Protein AF-A0A4P5QNQ0-F1 (afdb_monomer_lite)

Sequence (386 aa):
MSIPAEFEKQFAKFPECLRKLVEAEIADGNSILEIRGGFPAAFCGDCLKLARQVAACRRESVGGVKFYERNNSDYFGEFTTENRHFFVLEPPNPPEPPPDMDAIREAMNARQRAADAELYAAQRAEAEAAVRAAQEREDDDPSEGRTGRVPKHSQHPSVRKSAGPSGPVARFAASMEGTMESWREGTGYDLALLKSATPEELESIEEMILSRPVEDWRDVEALAALDSPRARVALRKALKSSDHRVATAVAEYAPHLVSDAERTKVLVAALEGAEIYGGLTQALLDVEEYHPPEIVDALFRGLLKPNCENPVHFAAMLMFIHGKADSSFDWTHRPLFLRFKTEDRAERESVFRELCEKIGVDPERHLKAAGGKAAKGGKQGRSRRR

Foldseek 3Di:
DDAPPVCPVQLVPDDPVVNVQVVVVVVVVKYWPDKADDVVADNQAIEIEIPAFRDPVPQDCPDQWHKDQDQDQAFGIWIAGPVRRYIYTHGHDDPDDPPPVVVVVVVVVVVVVVVVVVVVVVVVVVVVVVVVVVVVVVVPDPDDDDDDDDDDDDDDDDDDDDDQQPALLSQQVVQVVDDPVCVVVVPATPLVSVVVHDPVSLVSSLCVLVVDQQPDLSSLLNLLSSVDPVSLVSLLVQCPDPQLQSVLSSCVSPVVSADLVSNLVSLLSCLQDADVVSNVVSSLVVCLVRPDPSNLLSLLLLLLDQPNVPVLLSLLSLCNSLPNAPDSRHPVCSVLSCQSPDNDNVSSLVSQVVSCVSSVHDSVVNVVVSVVVVVPPPPPDDDDDD

pLDDT: mean 90.62, std 13.7, range [40.5, 98.69]

Structure (mmCIF, N/CA/C/O backbone):
data_AF-A0A4P5QNQ0-F1
#
_entry.id   AF-A0A4P5QNQ0-F1
#
loop_
_atom_site.group_PDB
_atom_site.id
_atom_site.type_symbol
_atom_site.label_atom_id
_atom_site.label_alt_id
_atom_site.label_comp_id
_atom_site.label_asym_id
_atom_site.label_entity_id
_atom_site.label_seq_id
_atom_site.pdbx_PDB_ins_code
_atom_site.Cartn_x
_atom_site.Cartn_y
_atom_site.Cartn_z
_atom_site.occupancy
_atom_site.B_iso_or_equiv
_atom_site.auth_seq_id
_atom_site.auth_comp_id
_atom_site.auth_asym_id
_atom_site.auth_atom_id
_atom_site.pdbx_PDB_model_num
ATOM 1 N N . MET A 1 1 ? 48.180 13.373 -11.464 1.00 86.88 1 MET A N 1
ATOM 2 C CA . MET A 1 1 ? 48.143 11.890 -11.570 1.00 86.88 1 MET A CA 1
ATOM 3 C C . MET A 1 1 ? 47.841 11.512 -13.022 1.00 86.88 1 MET A C 1
ATOM 5 O O . MET A 1 1 ? 47.622 12.425 -13.804 1.00 86.88 1 MET A O 1
ATOM 9 N N . SER A 1 2 ? 47.896 10.241 -13.431 1.00 94.88 2 SER A N 1
ATOM 10 C CA . SER A 1 2 ? 47.439 9.808 -14.768 1.00 94.88 2 SER A CA 1
ATOM 11 C C . SER A 1 2 ? 46.107 9.065 -14.657 1.00 94.88 2 SER A C 1
ATOM 13 O O . SER A 1 2 ? 45.780 8.545 -13.590 1.00 94.88 2 SER A O 1
ATOM 15 N N . ILE A 1 3 ? 45.336 9.019 -15.745 1.00 95.94 3 ILE A N 1
ATOM 16 C CA . ILE A 1 3 ? 44.118 8.201 -15.818 1.00 95.94 3 ILE A CA 1
ATOM 17 C C . ILE A 1 3 ? 44.527 6.722 -15.672 1.00 95.94 3 ILE A C 1
ATOM 19 O O . ILE A 1 3 ? 45.465 6.301 -16.349 1.00 95.94 3 ILE A O 1
ATOM 23 N N . PRO A 1 4 ? 43.885 5.933 -14.791 1.00 95.75 4 PRO A N 1
ATOM 24 C CA . PRO A 1 4 ? 44.146 4.498 -14.692 1.00 95.75 4 PRO A CA 1
ATOM 25 C C . PRO A 1 4 ? 43.913 3.781 -16.029 1.00 95.75 4 PRO A C 1
ATOM 27 O O . PRO A 1 4 ? 42.905 4.027 -16.693 1.00 95.75 4 PRO A O 1
ATOM 30 N N . ALA A 1 5 ? 44.810 2.860 -16.400 1.00 96.75 5 ALA A N 1
ATOM 31 C CA . ALA A 1 5 ? 44.777 2.162 -17.693 1.00 96.75 5 ALA A CA 1
ATOM 32 C C . ALA A 1 5 ? 43.438 1.444 -17.965 1.00 96.75 5 ALA A C 1
ATOM 34 O O . ALA A 1 5 ? 42.955 1.399 -19.095 1.00 96.75 5 ALA A O 1
ATOM 35 N N . GLU A 1 6 ? 42.796 0.928 -16.916 1.00 97.12 6 GLU A N 1
ATOM 36 C CA . GLU A 1 6 ? 41.475 0.287 -16.977 1.00 97.12 6 GLU A CA 1
ATOM 37 C C . GLU A 1 6 ? 40.345 1.226 -17.431 1.00 97.12 6 GLU A C 1
ATOM 39 O O . GLU A 1 6 ? 39.366 0.771 -18.028 1.00 97.12 6 GLU A O 1
ATOM 44 N N . PHE A 1 7 ? 40.493 2.536 -17.222 1.00 97.50 7 PHE A N 1
ATOM 45 C CA . PHE A 1 7 ? 39.496 3.537 -17.593 1.00 97.50 7 PHE A CA 1
ATOM 46 C C . PHE A 1 7 ? 39.754 4.193 -18.949 1.00 97.50 7 PHE A C 1
ATOM 48 O O . PHE A 1 7 ? 38.820 4.759 -19.515 1.00 97.50 7 PHE A O 1
ATOM 55 N N . GLU A 1 8 ? 40.958 4.091 -19.521 1.00 97.19 8 GLU A N 1
ATOM 56 C CA . GLU A 1 8 ? 41.341 4.808 -20.750 1.00 97.19 8 GLU A CA 1
ATOM 57 C C . GLU A 1 8 ? 40.361 4.577 -21.910 1.00 97.19 8 GLU A C 1
ATOM 59 O O . GLU A 1 8 ? 39.897 5.526 -22.546 1.00 97.19 8 GLU A O 1
ATOM 64 N N . LYS A 1 9 ? 39.975 3.316 -22.155 1.00 97.12 9 LYS A N 1
ATOM 65 C CA . LYS A 1 9 ? 39.074 2.958 -23.262 1.00 97.12 9 LYS A CA 1
ATOM 66 C C . LYS A 1 9 ? 37.665 3.531 -23.092 1.00 97.12 9 LYS A C 1
ATOM 68 O O . LYS A 1 9 ? 37.034 3.899 -24.081 1.00 97.12 9 LYS A O 1
ATOM 73 N N . GLN A 1 10 ? 37.141 3.560 -21.866 1.00 97.38 10 GLN A N 1
ATOM 74 C CA . GLN A 1 10 ? 35.807 4.104 -21.595 1.00 97.38 10 GLN A CA 1
ATOM 75 C C . GLN A 1 10 ? 35.841 5.631 -21.570 1.00 97.38 10 GLN A C 1
ATOM 77 O O . GLN A 1 10 ? 35.002 6.273 -22.196 1.00 97.38 10 GLN A O 1
ATOM 82 N N . PHE A 1 11 ? 36.863 6.208 -20.940 1.00 97.94 11 PHE A N 1
ATOM 83 C CA . PHE A 1 11 ? 37.082 7.646 -20.896 1.00 97.94 11 PHE A CA 1
ATOM 84 C C . PHE A 1 11 ? 37.226 8.252 -22.296 1.00 97.94 11 PHE A C 1
ATOM 86 O O . PHE A 1 11 ? 36.678 9.319 -22.554 1.00 97.94 11 PHE A O 1
ATOM 93 N N . ALA A 1 12 ? 37.852 7.546 -23.244 1.00 97.81 12 ALA A N 1
ATOM 94 C CA . ALA A 1 12 ? 37.959 7.985 -24.637 1.00 97.81 12 ALA A CA 1
ATOM 95 C C . ALA A 1 12 ? 36.602 8.214 -25.339 1.00 97.81 12 ALA A C 1
ATOM 97 O O . ALA A 1 12 ? 36.553 8.936 -26.335 1.00 97.81 12 ALA A O 1
ATOM 98 N N . LYS A 1 13 ? 35.500 7.637 -24.835 1.00 97.31 13 LYS A N 1
ATOM 99 C CA . LYS A 1 13 ? 34.144 7.866 -25.365 1.00 97.31 13 LYS A CA 1
ATOM 100 C C . LYS A 1 13 ? 33.532 9.190 -24.907 1.00 97.31 13 LYS A C 1
ATOM 102 O O . LYS A 1 13 ? 32.560 9.642 -25.512 1.00 97.31 13 LYS A O 1
ATOM 107 N N . PHE A 1 14 ? 34.051 9.788 -23.834 1.00 98.00 14 PHE A N 1
ATOM 108 C CA . PHE A 1 14 ? 33.479 11.007 -23.277 1.00 98.00 14 PHE A CA 1
ATOM 109 C C . PHE A 1 14 ? 33.658 12.185 -24.250 1.00 98.00 14 PHE A C 1
ATOM 111 O O . PHE A 1 14 ? 34.720 12.326 -24.875 1.00 98.00 14 PHE A O 1
ATOM 118 N N . PRO A 1 15 ? 32.652 13.075 -24.353 1.00 97.56 15 PRO A N 1
ATOM 119 C CA . PRO A 1 15 ? 32.770 14.326 -25.090 1.00 97.56 15 PRO A CA 1
ATOM 120 C C . PRO A 1 15 ? 34.014 15.114 -24.670 1.00 97.56 15 PRO A C 1
ATOM 122 O O . PRO A 1 15 ? 34.352 15.169 -23.488 1.00 97.56 15 PRO A O 1
ATOM 125 N N . GLU A 1 16 ? 34.679 15.756 -25.633 1.00 97.31 16 GLU A N 1
ATOM 126 C CA . GLU A 1 16 ? 35.948 16.465 -25.406 1.00 97.31 16 GLU A CA 1
ATOM 127 C C . GLU A 1 16 ? 35.863 17.489 -24.263 1.00 97.31 16 GLU A C 1
ATOM 129 O O . GLU A 1 16 ? 36.790 17.593 -23.463 1.00 97.31 16 GLU A O 1
ATOM 134 N N . CYS A 1 17 ? 34.740 18.201 -24.137 1.00 96.62 17 CYS A N 1
ATOM 135 C CA . CYS A 1 17 ? 34.532 19.180 -23.072 1.00 96.62 17 CYS A CA 1
ATOM 136 C C . CYS A 1 17 ? 34.535 18.553 -21.664 1.00 96.62 17 CYS A C 1
ATOM 138 O O . CYS A 1 17 ? 35.144 19.113 -20.755 1.00 96.62 17 CYS A O 1
ATOM 140 N N . LEU A 1 18 ? 33.938 17.368 -21.487 1.00 97.44 18 LEU A N 1
ATOM 141 C CA . LEU A 1 18 ? 33.974 16.635 -20.216 1.00 97.44 18 LEU A CA 1
ATOM 142 C C . LEU A 1 18 ? 35.345 15.994 -19.970 1.00 97.44 18 LEU A C 1
ATOM 144 O O . LEU A 1 18 ? 35.801 15.966 -18.829 1.00 97.44 18 LEU A O 1
ATOM 148 N N . ARG A 1 19 ? 36.037 15.529 -21.022 1.00 97.75 19 ARG A N 1
ATOM 149 C CA . ARG A 1 19 ? 37.405 15.003 -20.880 1.00 97.75 19 ARG A CA 1
ATOM 150 C C . ARG A 1 19 ? 38.369 16.071 -20.375 1.00 97.75 19 ARG A C 1
ATOM 152 O O . ARG A 1 19 ? 39.076 15.818 -19.408 1.00 97.75 19 ARG A O 1
ATOM 159 N N . LYS A 1 20 ? 38.317 17.282 -20.942 1.00 96.44 20 LYS A N 1
ATOM 160 C CA . LYS A 1 20 ? 39.132 18.424 -20.491 1.00 96.44 20 LYS A CA 1
ATOM 161 C C . LYS A 1 20 ? 38.887 18.776 -19.024 1.00 96.44 20 LYS A C 1
ATOM 163 O O . LYS A 1 20 ? 39.840 19.068 -18.308 1.00 96.44 20 LYS A O 1
ATOM 168 N N . LEU A 1 21 ? 37.630 18.729 -18.574 1.00 96.94 21 LEU A N 1
ATOM 169 C CA . LEU A 1 21 ? 37.283 18.937 -17.166 1.00 96.94 21 LEU A CA 1
ATOM 170 C C . LEU A 1 21 ? 37.965 17.895 -16.268 1.00 96.94 21 LEU A C 1
ATOM 172 O O . LEU A 1 21 ? 38.637 18.255 -15.306 1.00 96.94 21 LEU A O 1
ATOM 176 N N . VAL A 1 22 ? 37.832 16.609 -16.601 1.00 97.38 22 VAL A N 1
ATOM 177 C CA . VAL A 1 22 ? 38.410 15.511 -15.810 1.00 97.38 22 VAL A CA 1
ATOM 178 C C . VAL A 1 22 ? 39.940 15.542 -15.827 1.00 97.38 22 VAL A C 1
ATOM 180 O O . VAL A 1 22 ? 40.565 15.363 -14.787 1.00 97.38 22 VAL A O 1
ATOM 183 N N . GLU A 1 23 ? 40.558 15.808 -16.977 1.00 97.06 23 GLU A N 1
ATOM 184 C CA . GLU A 1 23 ? 42.014 15.939 -17.110 1.00 97.06 23 GLU A CA 1
ATOM 185 C C . GLU A 1 23 ? 42.561 17.088 -16.249 1.00 97.06 23 GLU A C 1
ATOM 187 O O . GLU A 1 23 ? 43.575 16.912 -15.572 1.00 97.06 23 GLU A O 1
ATOM 192 N N . ALA A 1 24 ? 41.867 18.233 -16.210 1.00 96.25 24 ALA A N 1
ATOM 193 C CA . ALA A 1 24 ? 42.229 19.354 -15.343 1.00 96.25 24 ALA A CA 1
ATOM 194 C C . ALA A 1 24 ? 42.139 18.983 -13.852 1.00 96.25 24 ALA A C 1
ATOM 196 O O . ALA A 1 24 ? 43.045 19.288 -13.081 1.00 96.25 24 ALA A O 1
ATOM 197 N N . GLU A 1 25 ? 41.091 18.268 -13.444 1.00 97.31 25 GLU A N 1
ATOM 198 C CA . GLU A 1 25 ? 40.939 17.803 -12.060 1.00 97.31 25 GLU A CA 1
ATOM 199 C C . GLU A 1 25 ? 42.009 16.773 -11.666 1.00 97.31 25 GLU A C 1
ATOM 201 O O . GLU A 1 25 ? 42.552 16.816 -10.561 1.00 97.31 25 GLU A O 1
ATOM 206 N N . ILE A 1 26 ? 42.376 15.868 -12.574 1.00 97.56 26 ILE A N 1
ATOM 207 C CA . ILE A 1 26 ? 43.452 14.891 -12.356 1.00 97.56 26 ILE A CA 1
ATOM 208 C C . ILE A 1 26 ? 44.828 15.574 -12.257 1.00 97.56 26 ILE A C 1
ATOM 210 O O . ILE A 1 26 ? 45.696 15.121 -11.490 1.00 97.56 26 ILE A O 1
ATOM 214 N N . ALA A 1 27 ? 45.044 16.656 -13.012 1.00 96.31 27 ALA A N 1
ATOM 215 C CA . ALA A 1 27 ? 46.240 17.489 -12.899 1.00 96.31 27 ALA A CA 1
ATOM 216 C C . ALA A 1 27 ? 46.335 18.149 -11.510 1.00 96.31 27 ALA A C 1
ATOM 218 O O . ALA A 1 27 ? 47.415 18.152 -10.920 1.00 96.31 27 ALA A O 1
ATOM 219 N N . ASP A 1 28 ? 45.199 18.550 -10.931 1.00 97.00 28 ASP A N 1
ATOM 220 C CA . ASP A 1 28 ? 45.081 19.100 -9.568 1.00 97.00 28 ASP A CA 1
ATOM 221 C C . ASP A 1 28 ? 45.035 18.018 -8.462 1.00 97.00 28 ASP A C 1
ATOM 223 O O . ASP A 1 28 ? 44.724 18.270 -7.290 1.00 97.00 28 ASP A O 1
ATOM 227 N N . GLY A 1 29 ? 45.350 16.771 -8.821 1.00 97.12 29 GLY A N 1
ATOM 228 C CA . GLY A 1 29 ? 45.474 15.648 -7.894 1.00 97.12 29 GLY A CA 1
ATOM 229 C C . GLY A 1 29 ? 44.152 14.981 -7.515 1.00 97.12 29 GLY A C 1
ATOM 230 O O . GLY A 1 29 ? 44.107 14.259 -6.521 1.00 97.12 29 GLY A O 1
ATOM 231 N N . ASN A 1 30 ? 43.058 15.233 -8.238 1.00 97.62 30 ASN A N 1
ATOM 232 C CA . ASN A 1 30 ? 41.852 14.411 -8.140 1.00 97.62 30 ASN A CA 1
ATOM 233 C C . ASN A 1 30 ? 42.095 13.043 -8.811 1.00 97.62 30 ASN A C 1
ATOM 235 O O . ASN A 1 30 ? 43.112 12.826 -9.476 1.00 97.62 30 ASN A O 1
ATOM 239 N N . SER A 1 31 ? 41.176 12.102 -8.634 1.00 97.62 31 SER A N 1
ATOM 240 C CA . SER A 1 31 ? 41.246 10.779 -9.257 1.00 97.62 31 SER A CA 1
ATOM 241 C C . SER A 1 31 ? 39.856 10.283 -9.643 1.00 97.62 31 SER A C 1
ATOM 243 O O . SER A 1 31 ? 38.844 10.755 -9.124 1.00 97.62 31 SER A O 1
ATOM 245 N N . ILE A 1 32 ? 39.807 9.346 -10.587 1.00 98.12 32 ILE A N 1
ATOM 246 C CA . ILE A 1 32 ? 38.573 8.667 -10.993 1.00 98.12 32 ILE A CA 1
ATOM 247 C C . ILE A 1 32 ? 38.345 7.498 -10.030 1.00 98.12 32 ILE A C 1
ATOM 249 O O . ILE A 1 32 ? 39.249 6.683 -9.850 1.00 98.12 32 ILE A O 1
ATOM 253 N N . LEU A 1 33 ? 37.159 7.423 -9.421 1.00 97.38 33 LEU A N 1
ATOM 254 C CA . LEU A 1 33 ? 36.740 6.291 -8.586 1.00 97.38 33 LEU A CA 1
ATOM 255 C C . LEU A 1 33 ? 36.116 5.173 -9.416 1.00 97.38 33 LEU A C 1
ATOM 257 O O . LEU A 1 33 ? 36.414 4.005 -9.200 1.00 97.38 33 LEU A O 1
ATOM 261 N N . GLU A 1 34 ? 35.226 5.531 -10.340 1.00 97.75 34 GLU A N 1
ATOM 262 C CA . GLU A 1 34 ? 34.503 4.570 -11.171 1.00 97.75 34 GLU A CA 1
ATOM 263 C C . GLU A 1 34 ? 34.086 5.192 -12.508 1.00 97.75 34 GLU A C 1
ATOM 265 O O . GLU A 1 34 ? 33.834 6.397 -12.597 1.00 97.75 34 GLU A O 1
ATOM 270 N N . ILE A 1 35 ? 33.971 4.346 -13.536 1.00 98.00 35 ILE A N 1
ATOM 271 C CA . ILE A 1 35 ? 33.209 4.626 -14.755 1.00 98.00 35 ILE A CA 1
ATOM 272 C C . ILE A 1 35 ? 32.200 3.490 -14.935 1.00 98.00 35 ILE A C 1
ATOM 274 O O . ILE A 1 35 ? 32.574 2.316 -14.930 1.00 98.00 35 ILE A O 1
ATOM 278 N N . ARG A 1 36 ? 30.917 3.831 -15.065 1.00 96.69 36 ARG A N 1
ATOM 279 C CA . ARG A 1 36 ? 29.822 2.861 -15.194 1.00 96.69 36 ARG A CA 1
ATOM 280 C C . ARG A 1 36 ? 28.772 3.326 -16.196 1.00 96.69 36 ARG A C 1
ATOM 282 O O . ARG A 1 36 ? 28.517 4.520 -16.314 1.00 96.69 36 ARG A O 1
ATOM 289 N N . GLY A 1 37 ? 28.124 2.378 -16.865 1.00 95.12 37 GLY A N 1
ATOM 290 C CA . GLY A 1 37 ? 26.918 2.647 -17.647 1.00 95.12 37 GLY A CA 1
ATOM 291 C C . GLY A 1 37 ? 25.669 2.716 -16.761 1.00 95.12 37 GLY A C 1
ATOM 292 O O . GLY A 1 37 ? 25.643 2.158 -15.662 1.00 95.12 37 GLY A O 1
ATOM 293 N N . GLY A 1 38 ? 24.613 3.353 -17.263 1.00 89.44 38 GLY A N 1
ATOM 294 C CA . GLY A 1 38 ? 23.328 3.464 -16.566 1.00 89.44 38 GLY A CA 1
ATOM 295 C C . GLY A 1 38 ? 23.205 4.714 -15.693 1.00 89.44 38 GLY A C 1
ATOM 296 O O . GLY A 1 38 ? 23.971 5.661 -15.833 1.00 89.44 38 GLY A O 1
ATOM 297 N N . PHE A 1 39 ? 22.198 4.737 -14.816 1.00 88.62 39 PHE A N 1
ATOM 298 C CA . PHE A 1 39 ? 21.731 5.961 -14.156 1.00 88.62 39 PHE A CA 1
ATOM 299 C C . PHE A 1 39 ? 22.857 6.766 -13.453 1.00 88.62 39 PHE A C 1
ATOM 301 O O . PHE A 1 39 ? 23.620 6.183 -12.666 1.00 88.62 39 PHE A O 1
ATOM 308 N N . PRO A 1 40 ? 22.937 8.102 -13.672 1.00 89.88 40 PRO A N 1
ATOM 309 C CA . PRO A 1 40 ? 21.989 8.952 -14.417 1.00 89.88 40 PRO A CA 1
ATOM 310 C C . PRO A 1 40 ? 22.113 8.943 -15.952 1.00 89.88 40 PRO A C 1
ATOM 312 O O . PRO A 1 40 ? 21.283 9.562 -16.619 1.00 89.88 40 PRO A O 1
ATOM 315 N N . ALA A 1 41 ? 23.091 8.246 -16.536 1.00 88.44 41 ALA A N 1
ATOM 316 C CA . ALA A 1 41 ? 23.193 8.108 -17.986 1.00 88.44 41 ALA A CA 1
ATOM 317 C C . ALA A 1 41 ? 22.083 7.233 -18.577 1.00 88.44 41 ALA A C 1
ATOM 319 O O . ALA A 1 41 ? 21.683 6.208 -18.019 1.00 88.44 41 ALA A O 1
ATOM 320 N N . ALA A 1 42 ? 21.608 7.635 -19.758 1.00 87.06 42 ALA A N 1
ATOM 321 C CA . ALA A 1 42 ? 20.813 6.770 -20.620 1.00 87.06 42 ALA A CA 1
ATOM 322 C C . ALA A 1 42 ? 21.645 5.553 -21.073 1.00 87.06 42 ALA A C 1
ATOM 324 O O . ALA A 1 42 ? 22.873 5.570 -21.018 1.00 87.06 42 ALA A O 1
ATOM 325 N N . PHE A 1 43 ? 20.993 4.510 -21.598 1.00 87.69 43 PHE A N 1
ATOM 326 C CA . PHE A 1 43 ? 21.660 3.272 -22.041 1.00 87.69 43 PHE A CA 1
ATOM 327 C C . PHE A 1 43 ? 22.765 3.468 -23.098 1.00 87.69 43 PHE A C 1
ATOM 329 O O . PHE A 1 43 ? 23.567 2.567 -23.324 1.00 87.69 43 PHE A O 1
ATOM 336 N N . CYS A 1 44 ? 22.798 4.622 -23.765 1.00 92.12 44 CYS A N 1
ATOM 337 C CA . CYS A 1 44 ? 23.773 4.974 -24.793 1.00 92.12 44 CYS A CA 1
ATOM 338 C C . CYS A 1 44 ? 24.996 5.753 -24.274 1.00 92.12 44 CYS A C 1
ATOM 340 O O . CYS A 1 44 ? 25.797 6.207 -25.093 1.00 92.12 44 CYS A O 1
ATOM 342 N N . GLY A 1 45 ? 25.158 5.924 -22.959 1.00 95.06 45 GLY A N 1
ATOM 343 C CA . GLY A 1 45 ? 26.306 6.636 -22.405 1.00 95.06 45 GLY A CA 1
ATOM 344 C C . GLY A 1 45 ? 26.758 6.147 -21.032 1.00 95.06 45 GLY A C 1
ATOM 345 O O . GLY A 1 45 ? 26.284 5.131 -20.524 1.00 95.06 45 GLY A O 1
ATOM 346 N N . ASP A 1 46 ? 27.730 6.866 -20.473 1.00 97.88 46 ASP A N 1
ATOM 347 C CA . ASP A 1 46 ? 28.508 6.454 -19.304 1.00 97.88 46 ASP A CA 1
ATOM 348 C C . ASP A 1 46 ? 28.580 7.589 -18.258 1.00 97.88 46 ASP A C 1
ATOM 350 O O . ASP A 1 46 ? 28.574 8.782 -18.581 1.00 97.88 46 ASP A O 1
ATOM 354 N N . CYS A 1 47 ? 28.687 7.216 -16.985 1.00 97.75 47 CYS A N 1
ATOM 355 C CA . CYS A 1 47 ? 28.930 8.108 -15.855 1.00 97.75 47 CYS A CA 1
ATOM 356 C C . CYS A 1 47 ? 30.321 7.854 -15.277 1.00 97.75 47 CYS A C 1
ATOM 358 O O . CYS A 1 47 ? 30.682 6.711 -15.014 1.00 97.75 47 CYS A O 1
ATOM 360 N N . LEU A 1 48 ? 31.078 8.922 -15.039 1.00 98.25 48 LEU A N 1
ATOM 361 C CA . LEU A 1 48 ? 32.380 8.909 -14.381 1.00 98.25 48 LEU A CA 1
ATOM 362 C C . LEU A 1 48 ? 32.248 9.583 -13.019 1.00 98.25 48 LEU A C 1
ATOM 364 O O . LEU A 1 48 ? 31.737 10.696 -12.947 1.00 98.25 48 LEU A O 1
ATOM 368 N N . LYS A 1 49 ? 32.720 8.948 -11.948 1.00 97.94 49 LYS A N 1
ATOM 369 C CA . LYS A 1 49 ? 32.700 9.520 -10.596 1.00 97.94 49 LYS A CA 1
ATOM 370 C C . LYS A 1 49 ? 34.105 9.897 -10.151 1.00 97.94 49 LYS A C 1
ATOM 372 O O . LYS A 1 49 ? 35.030 9.091 -10.257 1.00 97.94 49 LYS A O 1
ATOM 377 N N . LEU A 1 50 ? 34.263 11.116 -9.645 1.00 98.25 50 LEU A N 1
ATOM 378 C CA . LEU A 1 50 ? 35.523 11.611 -9.093 1.00 98.25 50 LEU A CA 1
ATOM 379 C C . LEU A 1 50 ? 35.650 11.278 -7.600 1.00 98.25 50 LEU A C 1
ATOM 381 O O . LEU A 1 50 ? 34.653 11.116 -6.896 1.00 98.25 50 LEU A O 1
ATOM 385 N N . ALA A 1 51 ? 36.888 11.193 -7.110 1.00 97.38 51 ALA A N 1
ATOM 386 C CA . ALA A 1 51 ? 37.191 10.926 -5.703 1.00 97.38 51 ALA A CA 1
ATOM 387 C C . ALA A 1 51 ? 36.984 12.141 -4.800 1.00 97.38 51 ALA A C 1
ATOM 389 O O . ALA A 1 51 ? 36.684 12.000 -3.616 1.00 97.38 51 ALA A O 1
ATOM 390 N N . ARG A 1 52 ? 37.148 13.340 -5.358 1.00 97.38 52 ARG A N 1
ATOM 391 C CA . ARG A 1 52 ? 36.914 14.623 -4.694 1.00 97.38 52 ARG A CA 1
ATOM 392 C C . ARG A 1 52 ? 35.998 15.472 -5.560 1.00 97.38 52 ARG A C 1
ATOM 394 O O . ARG A 1 52 ? 35.906 15.258 -6.770 1.00 97.38 52 ARG A O 1
ATOM 401 N N . GLN A 1 53 ? 35.329 16.435 -4.940 1.00 97.25 53 GLN A N 1
ATOM 402 C CA . GLN A 1 53 ? 34.531 17.397 -5.688 1.00 97.25 53 GLN A CA 1
ATOM 403 C C . GLN A 1 53 ? 35.424 18.237 -6.613 1.00 97.25 53 GLN A C 1
ATOM 405 O O . GLN A 1 53 ? 36.597 18.460 -6.308 1.00 97.25 53 GLN A O 1
ATOM 410 N N . VAL A 1 54 ? 34.858 18.688 -7.730 1.00 96.69 54 VAL A N 1
ATOM 411 C CA . VAL A 1 54 ? 35.509 19.576 -8.694 1.00 96.69 54 VAL A CA 1
ATOM 412 C C . VAL A 1 54 ? 35.790 20.917 -8.024 1.00 96.69 54 VAL A C 1
ATOM 414 O O . VAL A 1 54 ? 34.986 21.405 -7.220 1.00 96.69 54 VAL A O 1
ATOM 417 N N . ALA A 1 55 ? 36.935 21.521 -8.347 1.00 93.50 55 ALA A N 1
ATOM 418 C CA . ALA A 1 55 ? 37.320 22.814 -7.794 1.00 93.50 55 ALA A CA 1
ATOM 419 C C . ALA A 1 55 ? 36.236 23.880 -8.045 1.00 93.50 55 ALA A C 1
ATOM 421 O O . ALA A 1 55 ? 35.687 23.981 -9.143 1.00 93.50 55 ALA A O 1
ATOM 422 N N . ALA A 1 56 ? 35.955 24.717 -7.039 1.00 86.81 56 ALA A N 1
ATOM 423 C CA . ALA A 1 56 ? 34.850 25.681 -7.081 1.00 86.81 56 ALA A CA 1
ATOM 424 C C . ALA A 1 56 ? 34.894 26.616 -8.306 1.00 86.81 56 ALA A C 1
ATOM 426 O O . ALA A 1 56 ? 33.856 26.895 -8.898 1.00 86.81 56 ALA A O 1
ATOM 427 N N . CYS A 1 57 ? 36.089 27.029 -8.745 1.00 79.25 57 CYS A N 1
ATOM 428 C CA . CYS A 1 57 ? 36.283 27.875 -9.929 1.00 79.25 57 CYS A CA 1
ATOM 429 C C . CYS A 1 57 ? 35.890 27.212 -11.263 1.00 79.25 57 CYS A C 1
ATOM 431 O O . CYS A 1 57 ? 35.876 27.881 -12.291 1.00 79.25 57 CYS A O 1
ATOM 433 N N . ARG A 1 58 ? 35.594 25.907 -11.264 1.00 86.50 58 ARG A N 1
ATOM 434 C CA . ARG A 1 58 ? 35.181 25.132 -12.443 1.00 86.50 58 ARG A CA 1
ATOM 435 C C . ARG A 1 58 ? 33.727 24.663 -12.372 1.00 86.50 58 ARG A C 1
ATOM 437 O O . ARG A 1 58 ? 33.270 23.999 -13.297 1.00 86.50 58 ARG A O 1
ATOM 444 N N . ARG A 1 59 ? 32.975 25.030 -11.325 1.00 89.94 59 ARG A N 1
ATOM 445 C CA . ARG A 1 59 ? 31.534 24.730 -11.175 1.00 89.94 59 ARG A CA 1
ATOM 446 C C . ARG A 1 59 ? 30.637 25.691 -11.958 1.00 89.94 59 ARG A C 1
ATOM 448 O O . ARG A 1 59 ? 29.526 26.010 -11.544 1.00 89.94 59 ARG A O 1
ATOM 455 N N . GLU A 1 60 ? 31.116 26.161 -13.101 1.00 88.88 60 GLU A N 1
ATOM 456 C CA . GLU A 1 60 ? 30.373 27.050 -13.983 1.00 88.88 60 GLU A CA 1
ATOM 457 C C . GLU A 1 60 ? 29.985 26.307 -15.260 1.00 88.88 60 GLU A C 1
ATOM 459 O O . GLU A 1 60 ? 30.729 25.471 -15.777 1.00 88.88 60 GLU A O 1
ATOM 464 N N . SER A 1 61 ? 28.800 26.615 -15.789 1.00 88.62 61 SER A N 1
ATOM 465 C CA . SER A 1 61 ? 28.355 26.041 -17.058 1.00 88.62 61 SER A CA 1
ATOM 466 C C . SER A 1 61 ? 29.057 26.750 -18.218 1.00 88.62 61 SER A C 1
ATOM 468 O O . SER A 1 61 ? 28.599 27.793 -18.683 1.00 88.62 61 SER A O 1
ATOM 470 N N . VAL A 1 62 ? 30.187 26.201 -18.670 1.00 88.81 62 VAL A N 1
ATOM 471 C CA . VAL A 1 62 ? 31.045 26.791 -19.709 1.00 88.81 62 VAL A CA 1
ATOM 472 C C . VAL A 1 62 ? 31.393 25.747 -20.771 1.00 88.81 62 VAL A C 1
ATOM 474 O O . VAL A 1 62 ? 31.526 24.558 -20.490 1.00 88.81 62 VAL A O 1
ATOM 477 N N . GLY A 1 63 ? 31.534 26.181 -22.029 1.00 87.56 63 GLY A N 1
ATOM 478 C CA . GLY A 1 63 ? 32.083 25.337 -23.099 1.00 87.56 63 GLY A CA 1
ATOM 479 C C . GLY A 1 63 ? 31.246 24.096 -23.432 1.00 87.56 63 GLY A C 1
ATOM 480 O O . GLY A 1 63 ? 31.803 23.053 -23.767 1.00 87.56 63 GLY A O 1
ATOM 481 N N . GLY A 1 64 ? 29.916 24.186 -23.310 1.00 92.62 64 GLY A N 1
ATOM 482 C CA . GLY A 1 64 ? 28.997 23.072 -23.576 1.00 92.62 64 GLY A CA 1
ATOM 483 C C . GLY A 1 64 ? 28.855 22.067 -22.427 1.00 92.62 64 GLY A C 1
ATOM 484 O O . GLY A 1 64 ? 28.154 21.067 -22.585 1.00 92.62 64 GLY A O 1
ATOM 485 N N . VAL A 1 65 ? 29.486 22.329 -21.278 1.00 96.75 65 VAL A N 1
ATOM 486 C CA . VAL A 1 65 ? 29.256 21.604 -20.025 1.00 96.75 65 VAL A CA 1
ATOM 487 C C . VAL A 1 65 ? 28.212 22.359 -19.204 1.00 96.75 65 VAL A C 1
ATOM 489 O O . VAL A 1 65 ? 28.303 23.573 -19.039 1.00 96.75 65 VAL A O 1
ATOM 492 N N . LYS A 1 66 ? 27.210 21.643 -18.696 1.00 97.12 66 LYS A N 1
ATOM 493 C CA . LYS A 1 66 ? 26.211 22.133 -17.744 1.00 97.12 66 LYS A CA 1
ATOM 494 C C . LYS A 1 66 ? 26.475 21.493 -16.388 1.00 97.12 66 LYS A C 1
ATOM 496 O O . LYS A 1 66 ? 26.624 20.273 -16.322 1.00 97.12 66 LYS A O 1
ATOM 501 N N . PHE A 1 67 ? 26.516 22.308 -15.341 1.00 97.31 67 PHE A N 1
ATOM 502 C CA . PHE A 1 67 ? 26.639 21.855 -13.956 1.00 97.31 67 PHE A CA 1
ATOM 503 C C . PHE A 1 67 ? 25.281 21.914 -13.253 1.00 97.31 67 PHE A C 1
ATOM 505 O O . PHE A 1 67 ? 24.541 22.888 -13.411 1.00 97.31 67 PHE A O 1
ATOM 512 N N . TYR A 1 68 ? 24.968 20.884 -12.470 1.00 96.12 68 TYR A N 1
ATOM 513 C CA . TYR A 1 68 ? 23.790 20.834 -11.612 1.00 96.12 68 TYR A CA 1
ATOM 514 C C . TYR A 1 68 ? 24.176 20.368 -10.212 1.00 96.12 68 TYR A C 1
ATOM 516 O O . TYR A 1 68 ? 24.767 19.301 -10.046 1.00 96.12 68 TYR A O 1
ATOM 524 N N . GLU A 1 69 ? 23.755 21.128 -9.209 1.00 96.44 69 GLU A N 1
ATOM 525 C CA . GLU A 1 69 ? 23.804 20.714 -7.812 1.00 96.44 69 GLU A CA 1
ATOM 526 C C . GLU A 1 69 ? 22.570 19.853 -7.503 1.00 96.44 69 GLU A C 1
ATOM 528 O O . GLU A 1 69 ? 21.431 20.273 -7.723 1.00 96.44 69 GLU A O 1
ATOM 533 N N . ARG A 1 70 ? 22.792 18.608 -7.072 1.00 94.06 70 ARG A N 1
ATOM 534 C CA . ARG A 1 70 ? 21.729 17.634 -6.762 1.00 94.06 70 ARG A CA 1
ATOM 535 C C . ARG A 1 70 ? 21.617 17.357 -5.273 1.00 94.06 70 ARG A C 1
ATOM 537 O O . ARG A 1 70 ? 20.506 17.144 -4.802 1.00 94.06 70 ARG A O 1
ATOM 544 N N . ASN A 1 71 ? 22.754 17.347 -4.575 1.00 91.56 71 ASN A N 1
ATOM 545 C CA . ASN A 1 71 ? 22.861 17.075 -3.146 1.00 91.56 71 ASN A CA 1
ATOM 546 C C . ASN A 1 71 ? 22.095 15.804 -2.715 1.00 91.56 71 ASN A C 1
ATOM 548 O O . ASN A 1 71 ? 21.248 15.852 -1.826 1.00 91.56 71 ASN A O 1
ATOM 552 N N . ASN A 1 72 ? 22.349 14.674 -3.387 1.00 90.56 72 ASN A N 1
ATOM 553 C CA . ASN A 1 72 ? 21.747 13.382 -3.040 1.00 90.56 72 ASN A CA 1
ATOM 554 C C . ASN A 1 72 ? 22.761 12.460 -2.332 1.00 90.56 72 ASN A C 1
ATOM 556 O O . ASN A 1 72 ? 23.937 12.800 -2.197 1.00 90.56 72 ASN A O 1
ATOM 560 N N . SER A 1 73 ? 22.304 11.292 -1.866 1.00 90.50 73 SER A N 1
ATOM 561 C CA . SER A 1 73 ? 23.136 10.323 -1.133 1.00 90.50 73 SER A CA 1
ATOM 562 C C . SER A 1 73 ? 24.311 9.774 -1.944 1.00 90.50 73 SER A C 1
ATOM 564 O O . SER A 1 73 ? 25.318 9.360 -1.373 1.00 90.50 73 SER A O 1
ATOM 566 N N . ASP A 1 74 ? 24.187 9.759 -3.270 1.00 91.38 74 ASP A N 1
ATOM 567 C CA . ASP A 1 74 ? 25.109 9.059 -4.157 1.00 91.38 74 ASP A CA 1
ATOM 568 C C . ASP A 1 74 ? 26.159 10.003 -4.751 1.00 91.38 74 ASP A C 1
ATOM 570 O O . ASP A 1 74 ? 27.287 9.574 -5.015 1.00 91.38 74 ASP A O 1
ATOM 574 N N . TYR A 1 75 ? 25.801 11.268 -4.978 1.00 95.69 75 TYR A N 1
ATOM 575 C CA . TYR A 1 75 ? 26.647 12.308 -5.554 1.00 95.69 75 TYR A CA 1
ATOM 576 C C . TYR A 1 75 ? 26.115 13.721 -5.250 1.00 95.69 75 TYR A C 1
ATOM 578 O O . TYR A 1 75 ? 24.909 13.968 -5.173 1.00 95.69 75 TYR A O 1
ATOM 586 N N . PHE A 1 76 ? 27.029 14.680 -5.092 1.00 96.00 76 PHE A N 1
ATOM 587 C CA . PHE A 1 76 ? 26.675 16.066 -4.768 1.00 96.00 76 PHE A CA 1
ATOM 588 C C . PHE A 1 76 ? 26.313 16.880 -6.017 1.00 96.00 76 PHE A C 1
ATOM 590 O O . PHE A 1 76 ? 25.244 17.492 -6.084 1.00 96.00 76 PHE A O 1
ATOM 597 N N . GLY A 1 77 ? 27.185 16.847 -7.022 1.00 96.75 77 GLY A N 1
ATOM 598 C CA . GLY A 1 77 ? 27.048 17.593 -8.268 1.00 96.75 77 GLY A CA 1
ATOM 599 C C . GLY A 1 77 ? 27.217 16.702 -9.492 1.00 96.75 77 GLY A C 1
ATOM 600 O O . GLY A 1 77 ? 27.891 15.670 -9.446 1.00 96.75 77 GLY A O 1
ATOM 601 N N . GLU A 1 78 ? 26.592 17.099 -10.598 1.00 97.44 78 GLU A N 1
ATOM 602 C CA . GLU A 1 78 ? 26.744 16.448 -11.899 1.00 97.44 78 GLU A CA 1
ATOM 603 C C . GLU A 1 78 ? 27.112 17.468 -12.982 1.00 97.44 78 GLU A C 1
ATOM 605 O O . GLU A 1 78 ? 26.496 18.527 -13.110 1.00 97.44 78 GLU A O 1
ATOM 610 N N . PHE A 1 79 ? 28.102 17.117 -13.798 1.00 98.12 79 PHE A N 1
ATOM 611 C CA . PHE A 1 79 ? 28.470 17.825 -15.016 1.00 98.12 79 PHE A CA 1
ATOM 612 C C . PHE A 1 79 ? 28.045 16.990 -16.214 1.00 98.12 79 PHE A C 1
ATOM 614 O O . PHE A 1 79 ? 28.357 15.803 -16.295 1.00 98.12 79 PHE A O 1
ATOM 621 N N . THR A 1 80 ? 27.353 17.601 -17.166 1.00 97.94 80 THR A N 1
ATOM 622 C CA . THR A 1 80 ? 26.832 16.902 -18.342 1.00 97.94 80 THR A CA 1
ATOM 623 C C . THR A 1 80 ? 26.869 17.786 -19.580 1.00 97.94 80 THR A C 1
ATOM 625 O O . THR A 1 80 ? 26.905 19.009 -19.495 1.00 97.94 80 THR A O 1
ATOM 628 N N . THR A 1 81 ? 26.818 17.167 -20.754 1.00 96.81 81 THR A N 1
ATOM 629 C CA . THR A 1 81 ? 26.519 17.873 -22.009 1.00 96.81 81 THR A CA 1
ATOM 630 C C . THR A 1 81 ? 25.015 18.093 -22.178 1.00 96.81 81 THR A C 1
ATOM 632 O O . THR A 1 81 ? 24.205 17.557 -21.416 1.00 96.81 81 THR A O 1
ATOM 635 N N . GLU A 1 82 ? 24.631 18.859 -23.201 1.00 95.69 82 GLU A N 1
ATOM 636 C CA . GLU A 1 82 ? 23.230 19.152 -23.529 1.00 95.69 82 GLU A CA 1
ATOM 637 C C . GLU A 1 82 ? 22.372 17.897 -23.747 1.00 95.69 82 GLU A C 1
ATOM 639 O O . GLU A 1 82 ? 21.248 17.842 -23.255 1.00 95.69 82 GLU A O 1
ATOM 644 N N . ASN A 1 83 ? 22.929 16.866 -24.387 1.00 95.19 83 ASN A N 1
ATOM 645 C CA . ASN A 1 83 ? 22.211 15.623 -24.687 1.00 95.19 83 ASN A CA 1
ATOM 646 C C . ASN A 1 83 ? 22.088 14.676 -23.484 1.00 95.19 83 ASN A C 1
ATOM 648 O O . ASN A 1 83 ? 21.382 13.679 -23.569 1.00 95.19 83 ASN A O 1
ATOM 652 N N . ARG A 1 84 ? 22.787 14.951 -22.373 1.00 96.50 84 ARG A N 1
ATOM 653 C CA . ARG A 1 84 ? 22.712 14.157 -21.133 1.00 96.50 84 ARG A CA 1
ATOM 654 C C . ARG A 1 84 ? 22.941 12.653 -21.307 1.00 96.50 84 ARG A C 1
ATOM 656 O O . ARG A 1 84 ? 22.294 11.838 -20.661 1.00 96.50 84 ARG A O 1
ATOM 663 N N . HIS A 1 85 ? 23.885 12.280 -22.170 1.00 97.25 85 HIS A N 1
ATOM 664 C CA . HIS A 1 85 ? 24.337 10.889 -22.297 1.00 97.25 85 HIS A CA 1
ATOM 665 C C . HIS A 1 85 ? 25.564 10.591 -21.426 1.00 97.25 85 HIS A C 1
ATOM 667 O O . HIS A 1 85 ? 25.715 9.471 -20.963 1.00 97.25 85 HIS A O 1
ATOM 673 N N . PHE A 1 86 ? 26.424 11.582 -21.180 1.00 98.00 86 PHE A N 1
ATOM 674 C CA . PHE A 1 86 ? 27.661 11.411 -20.415 1.00 98.00 86 PHE A CA 1
ATOM 675 C C . PHE A 1 86 ? 27.686 12.343 -19.215 1.00 98.00 86 PHE A C 1
ATOM 677 O O . PHE A 1 86 ? 27.356 13.524 -19.354 1.00 98.00 86 PHE A O 1
ATOM 684 N N . PHE A 1 87 ? 28.114 11.812 -18.071 1.00 98.12 87 PHE A N 1
ATOM 685 C CA . PHE A 1 87 ? 28.105 12.528 -16.798 1.00 98.12 87 PHE A CA 1
ATOM 686 C C . PHE A 1 87 ? 29.449 12.418 -16.091 1.00 98.12 87 PHE A C 1
ATOM 688 O O . PHE A 1 87 ? 30.032 11.339 -16.037 1.00 98.12 87 PHE A O 1
ATOM 695 N N . VAL A 1 88 ? 29.903 13.517 -15.495 1.00 98.31 88 VAL A N 1
ATOM 696 C CA . VAL A 1 88 ? 30.971 13.528 -14.488 1.00 98.31 88 VAL A CA 1
ATOM 697 C C . VAL A 1 88 ? 30.325 13.875 -13.150 1.00 98.31 88 VAL A C 1
ATOM 699 O O . VAL A 1 88 ? 29.674 14.911 -13.033 1.00 98.31 88 VAL A O 1
ATOM 702 N N . LEU A 1 89 ? 30.450 12.992 -12.166 1.00 98.12 89 LEU A N 1
ATOM 703 C CA . LEU A 1 89 ? 29.782 13.068 -10.871 1.00 98.12 89 LEU A CA 1
ATOM 704 C C . LEU A 1 89 ? 30.791 13.404 -9.774 1.00 98.12 89 LEU A C 1
ATOM 706 O O . LEU A 1 89 ? 31.847 12.773 -9.665 1.00 98.12 89 LEU A O 1
ATOM 710 N N . GLU A 1 90 ? 30.442 14.372 -8.937 1.00 97.81 90 GLU A N 1
ATOM 711 C CA . GLU A 1 90 ? 31.163 14.664 -7.700 1.00 97.81 90 GLU A CA 1
ATOM 712 C C . GLU A 1 90 ? 30.739 13.676 -6.600 1.00 97.81 90 GLU A C 1
ATOM 714 O O . GLU A 1 90 ? 29.575 13.277 -6.552 1.00 97.81 90 GLU A O 1
ATOM 719 N N . PRO A 1 91 ? 31.629 13.282 -5.674 1.00 97.25 91 PRO A N 1
ATOM 720 C CA . PRO A 1 91 ? 31.218 12.481 -4.525 1.00 97.25 91 PRO A CA 1
ATOM 721 C C . PRO A 1 91 ? 30.179 13.247 -3.683 1.00 97.25 91 PRO A C 1
ATOM 723 O O . PRO A 1 91 ? 30.143 14.483 -3.735 1.00 97.25 91 PRO A O 1
ATOM 726 N N . PRO A 1 92 ? 29.324 12.545 -2.915 1.00 96.38 92 PRO A N 1
ATOM 727 C CA . PRO A 1 92 ? 28.391 13.207 -2.010 1.00 96.38 92 PRO A CA 1
ATOM 728 C C . PRO A 1 92 ? 29.164 14.068 -1.005 1.00 96.38 92 PRO A C 1
ATOM 730 O O . PRO A 1 92 ? 30.344 13.817 -0.731 1.00 96.38 92 PRO A O 1
ATOM 733 N N . ASN A 1 93 ? 28.507 15.089 -0.452 1.00 93.44 93 ASN A N 1
ATOM 734 C CA . ASN A 1 93 ? 29.081 15.797 0.686 1.00 93.44 93 ASN A CA 1
ATOM 735 C C . ASN A 1 93 ? 29.357 14.785 1.807 1.00 93.44 93 ASN A C 1
ATOM 737 O O . ASN A 1 93 ? 28.560 13.856 1.989 1.00 93.44 93 ASN A O 1
ATOM 741 N N . PRO A 1 94 ? 30.460 14.938 2.563 1.00 90.56 94 PRO A N 1
ATOM 742 C CA . PRO A 1 94 ? 30.575 14.213 3.816 1.00 90.56 94 PRO A CA 1
ATOM 743 C C . PRO A 1 94 ? 29.305 14.493 4.630 1.00 90.56 94 PRO A C 1
ATOM 745 O O . PRO A 1 94 ? 28.841 15.639 4.624 1.00 90.56 94 PRO A O 1
ATOM 748 N N . PRO A 1 95 ? 28.710 13.468 5.269 1.00 87.75 95 PRO A N 1
ATOM 749 C CA . PRO A 1 95 ? 27.513 13.678 6.064 1.00 87.75 95 PRO A CA 1
ATOM 750 C C . PRO A 1 95 ? 27.800 14.787 7.070 1.00 87.75 95 PRO A C 1
ATOM 752 O O . PRO A 1 95 ? 28.884 14.820 7.666 1.00 87.75 95 PRO A O 1
ATOM 755 N N . GLU A 1 96 ? 26.850 15.708 7.225 1.00 88.44 96 GLU A N 1
ATOM 756 C CA . GLU A 1 96 ? 26.942 16.698 8.289 1.00 88.44 96 GLU A CA 1
ATOM 757 C C . GLU A 1 96 ? 27.182 15.957 9.611 1.00 88.44 96 GLU A C 1
ATOM 759 O O . GLU A 1 96 ? 26.639 14.858 9.807 1.00 88.44 96 GLU A O 1
ATOM 764 N N . PRO A 1 97 ? 28.033 16.496 10.502 1.00 91.81 97 PRO A N 1
ATOM 765 C CA . PRO A 1 97 ? 28.205 15.893 11.810 1.00 91.81 97 PRO A CA 1
ATOM 766 C C . PRO A 1 97 ? 26.819 15.720 12.439 1.00 91.81 97 PRO A C 1
ATOM 768 O O . PRO A 1 97 ? 25.984 16.622 12.310 1.00 91.81 97 PRO A O 1
ATOM 771 N N . PRO A 1 98 ? 26.545 14.565 13.072 1.00 87.12 98 PRO A N 1
ATOM 772 C CA . PRO A 1 98 ? 25.241 14.329 13.663 1.00 87.12 98 PRO A CA 1
ATOM 773 C C . PRO A 1 98 ? 24.907 15.495 14.601 1.00 87.12 98 PRO A C 1
ATOM 775 O O . PRO A 1 98 ? 25.798 15.962 15.321 1.00 87.12 98 PRO A O 1
ATOM 778 N N . PRO A 1 99 ? 23.658 15.991 14.583 1.00 88.69 99 PRO A N 1
ATOM 779 C CA . PRO A 1 99 ? 23.264 17.056 15.487 1.00 88.69 99 PRO A CA 1
ATOM 780 C C . PRO A 1 99 ? 23.518 16.611 16.927 1.00 88.69 99 PRO A C 1
ATOM 782 O O . PRO A 1 99 ? 23.377 15.431 17.257 1.00 88.69 99 PRO A O 1
ATOM 785 N N . ASP A 1 100 ? 23.887 17.557 17.788 1.00 94.50 100 ASP A N 1
ATOM 786 C CA . ASP A 1 100 ? 24.062 17.282 19.210 1.00 94.50 100 ASP A CA 1
ATOM 787 C C . ASP A 1 100 ? 22.690 16.972 19.832 1.00 94.50 100 ASP A C 1
ATOM 789 O O . ASP A 1 100 ? 21.919 17.859 20.214 1.00 94.50 100 ASP A O 1
ATOM 793 N N . MET A 1 101 ? 22.356 15.681 19.859 1.00 88.38 101 MET A N 1
ATOM 794 C CA . MET A 1 101 ? 21.073 15.183 20.347 1.00 88.38 101 MET A CA 1
ATOM 795 C C . MET A 1 101 ? 20.868 15.499 21.826 1.00 88.38 101 MET A C 1
ATOM 797 O O . MET A 1 101 ? 19.721 15.633 22.258 1.00 88.38 101 MET A O 1
ATOM 801 N N . ASP A 1 102 ? 21.952 15.638 22.590 1.00 91.88 102 ASP A N 1
ATOM 802 C CA . ASP A 1 102 ? 21.884 15.993 23.999 1.00 91.88 102 ASP A CA 1
ATOM 803 C C . ASP A 1 102 ? 21.559 17.479 24.147 1.00 91.88 102 ASP A C 1
ATOM 805 O O . ASP A 1 102 ? 20.607 17.806 24.854 1.00 91.88 102 ASP A O 1
ATOM 809 N N . ALA A 1 103 ? 22.202 18.363 23.378 1.00 93.88 103 ALA A N 1
ATOM 810 C CA . ALA A 1 103 ? 21.842 19.783 23.342 1.00 93.88 103 ALA A CA 1
ATOM 811 C C . ALA A 1 103 ? 20.385 20.010 22.888 1.00 93.88 103 ALA A C 1
ATOM 813 O O . ALA A 1 103 ? 19.668 20.837 23.460 1.00 93.88 103 ALA A O 1
ATOM 814 N N . ILE A 1 104 ? 19.905 19.252 21.894 1.00 85.62 104 ILE A N 1
ATOM 815 C CA . ILE A 1 104 ? 18.501 19.307 21.452 1.00 85.62 104 ILE A CA 1
ATOM 816 C C . ILE A 1 104 ? 17.565 18.848 22.574 1.00 85.62 104 ILE A C 1
ATOM 818 O O . ILE A 1 104 ? 16.572 19.522 22.859 1.00 85.62 104 ILE A O 1
ATOM 822 N N . ARG A 1 105 ? 17.875 17.726 23.237 1.00 90.38 105 ARG A N 1
ATOM 823 C CA . ARG A 1 105 ? 17.063 17.198 24.342 1.00 90.38 105 ARG A CA 1
ATOM 824 C C . ARG A 1 105 ? 17.042 18.163 25.524 1.00 90.38 105 ARG A C 1
ATOM 826 O O . ARG A 1 105 ? 15.981 18.391 26.099 1.00 90.38 105 ARG A O 1
ATOM 833 N N . GLU A 1 106 ? 18.174 18.770 25.861 1.00 92.81 106 GLU A N 1
ATOM 834 C CA . GLU A 1 106 ? 18.272 19.797 26.898 1.00 92.81 106 GLU A CA 1
ATOM 835 C C . GLU A 1 106 ? 17.436 21.031 26.556 1.00 92.81 106 GLU A C 1
ATOM 837 O O . GLU A 1 106 ? 16.672 21.502 27.402 1.00 92.81 106 GLU A O 1
ATOM 842 N N . ALA A 1 107 ? 17.504 21.512 25.311 1.00 93.12 107 ALA A N 1
ATOM 843 C CA . ALA A 1 107 ? 16.702 22.638 24.846 1.00 93.12 107 ALA A CA 1
ATOM 844 C C . ALA A 1 107 ? 15.195 22.327 24.871 1.00 93.12 107 ALA A C 1
ATOM 846 O O . ALA A 1 107 ? 14.402 23.157 25.323 1.00 93.12 107 ALA A O 1
ATOM 847 N N . MET A 1 108 ? 14.785 21.130 24.441 1.00 85.06 108 MET A N 1
ATOM 848 C CA . MET A 1 108 ? 13.387 20.687 24.509 1.00 85.06 108 MET A CA 1
ATOM 849 C C . MET A 1 108 ? 12.904 20.559 25.956 1.00 85.06 108 MET A C 1
ATOM 851 O O . MET A 1 108 ? 11.849 21.091 26.296 1.00 85.06 108 MET A O 1
ATOM 855 N N . ASN A 1 109 ? 13.700 19.946 26.833 1.00 90.56 109 ASN A N 1
ATOM 856 C CA . ASN A 1 109 ? 13.385 19.820 28.256 1.00 90.56 109 ASN A CA 1
ATOM 857 C C . ASN A 1 109 ? 13.328 21.181 28.960 1.00 90.56 109 ASN A C 1
ATOM 859 O O . ASN A 1 109 ? 12.546 21.368 29.889 1.00 90.56 109 ASN A O 1
ATOM 863 N N . ALA A 1 110 ? 14.160 22.144 28.558 1.00 94.12 110 ALA A N 1
ATOM 864 C CA . ALA A 1 110 ? 14.097 23.508 29.071 1.00 94.12 110 ALA A CA 1
ATOM 865 C C . ALA A 1 110 ? 12.793 24.205 28.652 1.00 94.12 110 ALA A C 1
ATOM 867 O O . ALA A 1 110 ? 12.130 24.792 29.505 1.00 94.12 110 ALA A O 1
ATOM 868 N N . ARG A 1 111 ? 12.385 24.079 27.379 1.00 91.50 111 ARG A N 1
ATOM 869 C CA . ARG A 1 111 ? 11.099 24.606 26.889 1.00 91.50 111 ARG A CA 1
ATOM 870 C C . ARG A 1 111 ? 9.909 23.961 27.594 1.00 91.50 111 ARG A C 1
ATOM 872 O O . ARG A 1 111 ? 9.017 24.681 28.026 1.00 91.50 111 ARG A O 1
ATOM 879 N N . GLN A 1 112 ? 9.924 22.638 27.770 1.00 89.69 112 GLN A N 1
ATOM 880 C CA . GLN A 1 112 ? 8.853 21.929 28.470 1.00 89.69 112 GLN A CA 1
ATOM 881 C C . GLN A 1 112 ? 8.754 22.368 29.933 1.00 89.69 112 GLN A C 1
ATOM 883 O O . GLN A 1 112 ? 7.673 22.706 30.393 1.00 89.69 112 GLN A O 1
ATOM 888 N N . ARG A 1 113 ? 9.882 22.454 30.652 1.00 95.06 113 ARG A N 1
ATOM 889 C CA . ARG A 1 113 ? 9.890 22.935 32.043 1.00 95.06 113 ARG A CA 1
ATOM 890 C C . ARG A 1 113 ? 9.374 24.367 32.177 1.00 95.06 113 ARG A C 1
ATOM 892 O O . ARG A 1 113 ? 8.720 24.667 33.169 1.00 95.06 113 ARG A O 1
ATOM 899 N N . ALA A 1 114 ? 9.675 25.241 31.215 1.00 93.31 114 ALA A N 1
ATOM 900 C CA . ALA A 1 114 ? 9.143 26.601 31.197 1.00 93.31 114 ALA A CA 1
ATOM 901 C C . ALA A 1 114 ? 7.619 26.603 30.991 1.00 93.31 114 ALA A C 1
ATOM 903 O O . ALA A 1 114 ? 6.909 27.226 31.776 1.00 93.31 114 ALA A O 1
ATOM 904 N N . ALA A 1 115 ? 7.118 25.839 30.016 1.00 85.81 115 ALA A N 1
ATOM 905 C CA . ALA A 1 115 ? 5.684 25.702 29.758 1.00 85.81 115 ALA A CA 1
ATOM 906 C C . ALA A 1 115 ? 4.927 25.093 30.954 1.00 85.81 115 ALA A C 1
ATOM 908 O O . ALA A 1 115 ? 3.878 25.597 31.350 1.00 85.81 115 ALA A O 1
ATOM 909 N N . ASP A 1 116 ? 5.484 24.053 31.580 1.00 86.12 116 ASP A N 1
ATOM 910 C CA . ASP A 1 116 ? 4.908 23.437 32.777 1.00 86.12 116 ASP A CA 1
ATOM 911 C C . ASP A 1 116 ? 4.863 24.441 33.938 1.00 86.12 116 ASP A C 1
ATOM 913 O O . ASP A 1 116 ? 3.856 24.539 34.638 1.00 86.12 116 ASP A O 1
ATOM 917 N N . ALA A 1 117 ? 5.932 25.220 34.142 1.00 94.06 117 ALA A N 1
ATOM 918 C CA . ALA A 1 117 ? 5.981 26.240 35.187 1.00 94.06 117 ALA A CA 1
ATOM 919 C C . ALA A 1 117 ? 4.931 27.344 34.974 1.00 94.06 117 ALA A C 1
ATOM 921 O O . ALA A 1 117 ? 4.289 27.760 35.940 1.00 94.06 117 ALA A O 1
ATOM 922 N N . GLU A 1 118 ? 4.724 27.788 33.732 1.00 93.56 118 GLU A N 1
ATOM 923 C CA . GLU A 1 118 ? 3.670 28.744 33.371 1.00 93.56 118 GLU A CA 1
ATOM 924 C C . GLU A 1 118 ? 2.271 28.175 33.643 1.00 93.56 118 GLU A C 1
ATOM 926 O O . GLU A 1 118 ? 1.441 28.845 34.262 1.00 93.56 118 GLU A O 1
ATOM 931 N N . LEU A 1 119 ? 2.025 26.917 33.263 1.00 90.38 119 LEU A N 1
ATOM 932 C CA . LEU A 1 119 ? 0.756 26.235 33.518 1.00 90.38 119 LEU A CA 1
ATOM 933 C C . LEU A 1 119 ? 0.469 26.104 35.021 1.00 90.38 119 LEU A C 1
ATOM 935 O O . LEU A 1 119 ? -0.628 26.437 35.472 1.00 90.38 119 LEU A O 1
ATOM 939 N N . TYR A 1 120 ? 1.453 25.667 35.815 1.00 91.69 120 TYR A N 1
ATOM 940 C CA . TYR A 1 120 ? 1.306 25.567 37.270 1.00 91.69 120 TYR A CA 1
ATOM 941 C C . TYR A 1 120 ? 1.082 26.933 37.926 1.00 91.69 120 TYR A C 1
ATOM 943 O O . TYR A 1 120 ? 0.300 27.038 38.874 1.00 91.69 120 TYR A O 1
ATOM 951 N N . ALA A 1 121 ? 1.736 27.989 37.433 1.00 95.00 121 ALA A N 1
ATOM 952 C CA . ALA A 1 121 ? 1.514 29.347 37.920 1.00 95.00 121 ALA A CA 1
ATOM 953 C C . ALA A 1 121 ? 0.078 29.821 37.636 1.00 95.00 121 ALA A C 1
ATOM 955 O O . ALA A 1 121 ? -0.561 30.381 38.529 1.00 95.00 121 ALA A O 1
ATOM 956 N N . ALA A 1 122 ? -0.454 29.543 36.441 1.00 92.00 122 ALA A N 1
ATOM 957 C CA . ALA A 1 122 ? -1.832 29.867 36.077 1.00 92.00 122 ALA A CA 1
ATOM 958 C C . ALA A 1 122 ? -2.854 29.120 36.952 1.00 92.00 122 ALA A C 1
ATOM 960 O O . ALA A 1 122 ? -3.743 29.746 37.527 1.00 92.00 122 ALA A O 1
ATOM 961 N N . GLN A 1 123 ? -2.677 27.807 37.137 1.00 90.31 123 GLN A N 1
ATOM 962 C CA . GLN A 1 123 ? -3.541 26.989 38.001 1.00 90.31 123 GLN A CA 1
ATOM 963 C C . GLN A 1 123 ? -3.529 27.469 39.455 1.00 90.31 123 GLN A C 1
ATOM 965 O O . GLN A 1 123 ? -4.565 27.510 40.118 1.00 90.31 123 GLN A O 1
ATOM 970 N N . ARG A 1 124 ? -2.355 27.856 39.968 1.00 96.75 124 ARG A N 1
ATOM 971 C CA . ARG A 1 124 ? -2.234 28.405 41.319 1.00 96.75 124 ARG A CA 1
ATOM 972 C C . ARG A 1 124 ? -2.965 29.742 41.452 1.00 96.75 124 ARG A C 1
A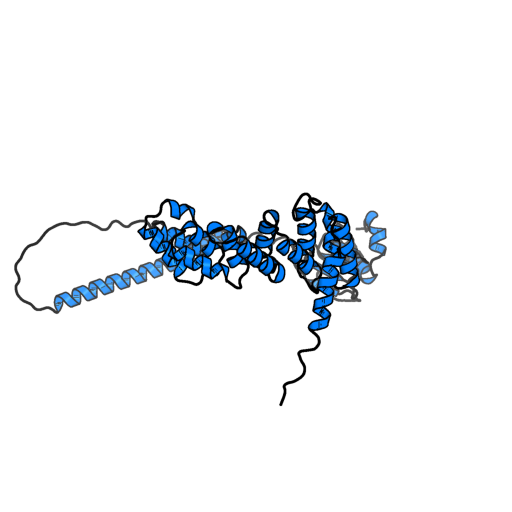TOM 974 O O . ARG A 1 124 ? -3.662 29.936 42.442 1.00 96.75 124 ARG A O 1
ATOM 981 N N . ALA A 1 125 ? -2.829 30.637 40.473 1.00 95.12 125 ALA A N 1
ATOM 982 C CA . ALA A 1 125 ? -3.528 31.920 40.473 1.00 95.12 125 ALA A CA 1
ATOM 983 C C . ALA A 1 125 ? -5.056 31.742 40.424 1.00 95.12 125 ALA A C 1
ATOM 985 O O . ALA A 1 125 ? -5.778 32.426 41.147 1.00 95.12 125 ALA A O 1
ATOM 986 N N . GLU A 1 126 ? -5.547 30.790 39.628 1.00 93.44 126 GLU A N 1
ATOM 987 C CA . GLU A 1 126 ? -6.967 30.432 39.569 1.00 93.44 126 GLU A CA 1
ATOM 988 C C . GLU A 1 126 ? -7.473 29.874 40.909 1.00 93.44 126 GLU A C 1
ATOM 990 O O . GLU A 1 126 ? -8.514 30.304 41.406 1.00 93.44 126 GLU A O 1
ATOM 995 N N . ALA A 1 127 ? -6.710 28.980 41.548 1.00 92.56 127 ALA A N 1
ATOM 996 C CA . ALA A 1 127 ? -7.051 28.442 42.864 1.00 92.56 127 ALA A CA 1
ATOM 997 C C . ALA A 1 127 ? -7.077 29.531 43.953 1.00 92.56 127 ALA A C 1
ATOM 999 O O . ALA A 1 127 ? -7.999 29.571 44.768 1.00 92.56 127 ALA A O 1
ATOM 1000 N N . GLU A 1 128 ? -6.099 30.441 43.957 1.00 96.81 128 GLU A N 1
ATOM 1001 C CA . GLU A 1 128 ? -6.060 31.579 44.883 1.00 96.81 128 GLU A CA 1
ATOM 1002 C C . GLU A 1 128 ? -7.242 32.542 44.650 1.00 96.81 128 GLU A C 1
ATOM 1004 O O . GLU A 1 128 ? -7.838 33.029 45.615 1.00 96.81 128 GLU A O 1
ATOM 1009 N N . ALA A 1 129 ? -7.635 32.774 43.392 1.00 94.81 129 ALA A N 1
ATOM 1010 C CA . ALA A 1 129 ? -8.816 33.566 43.050 1.00 94.81 129 ALA A CA 1
ATOM 1011 C C . ALA A 1 129 ? -10.120 32.891 43.507 1.00 94.81 129 ALA A C 1
ATOM 1013 O O . ALA A 1 129 ? -10.996 33.560 44.053 1.00 94.81 129 ALA A O 1
ATOM 1014 N N . ALA A 1 130 ? -10.234 31.570 43.346 1.00 92.81 130 ALA A N 1
ATOM 1015 C CA . ALA A 1 130 ? -11.391 30.803 43.801 1.00 92.81 130 ALA A CA 1
ATOM 1016 C C . ALA A 1 130 ? -11.543 30.835 45.332 1.00 92.81 130 ALA A C 1
ATOM 1018 O O . ALA A 1 130 ? -12.652 31.021 45.831 1.00 92.81 130 ALA A O 1
ATOM 1019 N N . VAL A 1 131 ? -10.438 30.709 46.079 1.00 95.69 131 VAL A N 1
ATOM 1020 C CA . VAL A 1 131 ? -10.444 30.832 47.548 1.00 95.69 131 VAL A CA 1
ATOM 1021 C C . VAL A 1 131 ? -10.878 32.232 47.976 1.00 95.69 131 VAL A C 1
ATOM 1023 O O . VAL A 1 131 ? -11.728 32.358 48.854 1.00 95.69 131 VAL A O 1
ATOM 1026 N N . ARG A 1 132 ? -10.354 33.283 47.333 1.00 96.06 132 ARG A N 1
ATOM 1027 C CA . ARG A 1 132 ? -10.748 34.668 47.629 1.00 96.06 132 ARG A CA 1
ATOM 1028 C C . ARG A 1 132 ? -12.234 34.909 47.361 1.00 96.06 132 ARG A C 1
ATOM 1030 O O . ARG A 1 132 ? -12.923 35.444 48.218 1.00 96.06 132 ARG A O 1
ATOM 1037 N N . ALA A 1 133 ? -12.738 34.448 46.218 1.00 92.62 133 ALA A N 1
ATOM 1038 C CA . ALA A 1 133 ? -14.152 34.564 45.868 1.00 92.62 133 ALA A CA 1
ATOM 1039 C C . ALA A 1 133 ? -15.070 33.782 46.827 1.00 92.62 133 ALA A C 1
ATOM 1041 O O . ALA A 1 133 ? -16.219 34.166 47.025 1.00 92.62 133 ALA A O 1
ATOM 1042 N N . ALA A 1 134 ? -14.590 32.680 47.413 1.00 90.19 134 ALA A N 1
ATOM 1043 C CA . ALA A 1 134 ? -15.326 31.951 48.443 1.00 90.19 134 ALA A CA 1
ATOM 1044 C C . ALA A 1 134 ? -15.373 32.725 49.771 1.00 90.19 134 ALA A C 1
ATOM 1046 O O . ALA A 1 134 ? -16.438 32.799 50.374 1.00 90.19 134 ALA A O 1
ATOM 1047 N N . GLN A 1 135 ? -14.259 33.341 50.183 1.00 90.81 135 GLN A N 1
ATOM 1048 C CA . GLN A 1 135 ? -14.191 34.170 51.395 1.00 90.81 135 GLN A CA 1
ATOM 1049 C C . GLN A 1 135 ? -15.093 35.409 51.293 1.00 90.81 135 GLN A C 1
ATOM 1051 O O . GLN A 1 135 ? -15.862 35.677 52.207 1.00 90.81 135 GLN A O 1
ATOM 1056 N N . GLU A 1 136 ? -15.084 36.102 50.150 1.00 91.69 136 GLU A N 1
ATOM 1057 C CA . GLU A 1 136 ? -15.952 37.269 49.914 1.00 91.69 136 GLU A CA 1
ATOM 1058 C C . GLU A 1 136 ? -17.452 36.916 49.971 1.00 91.69 136 GLU A C 1
ATOM 1060 O O . GLU A 1 136 ? -18.262 37.744 50.373 1.00 91.69 136 GLU A O 1
ATOM 1065 N N . ARG A 1 137 ? -17.842 35.680 49.619 1.00 86.38 137 ARG A N 1
ATOM 1066 C CA . ARG A 1 137 ? -19.238 35.215 49.741 1.00 86.38 137 ARG A CA 1
ATOM 1067 C C . ARG A 1 137 ? -19.655 34.900 51.177 1.00 86.38 137 ARG A C 1
ATOM 1069 O O . ARG A 1 137 ? -20.845 34.980 51.463 1.00 86.38 137 ARG A O 1
ATOM 1076 N N . GLU A 1 138 ? -18.726 34.494 52.042 1.00 82.81 138 GLU A N 1
ATOM 1077 C CA . GLU A 1 138 ? -19.022 34.222 53.457 1.00 82.81 138 GLU A CA 1
ATOM 1078 C C . GLU A 1 138 ? -19.233 35.519 54.251 1.00 82.81 138 GLU A C 1
ATOM 1080 O O . GLU A 1 138 ? -20.061 35.542 55.158 1.00 82.81 138 GLU A O 1
ATOM 1085 N N . ASP 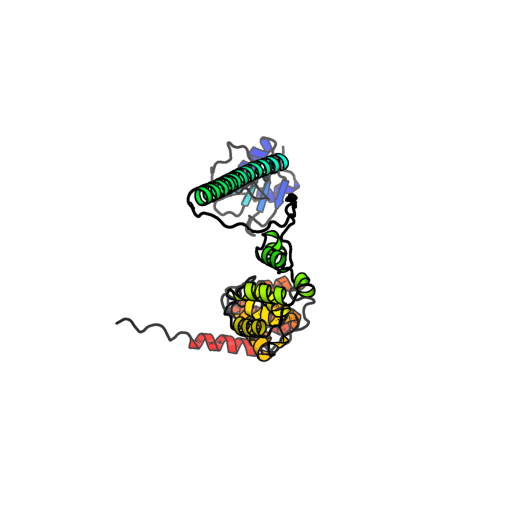A 1 139 ? -18.548 36.604 53.881 1.00 77.88 139 ASP A N 1
ATOM 1086 C CA . ASP A 1 139 ? -18.669 37.899 54.564 1.00 77.88 139 ASP A CA 1
ATOM 1087 C C . ASP A 1 139 ? -19.970 38.665 54.214 1.00 77.88 139 ASP A C 1
ATOM 1089 O O . ASP A 1 139 ? -20.391 39.537 54.976 1.00 77.88 139 ASP A O 1
ATOM 1093 N N . ASP A 1 140 ? -20.644 38.318 53.107 1.00 74.75 140 ASP A N 1
ATOM 1094 C CA . ASP A 1 140 ? -21.863 38.984 52.605 1.00 74.75 140 ASP A CA 1
ATOM 1095 C C . ASP A 1 140 ? -23.196 38.318 53.036 1.00 74.75 140 ASP A C 1
ATOM 1097 O O . ASP A 1 140 ? -24.268 38.778 52.633 1.00 74.75 140 ASP A O 1
ATOM 1101 N N . ASP A 1 141 ? -23.178 37.270 53.875 1.00 62.53 141 ASP A N 1
ATOM 1102 C CA . ASP A 1 141 ? -24.393 36.659 54.454 1.00 62.53 141 ASP A CA 1
ATOM 1103 C C . ASP A 1 141 ? -24.558 37.022 55.946 1.00 62.53 141 ASP A C 1
ATOM 1105 O O . ASP A 1 141 ? -24.146 36.267 56.835 1.00 62.53 141 ASP A O 1
ATOM 1109 N N . PRO A 1 142 ? -25.182 38.172 56.276 1.00 58.53 142 PRO A N 1
ATOM 1110 C CA . PRO A 1 142 ? -25.562 38.503 57.639 1.00 58.53 142 PRO A CA 1
ATOM 1111 C C . PRO A 1 142 ? -26.837 37.734 58.016 1.00 58.53 142 PRO A C 1
ATOM 1113 O O . PRO A 1 142 ? -27.892 38.332 58.227 1.00 58.53 142 PRO A O 1
ATOM 1116 N N . SER A 1 143 ? -26.767 36.403 58.103 1.00 54.56 143 SER A N 1
ATOM 1117 C CA . SER A 1 143 ? -27.843 35.597 58.680 1.00 54.56 143 SER A CA 1
ATOM 1118 C C . SER A 1 143 ? -27.436 34.983 60.019 1.00 54.56 143 SER A C 1
ATOM 1120 O O . SER A 1 143 ? -26.612 34.083 60.170 1.00 54.56 143 SER A O 1
ATOM 1122 N N . GLU A 1 144 ? -28.061 35.567 61.033 1.00 50.47 144 GLU A N 1
ATOM 1123 C CA . GLU A 1 144 ? -28.099 35.161 62.421 1.00 50.47 144 GLU A CA 1
ATOM 1124 C C . GLU A 1 144 ? -28.361 33.656 62.607 1.00 50.47 144 GLU A C 1
ATOM 1126 O O . GLU A 1 144 ? -29.291 33.072 62.055 1.00 50.47 144 GLU A O 1
ATOM 1131 N N . GLY A 1 145 ? -27.607 33.063 63.533 1.00 54.84 145 GLY A N 1
ATOM 1132 C CA . GLY A 1 145 ? -28.159 32.109 64.491 1.00 54.84 145 GLY A CA 1
ATOM 1133 C C . GLY A 1 145 ? -28.640 30.767 63.941 1.00 54.84 145 GLY A C 1
ATOM 1134 O O . GLY A 1 145 ? -29.838 30.488 63.912 1.00 54.84 145 GLY A O 1
ATOM 1135 N N . ARG A 1 146 ? -27.717 29.828 63.707 1.00 47.34 146 ARG A N 1
ATOM 1136 C CA . ARG A 1 146 ? -28.074 28.405 63.802 1.00 47.34 146 ARG A CA 1
ATOM 1137 C C . ARG A 1 146 ? -26.980 27.566 64.442 1.00 47.34 146 ARG A C 1
ATOM 1139 O O . ARG A 1 146 ? -25.975 27.198 63.850 1.00 47.34 146 ARG A O 1
ATOM 1146 N N . THR A 1 147 ? -27.221 27.266 65.709 1.00 49.16 147 THR A N 1
ATOM 1147 C CA . THR A 1 147 ? -26.505 26.290 66.518 1.00 49.16 147 THR A CA 1
ATOM 1148 C C . THR A 1 147 ? -26.727 24.881 65.957 1.00 49.16 147 THR A C 1
ATOM 1150 O O . THR A 1 147 ? -27.866 24.447 65.798 1.00 49.16 147 THR A O 1
ATOM 1153 N N . GLY A 1 148 ? -25.655 24.122 65.698 1.00 49.47 148 GLY A N 1
ATOM 1154 C CA . GLY A 1 148 ? -25.812 22.679 65.492 1.00 49.47 148 GLY A CA 1
ATOM 1155 C C . GLY A 1 148 ? -24.700 21.921 64.772 1.00 49.47 148 GLY A C 1
ATOM 1156 O O . GLY A 1 148 ? -24.818 21.642 63.591 1.00 49.47 148 GLY A O 1
ATOM 1157 N N . ARG A 1 149 ? -23.761 21.402 65.576 1.00 46.75 149 ARG A N 1
ATOM 1158 C CA . ARG A 1 149 ? -23.143 20.063 65.451 1.00 46.75 149 ARG A CA 1
ATOM 1159 C C . ARG A 1 149 ? -22.067 19.837 64.368 1.00 46.75 149 ARG A C 1
ATOM 1161 O O . ARG A 1 149 ? -22.333 19.567 63.206 1.00 46.75 149 ARG A O 1
ATOM 1168 N N . VAL A 1 150 ? -20.828 19.790 64.857 1.00 48.03 150 VAL A N 1
ATOM 1169 C CA . VAL A 1 150 ? -19.591 19.378 64.171 1.00 48.03 150 VAL A CA 1
ATOM 1170 C C . VAL A 1 150 ? -19.490 17.847 64.055 1.00 48.03 150 VAL A C 1
ATOM 1172 O O . VAL A 1 150 ? -19.711 17.161 65.058 1.00 48.03 150 VAL A O 1
ATOM 1175 N N . PRO A 1 151 ? -18.992 17.312 62.924 1.00 47.88 151 PRO A N 1
ATOM 1176 C CA . PRO A 1 151 ? -18.146 16.127 62.936 1.00 47.88 151 PRO A CA 1
ATOM 1177 C C . PRO A 1 151 ? -16.737 16.435 62.405 1.00 47.88 151 PRO A C 1
ATOM 1179 O O . PRO A 1 151 ? -16.542 16.976 61.321 1.00 47.88 151 PRO A O 1
ATOM 1182 N N . LYS A 1 152 ? -15.743 16.050 63.209 1.00 51.34 152 LYS A N 1
ATOM 1183 C CA . LYS A 1 152 ? -14.321 15.980 62.857 1.00 51.34 152 LYS A CA 1
ATOM 1184 C C . LYS A 1 152 ? -14.090 14.819 61.886 1.00 51.34 152 LYS A C 1
ATOM 1186 O O . LYS A 1 152 ? -14.393 13.691 62.259 1.00 51.34 152 LYS A O 1
ATOM 1191 N N . HIS A 1 153 ? -13.422 15.059 60.757 1.00 41.00 153 HIS A N 1
ATOM 1192 C CA . HIS A 1 153 ? -12.223 14.285 60.417 1.00 41.00 153 HIS A CA 1
ATOM 1193 C C . HIS A 1 153 ? -11.400 14.915 59.287 1.00 41.00 153 HIS A C 1
ATOM 1195 O O . HIS A 1 153 ? -11.861 15.103 58.168 1.00 41.00 153 HIS A O 1
ATOM 1201 N N . SER A 1 154 ? -10.148 15.204 59.636 1.00 50.34 154 SER A N 1
ATOM 1202 C CA . SER A 1 154 ? -9.042 15.628 58.786 1.00 50.34 154 SER A CA 1
ATOM 1203 C C . SER A 1 154 ? -8.569 14.508 57.864 1.00 50.34 154 SER A C 1
ATOM 1205 O O . SER A 1 154 ? -8.356 13.408 58.368 1.00 50.34 154 SER A O 1
ATOM 1207 N N . GLN A 1 155 ? -8.245 14.815 56.602 1.00 41.97 155 GLN A N 1
ATOM 1208 C CA . GLN A 1 155 ? -7.141 14.176 55.870 1.00 41.97 155 GLN A CA 1
ATOM 1209 C C . GLN A 1 155 ? -6.477 15.172 54.904 1.00 41.97 155 GLN A C 1
ATOM 1211 O O . GLN A 1 155 ? -7.144 15.884 54.159 1.00 41.97 155 GLN A O 1
ATOM 1216 N N . HIS A 1 156 ? -5.145 15.225 54.970 1.00 40.50 156 HIS A N 1
ATOM 1217 C CA . HIS A 1 156 ? -4.259 16.023 54.123 1.00 40.50 156 HIS A CA 1
ATOM 1218 C C . HIS A 1 156 ? -4.187 15.470 52.684 1.00 40.50 156 HIS A C 1
ATOM 1220 O O . HIS A 1 156 ? -4.137 14.249 52.517 1.00 40.50 156 HIS A O 1
ATOM 1226 N N . PRO A 1 157 ? -4.079 16.325 51.647 1.00 46.38 157 PRO A N 1
ATOM 1227 C CA . PRO A 1 157 ? -3.891 15.877 50.272 1.00 46.38 157 PRO A CA 1
ATOM 1228 C C . PRO A 1 157 ? -2.428 15.486 50.010 1.00 46.38 157 PRO A C 1
ATOM 1230 O O . PRO A 1 157 ? -1.509 16.300 50.076 1.00 46.38 157 PRO A O 1
ATOM 1233 N N . SER A 1 158 ? -2.221 14.205 49.705 1.00 42.03 158 SER A N 1
ATOM 1234 C CA . SER A 1 158 ? -0.971 13.653 49.181 1.00 42.03 158 SER A CA 1
ATOM 1235 C C . SER A 1 158 ? -0.818 14.024 47.701 1.00 42.03 158 SER A C 1
ATOM 1237 O O . SER A 1 158 ? -1.684 13.709 46.884 1.00 42.03 158 SER A O 1
ATOM 1239 N N . VAL A 1 159 ? 0.289 14.687 47.360 1.00 46.78 159 VAL A N 1
ATOM 1240 C CA . VAL A 1 159 ? 0.698 15.011 45.985 1.00 46.78 159 VAL A CA 1
ATOM 1241 C C . VAL A 1 159 ? 0.982 13.705 45.230 1.00 46.78 159 VAL A C 1
ATOM 1243 O O . VAL A 1 159 ? 2.000 13.050 45.462 1.00 46.78 159 VAL A O 1
ATOM 1246 N N . ARG A 1 160 ? 0.069 13.295 44.340 1.00 45.41 160 ARG A N 1
ATOM 1247 C CA . ARG A 1 160 ? 0.239 12.119 43.473 1.00 45.41 160 ARG A CA 1
ATOM 1248 C C . ARG A 1 160 ? 1.102 12.480 42.261 1.00 45.41 160 ARG A C 1
ATOM 1250 O O . ARG A 1 160 ? 0.765 13.382 41.504 1.00 45.41 160 ARG A O 1
ATOM 1257 N N . LYS A 1 161 ? 2.189 11.723 42.069 1.00 46.81 161 LYS A N 1
ATOM 1258 C CA . LYS A 1 161 ? 2.923 11.597 40.798 1.00 46.81 161 LYS A CA 1
ATOM 1259 C C . LYS A 1 161 ? 1.921 11.318 39.669 1.00 46.81 161 LYS A C 1
ATOM 1261 O O . LYS A 1 161 ? 1.076 10.440 39.834 1.00 46.81 161 LYS A O 1
ATOM 1266 N N . SER A 1 162 ? 2.035 12.027 38.550 1.00 43.41 162 SER A N 1
ATOM 1267 C CA . SER A 1 162 ? 1.245 11.814 37.335 1.00 43.41 162 SER A CA 1
ATOM 1268 C C . SER A 1 162 ? 1.463 10.395 36.801 1.00 43.41 162 SER A C 1
ATOM 1270 O O . SER A 1 162 ? 2.438 10.097 36.114 1.00 43.41 162 SER A O 1
ATOM 1272 N N . ALA A 1 163 ? 0.565 9.486 37.175 1.00 53.16 163 ALA A N 1
ATOM 1273 C CA . ALA A 1 163 ? 0.419 8.208 36.503 1.00 53.16 163 ALA A CA 1
ATOM 1274 C C . ALA A 1 163 ? -0.032 8.495 35.063 1.00 53.16 163 ALA A C 1
ATOM 1276 O O . ALA A 1 163 ? -0.864 9.379 34.854 1.00 53.16 163 ALA A O 1
ATOM 1277 N N . GLY A 1 164 ? 0.526 7.779 34.080 1.00 56.31 164 GLY A N 1
ATOM 1278 C CA . GLY A 1 164 ? 0.042 7.823 32.696 1.00 56.31 164 GLY A CA 1
ATOM 1279 C C . GLY A 1 164 ? -1.462 7.519 32.607 1.00 56.31 164 GLY A C 1
ATOM 1280 O O . GLY A 1 164 ? -2.047 7.140 33.623 1.00 56.31 164 GLY A O 1
ATOM 1281 N N . PRO A 1 165 ? -2.088 7.671 31.423 1.00 65.94 165 PRO A N 1
ATOM 1282 C CA . PRO A 1 165 ? -3.534 7.532 31.232 1.00 65.94 165 PRO A CA 1
ATOM 1283 C C . PRO A 1 165 ? -4.067 6.291 31.958 1.00 65.94 165 PRO A C 1
ATOM 1285 O O . PRO A 1 165 ? -3.843 5.152 31.543 1.00 65.94 165 PRO A O 1
ATOM 1288 N N . SER A 1 166 ? -4.687 6.507 33.120 1.00 75.44 166 SER A N 1
ATOM 1289 C CA . SER A 1 166 ? -4.951 5.433 34.072 1.00 75.44 166 SER A CA 1
ATOM 1290 C C . SER A 1 166 ? -6.293 4.794 33.738 1.00 75.44 166 SER A C 1
ATOM 1292 O O . SER A 1 166 ? -7.317 5.183 34.291 1.00 75.44 166 SER A O 1
ATOM 1294 N N . GLY A 1 167 ? -6.283 3.848 32.798 1.00 91.56 167 GLY A N 1
ATOM 1295 C CA . GLY A 1 167 ? -7.427 2.992 32.466 1.00 91.56 167 GLY A CA 1
ATOM 1296 C C . GLY A 1 167 ? -7.401 2.474 31.018 1.00 91.56 167 GLY A C 1
ATOM 1297 O O . GLY A 1 167 ? -6.787 3.118 30.161 1.00 91.56 167 GLY A O 1
ATOM 1298 N N . PRO A 1 168 ? -8.057 1.336 30.714 1.00 95.56 168 PRO A N 1
ATOM 1299 C CA . PRO A 1 168 ? -8.207 0.806 29.354 1.00 95.56 168 PRO A CA 1
ATOM 1300 C C . PRO A 1 168 ? -8.733 1.831 28.346 1.00 95.56 168 PRO A C 1
ATOM 1302 O O . PRO A 1 168 ? -8.156 1.962 27.272 1.00 95.56 168 PRO A O 1
ATOM 1305 N N . VAL A 1 169 ? -9.744 2.625 28.713 1.00 96.12 169 VAL A N 1
ATOM 1306 C CA . VAL A 1 169 ? -10.316 3.667 27.837 1.00 96.12 169 VAL A CA 1
ATOM 1307 C C . VAL A 1 169 ? -9.274 4.726 27.465 1.00 96.12 169 VAL A C 1
ATOM 1309 O O . VAL A 1 169 ? -9.119 5.068 26.297 1.00 96.12 169 VAL A O 1
ATOM 1312 N N . ALA A 1 170 ? -8.516 5.222 28.447 1.00 95.19 170 ALA A N 1
ATOM 1313 C CA . ALA A 1 170 ? -7.513 6.260 28.223 1.00 95.19 170 ALA A CA 1
ATOM 1314 C C . ALA A 1 170 ? -6.303 5.733 27.427 1.00 95.19 170 ALA A C 1
ATOM 1316 O O . ALA A 1 170 ? -5.745 6.449 26.598 1.00 95.19 170 ALA A O 1
ATOM 1317 N N . ARG A 1 171 ? -5.919 4.465 27.631 1.00 94.88 171 ARG A N 1
ATOM 1318 C CA . ARG A 1 171 ? -4.896 3.797 26.812 1.00 94.88 171 ARG A CA 1
ATOM 1319 C C . ARG A 1 171 ? -5.368 3.549 25.380 1.00 94.88 171 ARG A C 1
ATOM 1321 O O . ARG A 1 171 ? -4.589 3.754 24.455 1.00 94.88 171 ARG A O 1
ATOM 1328 N N . PHE A 1 172 ? -6.626 3.150 25.194 1.00 96.12 172 PHE A N 1
ATOM 1329 C CA . PHE A 1 172 ? -7.209 2.975 23.867 1.00 96.12 172 PHE A CA 1
ATOM 1330 C C . PHE A 1 172 ? -7.244 4.309 23.111 1.00 96.12 172 PHE A C 1
ATOM 1332 O O . PHE A 1 172 ? -6.753 4.378 21.987 1.00 96.12 172 PHE A O 1
ATOM 1339 N N . ALA A 1 173 ? -7.699 5.386 23.760 1.00 95.75 173 ALA A N 1
ATOM 1340 C CA . ALA A 1 173 ? -7.665 6.738 23.201 1.00 95.75 173 ALA A CA 1
ATOM 1341 C C . ALA A 1 173 ? -6.247 7.158 22.780 1.00 95.75 173 ALA A C 1
ATOM 1343 O O . ALA A 1 173 ? -6.050 7.611 21.658 1.00 95.75 173 ALA A O 1
ATOM 1344 N N . ALA A 1 174 ? -5.243 6.922 23.632 1.00 93.88 174 ALA A N 1
ATOM 1345 C CA . ALA A 1 174 ? -3.848 7.200 23.292 1.00 93.88 174 ALA A CA 1
ATOM 1346 C C . ALA A 1 174 ? -3.362 6.381 22.078 1.00 93.88 174 ALA A C 1
ATOM 1348 O O . ALA A 1 174 ? -2.597 6.884 21.260 1.00 93.88 174 ALA A O 1
ATOM 1349 N N . SER A 1 175 ? -3.831 5.137 21.915 1.00 94.44 175 SER A N 1
ATOM 1350 C CA . SER A 1 175 ? -3.510 4.322 20.731 1.00 94.44 175 SER A CA 1
ATOM 1351 C C . SER A 1 175 ? -4.147 4.850 19.438 1.00 94.44 175 SER A C 1
ATOM 1353 O O . SER A 1 175 ? -3.640 4.582 18.350 1.00 94.44 175 SER A O 1
ATOM 1355 N N . MET A 1 176 ? -5.217 5.647 19.538 1.00 94.31 176 MET A N 1
ATOM 1356 C CA . MET A 1 176 ? -5.855 6.263 18.375 1.00 94.31 176 MET A CA 1
ATOM 1357 C C . MET A 1 176 ? -5.093 7.475 17.825 1.00 94.31 176 MET A C 1
ATOM 1359 O O . MET A 1 176 ? -5.259 7.797 16.649 1.00 94.31 176 MET A O 1
ATOM 1363 N N . GLU A 1 177 ? -4.241 8.126 18.626 1.00 91.94 177 GLU A N 1
ATOM 1364 C CA . GLU A 1 177 ? -3.533 9.358 18.238 1.00 91.94 177 GLU A CA 1
ATOM 1365 C C . GLU A 1 177 ? -2.425 9.150 17.187 1.00 91.94 177 GLU A C 1
ATOM 1367 O O . GLU A 1 177 ? -1.924 10.133 16.654 1.00 91.94 177 GLU A O 1
ATOM 1372 N N . GLY A 1 178 ? -2.086 7.902 16.832 1.00 79.25 178 GLY A N 1
ATOM 1373 C CA . GLY A 1 178 ? -1.250 7.540 15.678 1.00 79.25 178 GLY A CA 1
ATOM 1374 C C . GLY A 1 178 ? 0.093 8.281 15.578 1.00 79.25 178 GLY A C 1
ATOM 1375 O O . GLY A 1 178 ? 0.196 9.344 14.974 1.00 79.25 178 GLY A O 1
ATOM 1376 N N . THR A 1 179 ? 1.177 7.687 16.075 1.00 82.81 179 THR A N 1
ATOM 1377 C CA . THR A 1 179 ? 2.532 8.218 15.846 1.00 82.81 179 THR A CA 1
ATOM 1378 C C . THR A 1 179 ? 3.025 7.909 14.426 1.00 82.81 179 THR A C 1
ATOM 1380 O O . THR A 1 179 ? 2.610 6.924 13.812 1.00 82.81 179 THR A O 1
ATOM 1383 N N . MET A 1 180 ? 3.975 8.697 13.906 1.00 75.25 180 MET A N 1
ATOM 1384 C CA . MET A 1 180 ? 4.626 8.419 12.611 1.00 75.25 180 MET A CA 1
ATOM 1385 C C . MET A 1 180 ? 5.230 7.006 12.554 1.00 75.25 180 MET A C 1
ATOM 1387 O O . MET A 1 180 ? 5.201 6.352 11.515 1.00 75.25 180 MET A O 1
ATOM 1391 N N . GLU A 1 181 ? 5.748 6.526 13.685 1.00 81.69 181 GLU A N 1
ATOM 1392 C CA . GLU A 1 181 ? 6.258 5.166 13.829 1.00 81.69 181 GLU A CA 1
ATOM 1393 C C . GLU A 1 181 ? 5.136 4.129 13.720 1.00 81.69 181 GLU A C 1
ATOM 1395 O O . GLU A 1 181 ? 5.251 3.212 12.915 1.00 81.69 181 GLU A O 1
ATOM 1400 N N . SER A 1 182 ? 4.013 4.316 14.425 1.00 82.25 182 SER A N 1
ATOM 1401 C CA . SER A 1 182 ? 2.860 3.408 14.313 1.00 82.25 182 SER A CA 1
ATOM 1402 C C . SER A 1 182 ? 2.312 3.330 12.886 1.00 82.25 182 SER A C 1
ATOM 1404 O O . SER A 1 182 ? 1.953 2.252 12.424 1.00 82.25 182 SER A O 1
ATOM 1406 N N . TRP A 1 183 ? 2.328 4.444 12.146 1.00 78.44 183 TRP A N 1
ATOM 1407 C CA . TRP A 1 183 ? 1.940 4.459 10.739 1.00 78.44 183 TRP A CA 1
ATOM 1408 C C . TRP A 1 183 ? 2.925 3.681 9.858 1.00 78.44 183 TRP A C 1
ATOM 1410 O O . TRP A 1 183 ? 2.498 2.914 8.999 1.00 78.44 183 TRP A O 1
ATOM 1420 N N . ARG A 1 184 ? 4.237 3.844 10.086 1.00 75.06 184 ARG A N 1
ATOM 1421 C CA . ARG A 1 184 ? 5.284 3.151 9.319 1.00 75.06 184 ARG A CA 1
ATOM 1422 C C . ARG A 1 184 ? 5.258 1.639 9.540 1.00 75.06 184 ARG A C 1
ATOM 1424 O O . ARG A 1 184 ? 5.420 0.894 8.582 1.00 75.06 184 ARG A O 1
ATOM 1431 N N . GLU A 1 185 ? 5.065 1.210 10.783 1.00 85.44 185 GLU A N 1
ATOM 1432 C CA . GLU A 1 185 ? 5.035 -0.211 11.152 1.00 85.44 185 GLU A CA 1
ATOM 1433 C C . GLU A 1 185 ? 3.659 -0.861 10.912 1.00 85.44 185 GLU A C 1
ATOM 1435 O O . GLU A 1 185 ? 3.514 -2.070 11.070 1.00 85.44 185 GLU A O 1
ATOM 1440 N N . GLY A 1 186 ? 2.641 -0.080 10.524 1.00 86.19 186 GLY A N 1
ATOM 1441 C CA . GLY A 1 186 ? 1.279 -0.582 10.327 1.00 86.19 186 GLY A CA 1
ATOM 1442 C C . GLY A 1 186 ? 0.594 -1.014 11.627 1.00 86.19 186 GLY A C 1
ATOM 1443 O O . GLY A 1 186 ? -0.283 -1.873 11.603 1.00 86.19 186 GLY A O 1
ATOM 1444 N N . THR A 1 187 ? 0.987 -0.444 12.767 1.00 91.31 187 THR A N 1
ATOM 1445 C CA . THR A 1 187 ? 0.438 -0.794 14.081 1.00 91.31 187 THR A CA 1
ATOM 1446 C C . THR A 1 187 ? -0.997 -0.275 14.223 1.00 91.31 187 THR A C 1
ATOM 1448 O O . THR A 1 187 ? -1.242 0.931 14.127 1.00 91.31 187 THR A O 1
ATOM 1451 N N . GLY A 1 188 ? -1.940 -1.191 14.469 1.00 93.00 188 GLY A N 1
ATOM 1452 C CA . GLY A 1 188 ? -3.342 -0.885 14.769 1.00 93.00 188 GLY A CA 1
ATOM 1453 C C . GLY A 1 188 ? -3.564 -0.301 16.172 1.00 93.00 188 GLY A C 1
ATOM 1454 O O . GLY A 1 188 ? -2.624 0.097 16.864 1.00 93.00 188 GLY A O 1
ATOM 1455 N N . TYR A 1 189 ? -4.825 -0.238 16.603 1.00 96.12 189 TYR A N 1
ATOM 1456 C CA . TYR A 1 189 ? -5.163 0.156 17.977 1.00 96.12 189 TYR A CA 1
ATOM 1457 C C . TYR A 1 189 ? -4.727 -0.917 18.991 1.00 96.12 189 TYR A C 1
ATOM 1459 O O . TYR A 1 189 ? -4.500 -2.075 18.639 1.00 96.12 189 TYR A O 1
ATOM 1467 N N . ASP A 1 190 ? -4.619 -0.562 20.276 1.00 95.62 190 ASP A N 1
ATOM 1468 C CA . ASP A 1 190 ? -4.248 -1.517 21.335 1.00 95.62 190 ASP A CA 1
ATOM 1469 C C . ASP A 1 190 ? -5.439 -2.430 21.696 1.00 95.62 190 ASP A C 1
ATOM 1471 O O . ASP A 1 190 ? -6.112 -2.264 22.715 1.00 95.62 190 ASP A O 1
ATOM 1475 N N . LEU A 1 191 ? -5.727 -3.410 20.833 1.00 96.56 191 LEU A N 1
ATOM 1476 C CA . LEU A 1 191 ? -6.866 -4.327 20.984 1.00 96.56 191 LEU A CA 1
ATOM 1477 C C . LEU A 1 191 ? -6.696 -5.324 22.134 1.00 96.56 191 LEU A C 1
ATOM 1479 O O . LEU A 1 191 ? -7.674 -5.918 22.593 1.00 96.56 191 LEU A O 1
ATOM 1483 N N . ALA A 1 192 ? -5.472 -5.506 22.639 1.00 96.12 192 ALA A N 1
ATOM 1484 C CA . ALA A 1 192 ? -5.226 -6.371 23.788 1.00 96.12 192 ALA A CA 1
ATOM 1485 C C . ALA A 1 192 ? -5.982 -5.879 25.036 1.00 96.12 192 ALA A C 1
ATOM 1487 O O . ALA A 1 192 ? -6.396 -6.696 25.861 1.00 96.12 192 ALA A O 1
ATOM 1488 N N . LEU A 1 193 ? -6.224 -4.567 25.132 1.00 95.81 193 LEU A N 1
ATOM 1489 C CA . LEU A 1 193 ? -6.994 -3.933 26.204 1.00 95.81 193 LEU A CA 1
ATOM 1490 C C . LEU A 1 193 ? -8.437 -4.430 26.288 1.00 95.81 193 LEU A C 1
ATOM 1492 O O . LEU A 1 193 ? -8.957 -4.575 27.397 1.00 95.81 193 LEU A O 1
ATOM 1496 N N . LEU A 1 194 ? -9.062 -4.734 25.145 1.00 96.81 194 LEU A N 1
ATOM 1497 C CA . LEU A 1 194 ? -10.473 -5.130 25.075 1.00 96.81 194 LEU A CA 1
ATOM 1498 C C . LEU A 1 194 ? -10.748 -6.418 25.863 1.00 96.81 194 LEU A C 1
ATOM 1500 O O . LEU A 1 194 ? -11.834 -6.601 26.399 1.00 96.81 194 LEU A O 1
ATOM 1504 N N . LYS A 1 195 ? -9.745 -7.292 26.010 1.00 95.75 195 LYS A N 1
ATOM 1505 C CA . LYS A 1 195 ? -9.862 -8.543 26.779 1.00 95.75 195 LYS A CA 1
ATOM 1506 C C . LYS A 1 195 ? -9.955 -8.324 28.291 1.00 95.75 195 LYS A C 1
ATOM 1508 O O . LYS A 1 195 ? -10.393 -9.220 29.005 1.00 95.75 195 LYS A O 1
ATOM 1513 N N . SER A 1 196 ? -9.484 -7.176 28.776 1.00 94.81 196 SER A N 1
ATOM 1514 C CA . SER A 1 196 ? -9.424 -6.834 30.204 1.00 94.81 196 SER A CA 1
ATOM 1515 C C . SER A 1 196 ? -10.363 -5.701 30.614 1.00 94.81 196 SER A C 1
ATOM 1517 O O . SER A 1 196 ? -10.479 -5.430 31.806 1.00 94.81 196 SER A O 1
ATOM 1519 N N . ALA A 1 197 ? -10.985 -5.031 29.644 1.00 96.81 197 ALA A N 1
ATOM 1520 C CA . ALA A 1 197 ? -11.888 -3.917 29.884 1.00 96.81 197 ALA A CA 1
ATOM 1521 C C . ALA A 1 197 ? -13.205 -4.397 30.515 1.00 96.81 197 ALA A C 1
ATOM 1523 O O . ALA A 1 197 ? -13.702 -5.482 30.196 1.00 96.81 197 ALA A O 1
ATOM 1524 N N . THR A 1 198 ? -13.782 -3.594 31.408 1.00 96.75 198 THR A N 1
ATOM 1525 C CA . THR A 1 198 ? -15.134 -3.850 31.925 1.00 96.75 198 THR A CA 1
ATOM 1526 C C . THR A 1 198 ? -16.186 -3.600 30.835 1.00 96.75 198 THR A C 1
ATOM 1528 O O . THR A 1 198 ? -15.895 -2.930 29.842 1.00 96.75 198 THR A O 1
ATOM 1531 N N . PRO A 1 199 ? -17.430 -4.093 30.989 1.00 97.38 199 PRO A N 1
ATOM 1532 C CA . PRO A 1 199 ? -18.505 -3.797 30.041 1.00 97.38 199 PRO A CA 1
ATOM 1533 C C . PRO A 1 199 ? -18.715 -2.294 29.791 1.00 97.38 199 PRO A C 1
ATOM 1535 O O . PRO A 1 199 ? -18.899 -1.887 28.648 1.00 97.38 199 PRO A O 1
ATOM 1538 N N . GLU A 1 200 ? -18.620 -1.463 30.831 1.00 96.44 200 GLU A N 1
ATOM 1539 C CA . GLU A 1 200 ? -18.766 -0.003 30.737 1.00 96.44 200 GLU A CA 1
ATOM 1540 C C . GLU A 1 200 ? -17.593 0.645 29.983 1.00 96.44 200 GLU A C 1
ATOM 1542 O O . GLU A 1 200 ? -17.763 1.615 29.239 1.00 96.44 200 GLU A O 1
ATOM 1547 N N . GLU A 1 201 ? -16.386 0.104 30.152 1.00 97.81 201 GLU A N 1
ATOM 1548 C CA . GLU A 1 201 ? -15.202 0.547 29.417 1.00 97.81 201 GLU A CA 1
ATOM 1549 C C . GLU A 1 201 ? -15.278 0.142 27.941 1.00 97.81 201 GLU A C 1
ATOM 1551 O O . GLU A 1 201 ? -14.932 0.946 27.077 1.00 97.81 201 GLU A O 1
ATOM 1556 N N . LEU A 1 202 ? -15.772 -1.064 27.637 1.00 98.06 202 LEU A N 1
ATOM 1557 C CA . LEU A 1 202 ? -16.018 -1.514 26.264 1.00 98.06 202 LEU A CA 1
ATOM 1558 C C . LEU A 1 202 ? -17.069 -0.647 25.566 1.00 98.06 202 LEU A C 1
ATOM 1560 O O . LEU A 1 202 ? -16.857 -0.253 24.422 1.00 98.06 202 LEU A O 1
ATOM 1564 N N . GLU A 1 203 ? -18.159 -0.301 26.255 1.00 97.88 203 GLU A N 1
ATOM 1565 C CA . GLU A 1 203 ? -19.174 0.622 25.733 1.00 97.88 203 GLU A CA 1
ATOM 1566 C C . GLU A 1 203 ? -18.583 2.016 25.478 1.00 97.88 203 GLU A C 1
ATOM 1568 O O . GLU A 1 203 ? -18.834 2.615 24.434 1.00 97.88 203 GLU A O 1
ATOM 1573 N N . SER A 1 204 ? -17.731 2.508 26.382 1.00 97.75 204 SER A N 1
ATOM 1574 C CA . SER A 1 204 ? -17.046 3.798 26.218 1.00 97.75 204 SER A CA 1
ATOM 1575 C C . SER A 1 204 ? -16.076 3.800 25.029 1.00 97.75 204 SER A C 1
ATOM 1577 O O . SER A 1 204 ? -16.002 4.780 24.288 1.00 97.75 204 SER A O 1
ATOM 1579 N N . ILE A 1 205 ? -15.332 2.707 24.830 1.00 98.25 205 ILE A N 1
ATOM 1580 C CA . ILE A 1 205 ? -14.436 2.526 23.679 1.00 98.25 205 ILE A CA 1
ATOM 1581 C C . ILE A 1 205 ? -15.245 2.446 22.381 1.00 98.25 205 ILE A C 1
ATOM 1583 O O . ILE A 1 205 ? -14.911 3.117 21.406 1.00 98.25 205 ILE A O 1
ATOM 1587 N N . GLU A 1 206 ? -16.329 1.671 22.369 1.00 98.44 206 GLU A N 1
ATOM 1588 C CA . GLU A 1 206 ? -17.218 1.576 21.214 1.00 98.44 206 GLU A CA 1
ATOM 1589 C C . GLU A 1 206 ? -17.811 2.943 20.846 1.00 98.44 206 GLU A C 1
ATOM 1591 O O . GLU A 1 206 ? -17.762 3.336 19.680 1.00 98.44 206 GLU A O 1
ATOM 1596 N N . GLU A 1 207 ? -18.323 3.694 21.825 1.00 98.31 207 GLU A N 1
ATOM 1597 C CA . GLU A 1 207 ? -18.859 5.042 21.616 1.00 98.31 207 GLU A CA 1
ATOM 1598 C C . GLU A 1 207 ? -17.801 5.980 21.026 1.00 98.31 207 GLU A C 1
ATOM 1600 O O . GLU A 1 207 ? -18.080 6.730 20.091 1.00 98.31 207 GLU A O 1
ATOM 1605 N N . MET A 1 208 ? -16.559 5.892 21.506 1.00 97.69 208 MET A N 1
ATOM 1606 C CA . MET A 1 208 ? -15.447 6.683 20.985 1.00 97.69 208 MET A CA 1
ATOM 1607 C C . MET A 1 208 ? -15.199 6.412 19.498 1.00 97.69 208 MET A C 1
ATOM 1609 O O . MET A 1 208 ? -14.984 7.358 18.739 1.00 97.69 208 MET A O 1
ATOM 1613 N N . ILE A 1 209 ? -15.258 5.153 19.055 1.00 98.00 209 ILE A N 1
ATOM 1614 C CA . ILE A 1 209 ? -15.095 4.793 17.638 1.00 98.00 209 ILE A CA 1
ATOM 1615 C C . ILE A 1 209 ? -16.324 5.228 16.827 1.00 98.00 209 ILE A C 1
ATOM 1617 O O . ILE A 1 209 ? -16.184 5.861 15.784 1.00 98.00 209 ILE A O 1
ATOM 1621 N N . LEU A 1 210 ? -17.534 4.943 17.319 1.00 98.00 210 LEU A N 1
ATOM 1622 C CA . LEU A 1 210 ? -18.793 5.220 16.613 1.00 98.00 210 LEU A CA 1
ATOM 1623 C C . LEU A 1 210 ? -19.201 6.700 16.602 1.00 98.00 210 LEU A C 1
ATOM 1625 O O . LEU A 1 210 ? -20.096 7.075 15.842 1.00 98.00 210 LEU A O 1
ATOM 1629 N N . SER A 1 211 ? -18.546 7.547 17.398 1.00 97.50 211 SER A N 1
ATOM 1630 C CA . SER A 1 211 ? -18.746 9.003 17.389 1.00 97.50 211 SER A CA 1
ATOM 1631 C C . SER A 1 211 ? -18.289 9.680 16.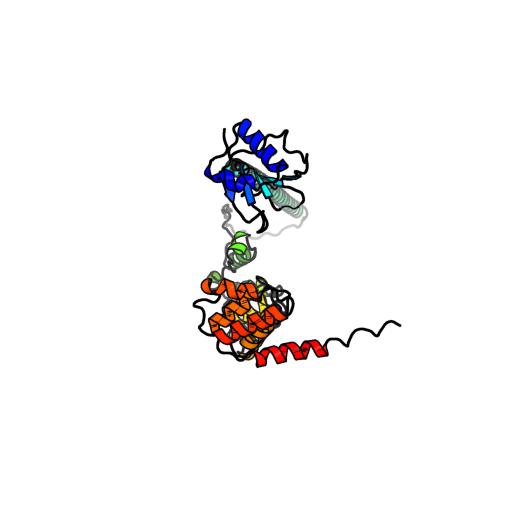085 1.00 97.50 211 SER A C 1
ATOM 1633 O O . SER A 1 211 ? -18.615 10.844 15.845 1.00 97.50 211 SER A O 1
ATOM 1635 N N . ARG A 1 212 ? -17.571 8.951 15.218 1.00 96.56 212 ARG A N 1
ATOM 1636 C CA . ARG A 1 212 ? -17.106 9.387 13.894 1.00 96.56 212 ARG A CA 1
ATOM 1637 C C . ARG A 1 212 ? -17.472 8.368 12.799 1.00 96.56 212 ARG A C 1
ATOM 1639 O O . ARG A 1 212 ? -17.813 7.224 13.105 1.00 96.56 212 ARG A O 1
ATOM 1646 N N . PRO A 1 213 ? -17.428 8.752 11.510 1.00 97.38 213 PRO A N 1
ATOM 1647 C CA . PRO A 1 213 ? -17.502 7.795 10.409 1.00 97.38 213 PRO A CA 1
ATOM 1648 C C . PRO A 1 213 ? -16.370 6.755 10.471 1.00 97.38 213 PRO A C 1
ATOM 1650 O O . PRO A 1 213 ? -15.237 7.092 10.797 1.00 97.38 213 PRO A O 1
ATOM 1653 N N . VAL A 1 214 ? -16.680 5.501 10.123 1.00 97.75 214 VAL A N 1
ATOM 1654 C CA . VAL A 1 214 ? -15.692 4.416 9.984 1.00 97.75 214 VAL A CA 1
ATOM 1655 C C . VAL A 1 214 ? -14.968 4.599 8.651 1.00 97.75 214 VAL A C 1
ATOM 1657 O O . VAL A 1 214 ? -15.450 4.146 7.610 1.00 97.75 214 VAL A O 1
ATOM 1660 N N . GLU A 1 215 ? -13.857 5.326 8.686 1.00 95.25 215 GLU A N 1
ATOM 1661 C CA . GLU A 1 215 ? -13.055 5.695 7.508 1.00 95.25 215 GLU A CA 1
ATOM 1662 C C . GLU A 1 215 ? -11.650 5.080 7.533 1.00 95.25 215 GLU A C 1
ATOM 1664 O O . GLU A 1 215 ? -10.944 5.118 6.529 1.00 95.25 215 GLU A O 1
ATOM 1669 N N . ASP A 1 216 ? -11.250 4.469 8.649 1.00 94.44 216 ASP A N 1
ATOM 1670 C CA . ASP A 1 216 ? -9.956 3.811 8.804 1.00 94.44 216 ASP A CA 1
ATOM 1671 C C . ASP A 1 216 ? -10.126 2.293 8.976 1.00 94.44 216 ASP A C 1
ATOM 1673 O O . ASP A 1 216 ? -11.076 1.811 9.598 1.00 94.44 216 ASP A O 1
ATOM 1677 N N . TRP A 1 217 ? -9.183 1.512 8.449 1.00 95.44 217 TRP A N 1
ATOM 1678 C CA . TRP A 1 217 ? -9.167 0.060 8.642 1.00 95.44 217 TRP A CA 1
ATOM 1679 C C . TRP A 1 217 ? -8.967 -0.322 10.119 1.00 95.44 217 TRP A C 1
ATOM 1681 O O . TRP A 1 217 ? -9.451 -1.365 10.547 1.00 95.44 217 TRP A O 1
ATOM 1691 N N . ARG A 1 218 ? -8.333 0.542 10.923 1.00 95.88 218 ARG A N 1
ATOM 1692 C CA . ARG A 1 218 ? -8.170 0.358 12.376 1.00 95.88 218 ARG A CA 1
ATOM 1693 C C . ARG A 1 218 ? -9.496 0.463 13.125 1.00 95.88 218 ARG A C 1
ATOM 1695 O O . ARG A 1 218 ? -9.726 -0.277 14.079 1.00 95.88 218 ARG A O 1
ATOM 1702 N N . ASP A 1 219 ? -10.395 1.340 12.667 1.00 97.69 219 ASP A N 1
ATOM 1703 C CA . ASP A 1 219 ? -11.759 1.413 13.199 1.00 97.69 219 ASP A CA 1
ATOM 1704 C C . ASP A 1 219 ? -12.502 0.100 12.919 1.00 97.69 219 ASP A C 1
ATOM 1706 O O . ASP A 1 219 ? -13.186 -0.429 13.793 1.00 97.69 219 ASP A O 1
ATOM 1710 N N . VAL A 1 220 ? -12.334 -0.454 11.713 1.00 98.31 220 VAL A N 1
ATOM 1711 C CA . VAL A 1 220 ? -12.907 -1.751 11.329 1.00 98.31 220 VAL A CA 1
ATOM 1712 C C . VAL A 1 220 ? -12.369 -2.878 12.209 1.00 98.31 220 VAL A C 1
ATOM 1714 O O . VAL A 1 220 ? -13.162 -3.652 12.740 1.00 98.31 220 VAL A O 1
ATOM 1717 N N . GLU A 1 221 ? -11.052 -2.945 12.400 1.00 97.88 221 GLU A N 1
ATOM 1718 C CA . GLU A 1 221 ? -10.390 -3.949 13.238 1.00 97.88 221 GLU A CA 1
ATOM 1719 C C . GLU A 1 221 ? -10.909 -3.904 14.688 1.00 97.88 221 GLU A C 1
ATOM 1721 O O . GLU A 1 221 ? -11.304 -4.926 15.254 1.00 97.88 221 GLU A O 1
ATOM 1726 N N . ALA A 1 222 ? -11.001 -2.707 15.277 1.00 98.00 222 ALA A N 1
ATOM 1727 C CA . ALA A 1 222 ? -11.498 -2.537 16.639 1.00 98.00 222 ALA A CA 1
ATOM 1728 C C . ALA A 1 222 ? -12.994 -2.842 16.783 1.00 98.00 222 ALA A C 1
ATOM 1730 O O . ALA A 1 222 ? -13.394 -3.506 17.740 1.00 98.00 222 ALA A O 1
ATOM 1731 N N . LEU A 1 223 ? -13.830 -2.412 15.834 1.00 98.62 223 LEU A N 1
ATOM 1732 C CA . LEU A 1 223 ? -15.257 -2.749 15.832 1.00 98.62 223 LEU A CA 1
ATOM 1733 C C . LEU A 1 223 ? -15.481 -4.254 15.645 1.00 98.62 223 LEU A C 1
ATOM 1735 O O . LEU A 1 223 ? -16.371 -4.822 16.278 1.00 98.62 223 LEU A O 1
ATOM 1739 N N . ALA A 1 224 ? -14.670 -4.913 14.815 1.00 98.44 224 ALA A N 1
ATOM 1740 C CA . ALA A 1 224 ? -14.716 -6.360 14.649 1.00 98.44 224 ALA A CA 1
ATOM 1741 C C . ALA A 1 224 ? -14.316 -7.086 15.941 1.00 98.44 224 ALA A C 1
ATOM 1743 O O . ALA A 1 224 ? -14.967 -8.058 16.314 1.00 98.44 224 ALA A O 1
ATOM 1744 N N . ALA A 1 225 ? -13.311 -6.579 16.662 1.00 98.19 225 ALA A N 1
ATOM 1745 C CA . ALA A 1 225 ? -12.904 -7.121 17.956 1.00 98.19 225 ALA A CA 1
ATOM 1746 C C . ALA A 1 225 ? -13.960 -6.920 19.062 1.00 98.19 225 ALA A C 1
ATOM 1748 O O . ALA A 1 225 ? -14.090 -7.773 19.939 1.00 98.19 225 ALA A O 1
ATOM 1749 N N . LEU A 1 226 ? -14.719 -5.818 19.025 1.00 98.19 226 LEU A N 1
ATOM 1750 C CA . LEU A 1 226 ? -15.836 -5.565 19.945 1.00 98.19 226 LEU A CA 1
ATOM 1751 C C . LEU A 1 226 ? -17.052 -6.465 19.657 1.00 98.19 226 LEU A C 1
ATOM 1753 O O . LEU A 1 226 ? -17.726 -6.897 20.589 1.00 98.19 226 LEU A O 1
ATOM 1757 N N . ASP A 1 227 ? -17.357 -6.712 18.377 1.00 98.12 227 ASP A N 1
ATOM 1758 C CA . ASP A 1 227 ? -18.442 -7.576 17.869 1.00 98.12 227 ASP A CA 1
ATOM 1759 C C . ASP A 1 227 ? -19.841 -7.339 18.493 1.00 98.12 227 ASP A C 1
ATOM 1761 O O . ASP A 1 227 ? -20.722 -8.213 18.495 1.00 98.12 227 ASP A O 1
ATOM 1765 N N . SER A 1 228 ? -20.074 -6.126 19.001 1.00 98.06 228 SER A N 1
ATOM 1766 C CA . SER A 1 228 ? -21.362 -5.693 19.541 1.00 98.06 228 SER A CA 1
ATOM 1767 C C . SER A 1 228 ? -22.417 -5.565 18.423 1.00 98.06 228 SER A C 1
ATOM 1769 O O . SER A 1 228 ? -22.078 -5.367 17.249 1.00 98.06 228 SER A O 1
ATOM 1771 N N . PRO A 1 229 ? -23.726 -5.602 18.740 1.00 98.38 229 PRO A N 1
ATOM 1772 C CA . PRO A 1 229 ? -24.773 -5.317 17.761 1.00 98.38 229 PRO A CA 1
ATOM 1773 C C . PRO A 1 229 ? -24.599 -3.971 17.034 1.00 98.38 229 PRO A C 1
ATOM 1775 O O . PRO A 1 229 ? -24.877 -3.894 15.835 1.00 98.38 229 PRO A O 1
ATOM 1778 N N . ARG A 1 230 ? -24.121 -2.923 17.723 1.00 98.19 230 ARG A N 1
ATOM 1779 C CA . ARG A 1 230 ? -23.877 -1.597 17.129 1.00 98.19 230 ARG A CA 1
ATOM 1780 C C . ARG A 1 230 ? -22.674 -1.645 16.186 1.00 98.19 230 ARG A C 1
ATOM 1782 O O . ARG A 1 230 ? -22.796 -1.208 15.039 1.00 98.19 230 ARG A O 1
ATOM 1789 N N . ALA A 1 231 ? -21.570 -2.253 16.623 1.00 98.50 231 ALA A N 1
ATOM 1790 C CA . ALA A 1 231 ? -20.385 -2.478 15.802 1.00 98.50 231 ALA A CA 1
ATOM 1791 C C . ALA A 1 231 ? -20.709 -3.241 14.510 1.00 98.50 231 ALA A C 1
ATOM 1793 O O . ALA A 1 231 ? -20.350 -2.793 13.424 1.00 98.50 231 ALA A O 1
ATOM 1794 N N . ARG A 1 232 ? -21.487 -4.330 14.577 1.00 98.62 232 ARG A N 1
ATOM 1795 C CA . ARG A 1 232 ? -21.899 -5.098 13.384 1.00 98.62 232 ARG A CA 1
ATOM 1796 C C . ARG A 1 232 ? -22.696 -4.261 12.384 1.00 98.62 232 ARG A C 1
ATOM 1798 O O . ARG A 1 232 ? -22.505 -4.396 11.175 1.00 98.62 232 ARG A O 1
ATOM 1805 N N . VAL A 1 233 ? -23.586 -3.389 12.866 1.00 98.44 233 VAL A N 1
ATOM 1806 C CA . VAL A 1 233 ? -24.339 -2.459 12.006 1.00 98.44 233 VAL A CA 1
ATOM 1807 C C . VAL A 1 233 ? -23.398 -1.453 11.340 1.00 98.44 233 VAL A C 1
ATOM 1809 O O . VAL A 1 233 ? -23.519 -1.214 10.135 1.00 98.44 233 VAL A O 1
ATOM 1812 N N . ALA A 1 234 ? -22.439 -0.901 12.088 1.00 98.56 234 ALA A N 1
ATOM 1813 C CA . ALA A 1 234 ? -21.433 0.014 11.553 1.00 98.56 234 ALA A CA 1
ATOM 1814 C C . ALA A 1 234 ? -20.542 -0.664 10.498 1.00 98.56 234 ALA A C 1
ATOM 1816 O O . ALA A 1 234 ? -20.378 -0.123 9.406 1.00 98.56 234 ALA A O 1
ATOM 1817 N N . LEU A 1 235 ? -20.076 -1.889 10.755 1.00 98.62 235 LEU A N 1
ATOM 1818 C CA . LEU A 1 235 ? -19.285 -2.693 9.817 1.00 98.62 235 LEU A CA 1
ATOM 1819 C C . LEU A 1 235 ? -20.061 -3.018 8.533 1.00 98.62 235 LEU A C 1
ATOM 1821 O O . LEU A 1 235 ? -19.546 -2.845 7.431 1.00 98.62 235 LEU A O 1
ATOM 1825 N N . ARG A 1 236 ? -21.344 -3.393 8.632 1.00 98.44 236 ARG A N 1
ATOM 1826 C CA . ARG A 1 236 ? -22.210 -3.609 7.453 1.00 98.44 236 ARG A CA 1
ATOM 1827 C C . ARG A 1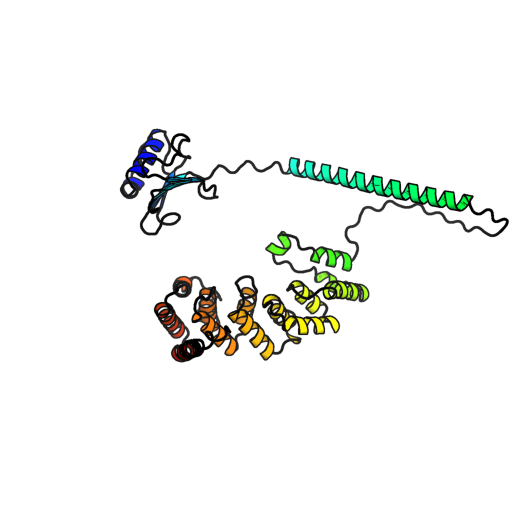 236 ? -22.412 -2.343 6.617 1.00 98.44 236 ARG A C 1
ATOM 1829 O O . ARG A 1 236 ? -22.633 -2.440 5.408 1.00 98.44 236 ARG A O 1
ATOM 1836 N N . LYS A 1 237 ? -22.371 -1.161 7.239 1.00 98.31 237 LYS A N 1
ATOM 1837 C CA . LYS A 1 237 ? -22.377 0.126 6.530 1.00 98.31 237 LYS A CA 1
ATOM 1838 C C . LYS A 1 237 ? -21.014 0.394 5.881 1.00 98.31 237 LYS A C 1
ATOM 1840 O O . LYS A 1 237 ? -20.988 0.763 4.710 1.00 98.31 237 LYS A O 1
ATOM 1845 N N . ALA A 1 238 ? -19.920 0.156 6.602 1.00 98.19 238 ALA A N 1
ATOM 1846 C CA . ALA A 1 238 ? -18.545 0.333 6.132 1.00 98.19 238 ALA A CA 1
ATOM 1847 C C . ALA A 1 238 ? -18.194 -0.582 4.942 1.00 98.19 238 ALA A C 1
ATOM 1849 O O . ALA A 1 238 ? -17.519 -0.144 4.017 1.00 98.19 238 ALA A O 1
ATOM 1850 N N . LEU A 1 239 ? -18.759 -1.794 4.876 1.00 98.31 239 LEU A N 1
ATOM 1851 C CA . LEU A 1 239 ? -18.642 -2.705 3.725 1.00 98.31 239 LEU A CA 1
ATOM 1852 C C . LEU A 1 239 ? -19.111 -2.075 2.398 1.00 98.31 239 LEU A C 1
ATOM 1854 O O . LEU A 1 239 ? -18.702 -2.496 1.321 1.00 98.31 239 LEU A O 1
ATOM 1858 N N . LYS A 1 240 ? -19.994 -1.071 2.469 1.00 97.56 240 LYS A N 1
ATOM 1859 C CA . LYS A 1 240 ? -20.532 -0.339 1.311 1.00 97.56 240 LYS A CA 1
ATOM 1860 C C . LYS A 1 240 ? -19.768 0.959 1.023 1.00 97.56 240 LYS A C 1
ATOM 1862 O O . LYS A 1 240 ? -20.244 1.759 0.218 1.00 97.56 240 LYS A O 1
ATOM 1867 N N . SER A 1 241 ? -18.648 1.200 1.707 1.00 96.25 241 SER A N 1
ATOM 1868 C CA . SER A 1 241 ? -17.799 2.369 1.484 1.00 96.25 241 SER A CA 1
ATOM 1869 C C . SER A 1 241 ? -17.228 2.367 0.065 1.00 96.25 241 SER A C 1
ATOM 1871 O O . SER A 1 241 ? -16.962 1.315 -0.514 1.00 96.25 241 SER A O 1
ATOM 1873 N N . SER A 1 242 ? -17.025 3.560 -0.494 1.00 95.00 242 SER A N 1
ATOM 1874 C CA . SER A 1 242 ? -16.228 3.729 -1.712 1.00 95.00 242 SER A CA 1
ATOM 1875 C C . SER A 1 242 ? -14.730 3.592 -1.449 1.00 95.00 242 SER A C 1
ATOM 1877 O O . SER A 1 242 ? -13.972 3.417 -2.397 1.00 95.00 242 SER A O 1
ATOM 1879 N N . ASP A 1 243 ? -14.299 3.687 -0.188 1.00 96.50 243 ASP A N 1
ATOM 1880 C CA . ASP A 1 243 ? -12.924 3.388 0.192 1.00 96.50 243 ASP A CA 1
ATOM 1881 C C . ASP A 1 243 ? -12.715 1.868 0.200 1.00 96.50 243 ASP A C 1
ATOM 1883 O O . ASP A 1 243 ? -13.215 1.140 1.067 1.00 96.50 243 ASP A O 1
ATOM 1887 N N . HIS A 1 244 ? -11.963 1.390 -0.791 1.00 96.38 244 HIS A N 1
ATOM 1888 C CA . HIS A 1 244 ? -11.648 -0.022 -0.956 1.00 96.38 244 HIS A CA 1
ATOM 1889 C C . HIS A 1 244 ? -10.850 -0.597 0.219 1.00 96.38 244 HIS A C 1
ATOM 1891 O O . HIS A 1 244 ? -10.997 -1.787 0.498 1.00 96.38 244 HIS A O 1
ATOM 1897 N N . ARG A 1 245 ? -10.058 0.210 0.941 1.00 95.62 245 ARG A N 1
ATOM 1898 C CA . ARG A 1 245 ? -9.330 -0.238 2.141 1.00 95.62 245 ARG A CA 1
ATOM 1899 C C . ARG A 1 245 ? -10.301 -0.608 3.244 1.00 95.62 245 ARG A C 1
ATOM 1901 O O . ARG A 1 245 ? -10.194 -1.690 3.806 1.00 95.62 245 ARG A O 1
ATOM 1908 N N . VAL A 1 246 ? -11.272 0.263 3.505 1.00 97.44 246 VAL A N 1
ATOM 1909 C CA . VAL A 1 246 ? -12.292 0.042 4.537 1.00 97.44 246 VAL A CA 1
ATOM 1910 C C . VAL A 1 246 ? -13.145 -1.174 4.185 1.00 97.44 246 VAL A C 1
ATOM 1912 O O . VAL A 1 246 ? -13.326 -2.057 5.017 1.00 97.44 246 VAL A O 1
ATOM 1915 N N . ALA A 1 247 ? -13.632 -1.266 2.945 1.00 97.75 247 ALA A N 1
ATOM 1916 C CA . ALA A 1 247 ? -14.472 -2.388 2.531 1.00 97.75 247 ALA A CA 1
ATOM 1917 C C . ALA A 1 247 ? -13.726 -3.737 2.581 1.00 97.75 247 ALA A C 1
ATOM 1919 O O . ALA A 1 247 ? -14.290 -4.723 3.056 1.00 97.75 247 ALA A O 1
ATOM 1920 N N . THR A 1 248 ? -12.463 -3.775 2.135 1.00 97.06 248 THR A N 1
ATOM 1921 C CA . THR A 1 248 ? -11.620 -4.985 2.190 1.00 97.06 248 THR A CA 1
ATOM 1922 C C . THR A 1 248 ? -11.309 -5.368 3.636 1.00 97.06 248 THR A C 1
ATOM 1924 O O . THR A 1 248 ? -11.475 -6.529 3.996 1.00 97.06 248 THR A O 1
ATOM 1927 N N . ALA A 1 249 ? -10.995 -4.396 4.501 1.00 97.19 249 ALA A N 1
ATOM 1928 C CA . ALA A 1 249 ? -10.778 -4.643 5.926 1.00 97.19 249 ALA A CA 1
ATOM 1929 C C . ALA A 1 249 ? -12.012 -5.266 6.604 1.00 97.19 249 ALA A C 1
ATOM 1931 O O . ALA A 1 249 ? -11.871 -6.118 7.474 1.00 97.19 249 ALA A O 1
ATOM 1932 N N . VAL A 1 250 ? -13.238 -4.893 6.206 1.00 98.31 250 VAL A N 1
ATOM 1933 C CA . VAL A 1 250 ? -14.450 -5.521 6.771 1.00 98.31 250 VAL A CA 1
ATOM 1934 C C . VAL A 1 250 ? -14.540 -6.993 6.368 1.00 98.31 250 VAL A C 1
ATOM 1936 O O . VAL A 1 250 ? -14.913 -7.824 7.194 1.00 98.31 250 VAL A O 1
ATOM 1939 N N . ALA A 1 251 ? -14.199 -7.322 5.119 1.00 97.25 251 ALA A N 1
ATOM 1940 C CA . ALA A 1 251 ? -14.176 -8.705 4.647 1.00 97.25 251 ALA A CA 1
ATOM 1941 C C . ALA A 1 251 ? -13.101 -9.551 5.349 1.00 97.25 251 ALA A C 1
ATOM 1943 O O . ALA A 1 251 ? -13.340 -10.729 5.603 1.00 97.25 251 ALA A O 1
ATOM 1944 N N . GLU A 1 252 ? -11.969 -8.940 5.699 1.00 96.38 252 GLU A N 1
ATOM 1945 C CA . GLU A 1 252 ? -10.850 -9.583 6.393 1.00 96.38 252 GLU A CA 1
ATOM 1946 C C . GLU A 1 252 ? -11.115 -9.781 7.894 1.00 96.38 252 GLU A C 1
ATOM 1948 O O . GLU A 1 252 ? -11.031 -10.900 8.398 1.00 96.38 252 GLU A O 1
ATOM 1953 N N . TYR A 1 253 ? -11.474 -8.716 8.617 1.00 97.56 253 TYR A N 1
ATOM 1954 C CA . TYR A 1 253 ? -11.590 -8.746 10.080 1.00 97.56 253 TYR A CA 1
ATOM 1955 C C . TYR A 1 253 ? -12.959 -9.210 10.588 1.00 97.56 253 TYR A C 1
ATOM 1957 O O . TYR A 1 253 ? -13.066 -9.677 11.722 1.00 97.56 253 TYR A O 1
ATOM 1965 N N . ALA A 1 254 ? -14.016 -9.108 9.776 1.00 98.06 254 ALA A N 1
ATOM 1966 C CA . ALA A 1 254 ? -15.365 -9.545 10.140 1.00 98.06 254 ALA A CA 1
ATOM 1967 C C . ALA A 1 254 ? -15.995 -10.470 9.076 1.00 98.06 254 ALA A C 1
ATOM 1969 O O . ALA A 1 254 ? -17.110 -10.204 8.607 1.00 98.06 254 ALA A O 1
ATOM 1970 N N . PRO A 1 255 ? -15.336 -11.585 8.701 1.00 97.56 255 PRO A N 1
ATOM 1971 C CA . PRO A 1 255 ? -15.778 -12.442 7.601 1.00 97.56 255 PRO A CA 1
ATOM 1972 C C . PRO A 1 255 ? -17.149 -13.084 7.860 1.00 97.56 255 PRO A C 1
ATOM 1974 O O . PRO A 1 255 ? -17.905 -13.329 6.926 1.00 97.56 255 PRO A O 1
ATOM 1977 N N . HIS A 1 256 ? -17.552 -13.286 9.121 1.00 97.62 256 HIS A N 1
ATOM 1978 C CA . HIS A 1 256 ? -18.899 -13.767 9.478 1.00 97.62 256 HIS A CA 1
ATOM 1979 C C . HIS A 1 256 ? -20.016 -12.782 9.104 1.00 97.62 256 HIS A C 1
ATOM 1981 O O . HIS A 1 256 ? -21.183 -13.170 9.013 1.00 97.62 256 HIS A O 1
ATOM 1987 N N . LEU A 1 257 ? -19.678 -11.508 8.892 1.00 98.00 257 LEU A N 1
ATOM 1988 C CA . LEU A 1 257 ? -20.591 -10.473 8.419 1.00 98.00 257 LEU A CA 1
ATOM 1989 C C . LEU A 1 257 ? -20.554 -10.308 6.900 1.00 98.00 257 LEU A C 1
ATOM 1991 O O . LEU A 1 257 ? -21.232 -9.418 6.399 1.00 98.00 257 LEU A O 1
ATOM 1995 N N . VAL A 1 258 ? -19.798 -11.104 6.149 1.00 98.31 258 VAL A N 1
ATOM 1996 C CA . VAL A 1 258 ? -19.647 -10.917 4.704 1.00 98.31 258 VAL A CA 1
ATOM 1997 C C . VAL A 1 258 ? -19.912 -12.239 4.003 1.00 98.31 258 VAL A C 1
ATOM 1999 O O . VAL A 1 258 ? -19.241 -13.234 4.239 1.00 98.31 258 VAL A O 1
ATOM 2002 N N . SER A 1 259 ? -20.920 -12.271 3.134 1.00 98.00 259 SER A N 1
ATOM 2003 C CA . SER A 1 259 ? -21.126 -13.445 2.280 1.00 98.00 259 SER A CA 1
ATOM 2004 C C . SER A 1 259 ? -20.039 -13.538 1.206 1.00 98.00 259 SER A C 1
ATOM 2006 O O . SER A 1 259 ? -19.525 -12.518 0.753 1.00 98.00 259 SER A O 1
ATOM 2008 N N . ASP A 1 260 ? -19.763 -14.740 0.705 1.00 98.19 260 ASP A N 1
ATOM 2009 C CA . ASP A 1 260 ? -18.820 -14.971 -0.402 1.00 98.19 260 ASP A CA 1
ATOM 2010 C C . ASP A 1 260 ? -19.086 -14.064 -1.616 1.00 98.19 260 ASP A C 1
ATOM 2012 O O . ASP A 1 260 ? -18.174 -13.488 -2.212 1.00 98.19 260 ASP A O 1
ATOM 2016 N N . ALA A 1 261 ? -20.362 -13.863 -1.954 1.00 98.31 261 ALA A N 1
ATOM 2017 C CA . ALA A 1 261 ? -20.764 -12.980 -3.044 1.00 98.31 261 ALA A CA 1
ATOM 2018 C C . ALA A 1 261 ? -20.465 -11.496 -2.754 1.00 98.31 261 ALA A C 1
ATOM 2020 O O . ALA A 1 261 ? -20.182 -10.735 -3.680 1.00 98.31 261 ALA A O 1
ATOM 2021 N N . GLU A 1 262 ? -20.548 -11.061 -1.495 1.00 98.38 262 GLU A N 1
ATOM 2022 C CA . GLU A 1 262 ? -20.154 -9.711 -1.079 1.00 98.38 262 GLU A CA 1
ATOM 2023 C C . GLU A 1 262 ? -18.628 -9.559 -1.085 1.00 98.38 262 GLU A C 1
ATOM 2025 O O . GLU A 1 262 ? -18.142 -8.597 -1.678 1.00 98.38 262 GLU A O 1
ATOM 2030 N N . ARG A 1 263 ? -17.876 -10.527 -0.538 1.00 98.38 263 ARG A N 1
ATOM 2031 C CA . ARG A 1 263 ? -16.399 -10.536 -0.564 1.00 98.38 263 ARG A CA 1
ATOM 2032 C C . ARG A 1 263 ? -15.875 -10.471 -1.996 1.00 98.38 263 ARG A C 1
ATOM 2034 O O . ARG A 1 263 ? -15.075 -9.601 -2.323 1.00 98.38 263 ARG A O 1
ATOM 2041 N N . THR A 1 264 ? -16.430 -11.295 -2.886 1.00 98.56 264 THR A N 1
ATOM 2042 C CA . THR A 1 264 ? -16.116 -11.271 -4.323 1.00 98.56 264 THR A CA 1
ATOM 2043 C C . THR A 1 264 ? -16.339 -9.884 -4.930 1.00 98.56 264 THR A C 1
ATOM 2045 O O . THR A 1 264 ? -15.488 -9.383 -5.660 1.00 98.56 264 THR A O 1
ATOM 2048 N N . LYS A 1 265 ? -17.464 -9.222 -4.623 1.00 98.31 265 LYS A N 1
ATOM 2049 C CA . LYS A 1 265 ? -17.754 -7.872 -5.138 1.00 98.31 265 LYS A CA 1
ATOM 2050 C C . LYS A 1 265 ? -16.780 -6.823 -4.610 1.00 98.31 265 LYS A C 1
ATOM 2052 O O . LYS A 1 265 ? -16.374 -5.962 -5.387 1.00 98.31 265 LYS A O 1
ATOM 2057 N N . VAL A 1 266 ? -16.421 -6.888 -3.328 1.00 98.19 266 VAL A N 1
ATOM 2058 C CA . VAL A 1 266 ? -15.446 -5.979 -2.708 1.00 98.19 266 VAL A CA 1
ATOM 2059 C C . VAL A 1 266 ? -14.089 -6.117 -3.389 1.00 98.19 266 VAL A C 1
ATOM 2061 O O . VAL A 1 266 ? -13.538 -5.116 -3.844 1.00 98.19 266 VAL A O 1
ATOM 2064 N N . LEU A 1 267 ? -13.599 -7.348 -3.554 1.00 98.38 267 LEU A N 1
ATOM 2065 C CA . LEU A 1 267 ? -12.304 -7.606 -4.183 1.00 98.38 267 LEU A CA 1
ATOM 2066 C C . LEU A 1 267 ? -12.291 -7.222 -5.664 1.00 98.38 267 LEU A C 1
ATOM 2068 O O . LEU A 1 267 ? -11.356 -6.567 -6.114 1.00 98.38 267 LEU A O 1
ATOM 2072 N N . VAL A 1 268 ? -13.346 -7.537 -6.425 1.00 98.38 268 VAL A N 1
ATOM 2073 C CA . VAL A 1 268 ? -13.460 -7.085 -7.823 1.00 98.38 268 VAL A CA 1
ATOM 2074 C C . VAL A 1 268 ? -13.445 -5.557 -7.910 1.00 98.38 268 VAL A C 1
ATOM 2076 O O . VAL A 1 268 ? -12.750 -5.010 -8.764 1.00 98.38 268 VAL A O 1
ATOM 2079 N N . ALA A 1 269 ? -14.169 -4.859 -7.029 1.00 97.50 269 ALA A N 1
ATOM 2080 C CA . ALA A 1 269 ? -14.171 -3.399 -7.009 1.00 97.50 269 ALA A CA 1
ATOM 2081 C C . ALA A 1 269 ? -12.780 -2.831 -6.675 1.00 97.50 269 ALA A C 1
ATOM 2083 O O . ALA A 1 269 ? -12.321 -1.919 -7.361 1.00 97.50 269 ALA A O 1
ATOM 2084 N N . ALA A 1 270 ? -12.086 -3.409 -5.689 1.00 97.06 270 ALA A N 1
ATOM 2085 C CA . ALA A 1 270 ? -10.728 -3.016 -5.327 1.00 97.06 270 ALA A CA 1
ATOM 2086 C C . ALA A 1 270 ? -9.736 -3.240 -6.482 1.00 97.06 270 ALA A C 1
ATOM 2088 O O . ALA A 1 270 ? -8.983 -2.335 -6.825 1.00 97.06 270 ALA A O 1
ATOM 2089 N N . LEU A 1 271 ? -9.779 -4.390 -7.162 1.00 97.44 271 LEU A N 1
ATOM 2090 C CA . LEU A 1 271 ? -8.923 -4.664 -8.325 1.00 97.44 271 LEU A CA 1
ATOM 2091 C C . LEU A 1 271 ? -9.175 -3.700 -9.499 1.00 97.44 271 LEU A C 1
ATOM 2093 O O . LEU A 1 271 ? -8.270 -3.420 -10.285 1.00 97.44 271 LEU A O 1
ATOM 2097 N N . GLU A 1 272 ? -10.400 -3.195 -9.651 1.00 95.94 272 GLU A N 1
ATOM 2098 C CA . GLU A 1 272 ? -10.761 -2.305 -10.759 1.00 95.94 272 GLU A CA 1
ATOM 2099 C C . GLU A 1 272 ? -10.464 -0.818 -10.492 1.00 95.94 272 GLU A C 1
ATOM 2101 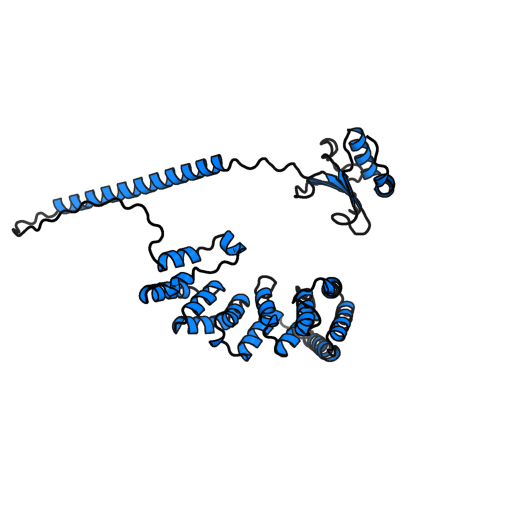O O . GLU A 1 272 ? -10.280 -0.063 -11.465 1.00 95.94 272 GLU A O 1
ATOM 2106 N N . GLY A 1 273 ? -10.421 -0.410 -9.216 1.00 95.00 273 GLY A N 1
ATOM 2107 C CA . GLY A 1 273 ? -10.394 0.996 -8.800 1.00 95.00 273 GLY A CA 1
ATOM 2108 C C . GLY A 1 273 ? -9.341 1.404 -7.765 1.00 95.00 273 GLY A C 1
ATOM 2109 O O . GLY A 1 273 ? -9.076 2.598 -7.664 1.00 95.00 273 GLY A O 1
ATOM 2110 N N . ALA A 1 274 ? -8.729 0.479 -7.021 1.00 94.00 274 ALA A N 1
ATOM 2111 C CA . ALA A 1 274 ? -7.768 0.820 -5.973 1.00 94.00 274 ALA A CA 1
ATOM 2112 C C . ALA A 1 274 ? -6.343 1.039 -6.511 1.00 94.00 274 ALA A C 1
ATOM 2114 O O . ALA A 1 274 ? -5.870 0.342 -7.414 1.00 94.00 274 ALA A O 1
ATOM 2115 N N . GLU A 1 275 ? -5.636 1.979 -5.888 1.00 93.06 275 GLU A N 1
ATOM 2116 C CA . GLU A 1 275 ? -4.207 2.222 -6.096 1.00 93.06 275 GLU A CA 1
ATOM 2117 C C . GLU A 1 275 ? -3.358 1.323 -5.178 1.00 93.06 275 GLU A C 1
ATOM 2119 O O . GLU A 1 275 ? -3.842 0.788 -4.170 1.00 93.06 275 GLU A O 1
ATOM 2124 N N . ILE A 1 276 ? -2.062 1.177 -5.484 1.00 88.25 276 ILE A N 1
ATOM 2125 C CA . ILE A 1 276 ? -1.107 0.580 -4.533 1.00 88.25 276 ILE A CA 1
ATOM 2126 C C . ILE A 1 276 ? -1.090 1.462 -3.278 1.00 88.25 276 ILE A C 1
ATOM 2128 O O . ILE A 1 276 ? -1.037 2.682 -3.383 1.00 88.25 276 ILE A O 1
ATOM 2132 N N . TYR A 1 277 ? -1.183 0.847 -2.095 1.00 83.75 277 TYR A N 1
ATOM 2133 C CA . TYR A 1 277 ? -1.428 1.498 -0.790 1.00 83.75 277 TYR A CA 1
ATOM 2134 C C . TYR A 1 277 ? -2.839 2.089 -0.588 1.00 83.75 277 TYR A C 1
ATOM 2136 O O . TYR A 1 277 ? -3.253 2.292 0.552 1.00 83.75 277 TYR A O 1
ATOM 2144 N N . GLY A 1 278 ? -3.622 2.260 -1.655 1.00 88.56 278 GLY A N 1
ATOM 2145 C CA . GLY A 1 278 ? -5.049 2.607 -1.633 1.00 88.56 278 GLY A CA 1
ATOM 2146 C C . GLY A 1 278 ? -5.988 1.405 -1.452 1.00 88.56 278 GLY A C 1
ATOM 2147 O O . GLY A 1 278 ? -7.160 1.489 -1.803 1.00 88.56 278 GLY A O 1
ATOM 2148 N N . GLY A 1 279 ? -5.483 0.276 -0.940 1.00 92.31 279 GLY A N 1
ATOM 2149 C CA . GLY A 1 279 ? -6.244 -0.961 -0.704 1.00 92.31 279 GLY A CA 1
ATOM 2150 C C . GLY A 1 279 ? -5.988 -2.080 -1.707 1.00 92.31 279 GLY A C 1
ATOM 2151 O O . GLY A 1 279 ? -6.380 -3.216 -1.449 1.00 92.31 279 GLY A O 1
ATOM 2152 N N . LEU A 1 280 ? -5.273 -1.811 -2.807 1.00 95.88 280 LEU A N 1
ATOM 2153 C CA . LEU A 1 280 ? -4.944 -2.858 -3.775 1.00 95.88 280 LEU A CA 1
ATOM 2154 C C . LEU A 1 280 ? -4.042 -3.944 -3.175 1.00 95.88 280 LEU A C 1
ATOM 2156 O O . LEU A 1 280 ? -4.211 -5.116 -3.486 1.00 95.88 280 LEU A O 1
ATOM 2160 N N . THR A 1 281 ? -3.099 -3.564 -2.308 1.00 94.94 281 THR A N 1
ATOM 2161 C CA . THR A 1 281 ? -2.190 -4.513 -1.650 1.00 94.94 281 THR A CA 1
ATOM 2162 C C . THR A 1 281 ? -2.961 -5.512 -0.791 1.00 94.94 281 THR A C 1
ATOM 2164 O O . THR A 1 281 ? -2.773 -6.711 -0.955 1.00 94.94 281 THR A O 1
ATOM 2167 N N . GLN A 1 282 ? -3.868 -5.032 0.067 1.00 95.12 282 GLN A N 1
ATOM 2168 C CA . GLN A 1 282 ? -4.721 -5.888 0.898 1.00 95.12 282 GLN A CA 1
ATOM 2169 C C . GLN A 1 282 ? -5.622 -6.779 0.039 1.00 95.12 282 GLN A C 1
ATOM 2171 O O . GLN A 1 282 ? -5.711 -7.975 0.288 1.00 95.12 282 GLN A O 1
ATOM 2176 N N . ALA A 1 283 ? -6.224 -6.227 -1.020 1.00 97.44 283 ALA A N 1
ATOM 2177 C CA . ALA A 1 283 ? -7.037 -7.021 -1.933 1.00 97.44 283 ALA A CA 1
ATOM 2178 C C . ALA A 1 283 ? -6.224 -8.137 -2.606 1.00 97.44 283 ALA A C 1
ATOM 2180 O O . ALA A 1 283 ? -6.713 -9.250 -2.730 1.00 97.44 283 ALA A O 1
ATOM 2181 N N . LEU A 1 284 ? -4.982 -7.872 -3.026 1.00 97.81 284 LEU A N 1
ATOM 2182 C CA . LEU A 1 284 ? -4.126 -8.894 -3.628 1.00 97.81 284 LEU A CA 1
ATOM 2183 C C . LEU A 1 284 ? -3.738 -9.989 -2.631 1.00 97.81 284 LEU A C 1
ATOM 2185 O O . LEU A 1 284 ? -3.779 -11.150 -3.017 1.00 97.81 284 LEU A O 1
ATOM 2189 N N . LEU A 1 285 ? -3.427 -9.639 -1.379 1.00 96.25 285 LEU A N 1
ATOM 2190 C CA . LEU A 1 285 ? -3.173 -10.626 -0.322 1.00 96.25 285 LEU A CA 1
ATOM 2191 C C . LEU A 1 285 ? -4.395 -11.524 -0.098 1.00 96.25 285 LEU A C 1
ATOM 2193 O O . LEU A 1 285 ? -4.255 -12.738 -0.026 1.00 96.25 285 LEU A O 1
ATOM 2197 N N . ASP A 1 286 ? -5.599 -10.948 -0.075 1.00 96.88 286 ASP A N 1
ATOM 2198 C CA . ASP A 1 286 ? -6.832 -11.728 0.060 1.00 96.88 286 ASP A CA 1
ATOM 2199 C C . ASP A 1 286 ? -7.052 -12.668 -1.149 1.00 96.88 286 ASP A C 1
ATOM 2201 O O . ASP A 1 286 ? -7.426 -13.833 -1.015 1.00 96.88 286 ASP A O 1
ATOM 2205 N N . VAL A 1 287 ? -6.733 -12.199 -2.359 1.00 98.31 287 VAL A N 1
ATOM 2206 C CA . VAL A 1 287 ? -6.843 -12.990 -3.596 1.00 98.31 287 VAL A CA 1
ATOM 2207 C C . VAL A 1 287 ? -5.914 -14.209 -3.618 1.00 98.31 287 VAL A C 1
ATOM 2209 O O . VAL A 1 287 ? -6.258 -15.209 -4.256 1.00 98.31 287 VAL A O 1
ATOM 2212 N N . GLU A 1 288 ? -4.781 -14.178 -2.911 1.00 97.75 288 GLU A N 1
ATOM 2213 C CA . GLU A 1 288 ? -3.901 -15.349 -2.773 1.00 97.75 288 GLU A CA 1
ATOM 2214 C C . GLU A 1 288 ? -4.662 -16.553 -2.203 1.00 97.75 288 GLU A C 1
ATOM 2216 O O . GLU A 1 288 ? -4.512 -17.674 -2.692 1.00 97.75 288 GLU A O 1
ATOM 2221 N N . GLU A 1 289 ? -5.543 -16.310 -1.233 1.00 97.06 289 GLU A N 1
ATOM 2222 C CA . GLU A 1 289 ? -6.316 -17.346 -0.547 1.00 97.06 289 GLU A CA 1
ATOM 2223 C C . GLU A 1 289 ? -7.728 -17.524 -1.126 1.00 97.06 289 GLU A C 1
ATOM 2225 O O . GLU A 1 289 ? -8.278 -18.628 -1.106 1.00 97.06 289 GLU A O 1
ATOM 2230 N N . TYR A 1 290 ? -8.324 -16.456 -1.668 1.00 97.81 290 TYR A N 1
ATOM 2231 C CA . TYR A 1 290 ? -9.711 -16.423 -2.128 1.00 97.81 290 TYR A CA 1
ATOM 2232 C C . TYR A 1 290 ? -9.845 -15.839 -3.545 1.00 97.81 290 TYR A C 1
ATOM 2234 O O . TYR A 1 290 ? -9.954 -14.631 -3.749 1.00 97.81 290 TYR A O 1
ATOM 2242 N N . HIS A 1 291 ? -9.903 -16.713 -4.555 1.00 98.19 291 HIS A N 1
ATOM 2243 C CA . HIS A 1 291 ? -9.926 -16.324 -5.974 1.00 98.19 291 HIS A CA 1
ATOM 2244 C C . HIS A 1 291 ? -11.004 -17.056 -6.802 1.00 98.19 291 HIS A C 1
ATOM 2246 O O . HIS A 1 291 ? -10.684 -17.810 -7.727 1.00 98.19 291 HIS A O 1
ATOM 2252 N N . PRO A 1 292 ? -12.307 -16.836 -6.532 1.00 98.38 292 PRO A N 1
ATOM 2253 C CA . PRO A 1 292 ? -13.369 -17.281 -7.431 1.00 98.38 292 PRO A CA 1
ATOM 2254 C C . PRO A 1 292 ? -13.197 -16.729 -8.865 1.00 98.38 292 PRO A C 1
ATOM 2256 O O . PRO A 1 292 ? -12.528 -15.707 -9.068 1.00 98.38 292 PRO A O 1
ATOM 2259 N N . PRO A 1 293 ? -13.815 -17.366 -9.881 1.00 98.31 293 PRO A N 1
ATOM 2260 C CA . PRO A 1 293 ? -13.623 -17.014 -11.291 1.00 98.31 293 PRO A CA 1
ATOM 2261 C C . PRO A 1 293 ? -13.831 -15.531 -11.628 1.00 98.31 293 PRO A C 1
ATOM 2263 O O . PRO A 1 293 ? -13.147 -14.995 -12.494 1.00 98.31 293 PRO A O 1
ATOM 2266 N N . GLU A 1 294 ? -14.739 -14.842 -10.939 1.00 98.44 294 GLU A N 1
ATOM 2267 C CA . GLU A 1 294 ? -15.029 -13.421 -11.136 1.00 98.44 294 GLU A CA 1
ATOM 2268 C C . GLU A 1 294 ? -13.836 -12.512 -10.796 1.00 98.44 294 GLU A C 1
ATOM 2270 O O . GLU A 1 294 ? -13.631 -11.491 -11.465 1.00 98.44 294 GLU A O 1
ATOM 2275 N N . ILE A 1 295 ? -13.046 -12.889 -9.786 1.00 98.62 295 ILE A N 1
ATOM 2276 C CA . ILE A 1 295 ? -11.814 -12.197 -9.381 1.00 98.62 295 ILE A CA 1
ATOM 2277 C C . ILE A 1 295 ? -10.718 -12.446 -10.411 1.00 98.62 295 ILE A C 1
ATOM 2279 O O . ILE A 1 295 ? -10.067 -11.502 -10.860 1.00 98.62 295 ILE A O 1
ATOM 2283 N N . VAL A 1 296 ? -10.559 -13.695 -10.851 1.00 98.56 296 VAL A N 1
ATOM 2284 C CA . VAL A 1 296 ? -9.604 -14.051 -11.912 1.00 98.56 296 VAL A CA 1
ATOM 2285 C C . VAL A 1 296 ? -9.922 -13.275 -13.195 1.00 98.56 296 VAL A C 1
ATOM 2287 O O . VAL A 1 296 ? -9.047 -12.653 -13.802 1.00 98.56 296 VAL A O 1
ATOM 2290 N N . ASP A 1 297 ? -11.203 -13.206 -13.564 1.00 98.31 297 ASP A N 1
ATOM 2291 C CA . ASP A 1 297 ? -11.672 -12.399 -14.687 1.00 98.31 297 ASP A CA 1
ATOM 2292 C C . ASP A 1 297 ? -11.372 -10.900 -14.477 1.00 98.31 297 ASP A C 1
ATOM 2294 O O . ASP A 1 297 ? -11.098 -10.196 -15.453 1.00 98.31 297 ASP A O 1
ATOM 2298 N N . ALA A 1 298 ? -11.423 -10.382 -13.244 1.00 98.12 298 ALA A N 1
ATOM 2299 C CA . ALA A 1 298 ? -11.068 -8.993 -12.933 1.00 98.12 298 ALA A CA 1
ATOM 2300 C C . ALA A 1 298 ? -9.568 -8.716 -13.113 1.00 98.12 298 ALA A C 1
ATOM 2302 O O . ALA A 1 298 ? -9.220 -7.707 -13.729 1.00 98.12 298 ALA A O 1
ATOM 2303 N N . LEU A 1 299 ? -8.691 -9.632 -12.692 1.00 98.44 299 LEU A N 1
ATOM 2304 C CA . LEU A 1 299 ? -7.245 -9.538 -12.932 1.00 98.44 299 LEU A CA 1
ATOM 2305 C C . LEU A 1 299 ? -6.929 -9.486 -14.436 1.00 98.44 299 LEU A C 1
ATOM 2307 O O . LEU A 1 299 ? -6.198 -8.601 -14.893 1.00 98.44 299 LEU A O 1
ATOM 2311 N N . PHE A 1 300 ? -7.543 -10.366 -15.236 1.00 98.44 300 PHE A N 1
ATOM 2312 C CA . PHE A 1 300 ? -7.385 -10.339 -16.695 1.00 98.44 300 PHE A CA 1
ATOM 2313 C C . PHE A 1 300 ? -7.901 -9.035 -17.320 1.00 98.44 300 PHE A C 1
ATOM 2315 O O . PHE A 1 300 ? -7.254 -8.479 -18.213 1.00 98.44 300 PHE A O 1
ATOM 2322 N N . ARG A 1 301 ? -9.044 -8.508 -16.851 1.00 97.44 301 ARG A N 1
ATOM 2323 C CA . ARG A 1 301 ? -9.539 -7.189 -17.286 1.00 97.44 301 ARG A CA 1
ATOM 2324 C C . ARG A 1 301 ? -8.548 -6.081 -16.939 1.00 97.44 301 ARG A C 1
ATOM 2326 O O . ARG A 1 301 ? -8.318 -5.210 -17.775 1.00 97.44 301 ARG A O 1
ATOM 2333 N N . GLY A 1 302 ? -7.961 -6.128 -15.745 1.00 96.88 302 GLY A N 1
ATOM 2334 C CA . GLY A 1 302 ? -6.951 -5.185 -15.280 1.00 96.88 302 GLY A CA 1
ATOM 2335 C C . GLY A 1 302 ? -5.726 -5.145 -16.193 1.00 96.88 302 GLY A C 1
ATOM 2336 O O . GLY A 1 302 ? -5.326 -4.066 -16.622 1.00 96.88 302 GLY A O 1
ATOM 2337 N N . LEU A 1 303 ? -5.195 -6.308 -16.588 1.00 97.31 303 LEU A N 1
ATOM 2338 C CA . LEU A 1 303 ? -4.059 -6.399 -17.517 1.00 97.31 303 LEU A CA 1
ATOM 2339 C C . LEU A 1 303 ? -4.320 -5.720 -18.863 1.00 97.31 303 LEU A C 1
ATOM 2341 O O . LEU A 1 303 ? -3.451 -5.029 -19.401 1.00 97.31 303 LEU A O 1
ATOM 2345 N N . LEU A 1 304 ? -5.525 -5.908 -19.402 1.00 97.00 304 LEU A N 1
ATOM 2346 C CA . LEU A 1 304 ? -5.926 -5.392 -20.711 1.00 97.00 304 LEU A CA 1
ATOM 2347 C C . LEU A 1 304 ? -6.447 -3.945 -20.664 1.00 97.00 304 LEU A C 1
ATOM 2349 O O . LEU A 1 304 ? -6.661 -3.343 -21.719 1.00 97.00 304 LEU A O 1
ATOM 2353 N N . LYS A 1 305 ? -6.655 -3.370 -19.472 1.00 95.00 305 LYS A N 1
ATOM 2354 C CA . LYS A 1 305 ? -7.126 -1.990 -19.302 1.00 95.00 305 LYS A CA 1
ATOM 2355 C C . LYS A 1 305 ? -6.040 -1.012 -19.782 1.00 95.00 305 LYS A C 1
ATOM 2357 O O . LYS A 1 305 ? -4.910 -1.068 -19.284 1.00 95.00 305 LYS A O 1
ATOM 2362 N N . PRO A 1 306 ? -6.355 -0.089 -20.712 1.00 91.19 306 PRO A N 1
ATOM 2363 C CA . PRO A 1 306 ? -5.443 0.994 -21.068 1.00 91.19 306 PRO A CA 1
ATOM 2364 C C . PRO A 1 306 ? -5.053 1.784 -19.818 1.00 91.19 306 PRO A C 1
ATOM 2366 O O . PRO A 1 306 ? -5.912 2.040 -18.975 1.00 91.19 306 PRO A O 1
ATOM 2369 N N . ASN A 1 307 ? -3.779 2.159 -19.700 1.00 88.12 307 ASN A N 1
ATOM 2370 C CA . ASN A 1 307 ? -3.255 2.917 -18.557 1.00 88.12 307 ASN A CA 1
ATOM 2371 C C . ASN A 1 307 ? -3.549 2.268 -17.192 1.00 88.12 307 ASN A C 1
ATOM 2373 O O . ASN A 1 307 ? -3.722 2.962 -16.197 1.00 88.12 307 ASN A O 1
ATOM 2377 N N . CYS A 1 308 ? -3.638 0.934 -17.130 1.00 91.50 308 CYS A N 1
ATOM 2378 C CA . CYS A 1 308 ? -3.566 0.247 -15.846 1.00 91.50 308 CYS A CA 1
ATOM 2379 C C . CYS A 1 308 ? -2.247 0.631 -15.162 1.00 91.50 308 CYS A C 1
ATOM 2381 O O . CYS A 1 308 ? -1.184 0.463 -15.760 1.00 91.50 308 CYS A O 1
ATOM 2383 N N . GLU A 1 309 ? -2.321 1.132 -13.932 1.00 91.56 309 GLU A N 1
ATOM 2384 C CA . GLU A 1 309 ? -1.138 1.509 -13.149 1.00 91.56 309 GLU A CA 1
ATOM 2385 C C . GLU A 1 309 ? -0.377 0.281 -12.639 1.00 91.56 309 GLU A C 1
ATOM 2387 O O . GLU A 1 309 ? 0.851 0.288 -12.538 1.00 91.56 309 GLU A O 1
ATOM 2392 N N . ASN A 1 310 ? -1.108 -0.814 -12.397 1.00 95.44 310 ASN A N 1
ATOM 2393 C CA . ASN A 1 310 ? -0.622 -1.977 -11.656 1.00 95.44 310 ASN A CA 1
ATOM 2394 C C . ASN A 1 310 ? -0.629 -3.304 -12.447 1.00 95.44 310 ASN A C 1
ATOM 2396 O O . ASN A 1 310 ? -0.824 -4.361 -11.842 1.00 95.44 310 ASN A O 1
ATOM 2400 N N . PRO A 1 311 ? -0.381 -3.334 -13.775 1.00 96.81 311 PRO A N 1
ATOM 2401 C CA . PRO A 1 311 ? -0.542 -4.556 -14.557 1.00 96.81 311 PRO A CA 1
ATOM 2402 C C . PRO A 1 311 ? 0.533 -5.599 -14.215 1.00 96.81 311 PRO A C 1
ATOM 2404 O O . PRO A 1 311 ? 0.306 -6.795 -14.350 1.00 96.81 311 PRO A O 1
ATOM 2407 N N . VAL A 1 312 ? 1.685 -5.162 -13.697 1.00 97.62 312 VAL A N 1
ATOM 2408 C CA . VAL A 1 312 ? 2.747 -6.052 -13.205 1.00 97.62 312 VAL A CA 1
ATOM 2409 C C . VAL A 1 312 ? 2.229 -6.941 -12.070 1.00 97.62 312 VAL A C 1
ATOM 2411 O O . VAL A 1 312 ? 2.475 -8.143 -12.084 1.00 97.62 312 VAL A O 1
ATOM 2414 N N . HIS A 1 313 ? 1.476 -6.370 -11.123 1.00 97.81 313 HIS A N 1
ATOM 2415 C CA . HIS A 1 313 ? 0.943 -7.107 -9.976 1.00 97.81 313 HIS A CA 1
ATOM 2416 C C . HIS A 1 313 ? -0.153 -8.091 -10.391 1.00 97.81 313 HIS A C 1
ATOM 2418 O O . HIS A 1 313 ? -0.189 -9.209 -9.889 1.00 97.81 313 HIS A O 1
ATOM 2424 N N . PHE A 1 314 ? -0.995 -7.731 -11.365 1.00 98.44 314 PHE A N 1
ATOM 2425 C CA . PHE A 1 314 ? -2.012 -8.648 -11.888 1.00 98.44 314 PHE A CA 1
ATOM 2426 C C . PHE A 1 314 ? -1.404 -9.831 -12.641 1.00 98.44 314 PHE A C 1
ATOM 2428 O O . PHE A 1 314 ? -1.861 -10.957 -12.469 1.00 98.44 314 PHE A O 1
ATOM 2435 N N . ALA A 1 315 ? -0.356 -9.600 -13.438 1.00 98.56 315 ALA A N 1
ATOM 2436 C CA . ALA A 1 315 ? 0.345 -10.677 -14.135 1.00 98.56 315 ALA A CA 1
ATOM 2437 C C . ALA A 1 315 ? 1.020 -11.638 -13.148 1.00 98.56 315 ALA A C 1
ATOM 2439 O O . ALA A 1 315 ? 0.947 -12.853 -13.331 1.00 98.56 315 ALA A O 1
ATOM 2440 N N . ALA A 1 316 ? 1.647 -11.092 -12.103 1.00 98.44 316 ALA A N 1
ATOM 2441 C CA . ALA A 1 316 ? 2.288 -11.880 -11.060 1.00 98.44 316 ALA A CA 1
ATOM 2442 C C . ALA A 1 316 ? 1.268 -12.714 -10.269 1.00 98.44 316 ALA A C 1
ATOM 2444 O O . ALA A 1 316 ? 1.434 -13.928 -10.157 1.00 98.44 316 ALA A O 1
ATOM 2445 N N . MET A 1 317 ? 0.155 -12.100 -9.852 1.00 98.62 317 MET A N 1
ATOM 2446 C CA . MET A 1 317 ? -0.932 -12.796 -9.161 1.00 98.62 317 MET A CA 1
ATOM 2447 C C . MET A 1 317 ? -1.528 -13.925 -10.012 1.00 98.62 317 MET A C 1
ATOM 2449 O O . MET A 1 317 ? -1.725 -15.029 -9.518 1.00 98.62 317 MET A O 1
ATOM 2453 N N . LEU A 1 318 ? -1.754 -13.693 -11.311 1.00 98.69 318 LEU A N 1
ATOM 2454 C CA . LEU A 1 318 ? -2.257 -14.728 -12.222 1.00 98.69 318 LEU A CA 1
ATOM 2455 C C . LEU A 1 318 ? -1.280 -15.902 -12.381 1.00 98.69 318 LEU A C 1
ATOM 2457 O O . LEU A 1 318 ? -1.719 -17.044 -12.454 1.00 98.69 318 LEU A O 1
ATOM 2461 N N . MET A 1 319 ? 0.033 -15.662 -12.418 1.00 98.69 319 MET A N 1
ATOM 2462 C CA . MET A 1 319 ? 1.008 -16.762 -12.416 1.00 98.69 319 MET A CA 1
ATOM 2463 C C . MET A 1 319 ? 0.948 -17.564 -11.112 1.00 98.69 319 MET A C 1
ATOM 2465 O O . MET A 1 319 ? 0.984 -18.793 -11.157 1.00 98.69 319 MET A O 1
ATOM 2469 N N . PHE A 1 320 ? 0.836 -16.879 -9.973 1.00 98.56 320 PHE A N 1
ATOM 2470 C CA . PHE A 1 320 ? 0.804 -17.501 -8.653 1.00 98.56 320 PHE A CA 1
ATOM 2471 C C . PHE A 1 320 ? -0.438 -18.374 -8.444 1.00 98.56 320 PHE A C 1
ATOM 2473 O O . PHE A 1 320 ? -0.300 -19.572 -8.208 1.00 98.56 320 PHE A O 1
ATOM 2480 N N . ILE A 1 321 ? -1.647 -17.836 -8.643 1.00 98.44 321 ILE A N 1
ATOM 2481 C CA . ILE A 1 321 ? -2.895 -18.594 -8.416 1.00 98.44 321 ILE A CA 1
ATOM 2482 C C . ILE A 1 321 ? -3.081 -19.764 -9.403 1.00 98.44 321 ILE A C 1
ATOM 2484 O O . ILE A 1 321 ? -3.846 -20.686 -9.141 1.00 98.44 321 ILE A O 1
ATOM 2488 N N . HIS A 1 322 ? -2.359 -19.764 -10.531 1.00 98.50 322 HIS A N 1
ATOM 2489 C CA . HIS A 1 322 ? -2.303 -20.885 -11.480 1.00 98.50 322 HIS A CA 1
ATOM 2490 C C . HIS A 1 322 ? -1.125 -21.854 -11.229 1.00 98.50 322 HIS A C 1
ATOM 2492 O O . HIS A 1 322 ? -0.867 -22.739 -12.054 1.00 98.50 322 HIS A O 1
ATOM 2498 N N . GLY A 1 323 ? -0.392 -21.698 -10.121 1.00 98.00 323 GLY A N 1
ATOM 2499 C CA . GLY A 1 323 ? 0.711 -22.577 -9.722 1.00 98.00 323 GLY A CA 1
ATOM 2500 C C . GLY A 1 323 ? 1.921 -22.522 -10.658 1.00 98.00 323 GLY A C 1
ATOM 2501 O O . GLY A 1 323 ? 2.595 -23.532 -10.861 1.00 98.00 323 GLY A O 1
ATOM 2502 N N . LYS A 1 324 ? 2.157 -21.375 -11.307 1.00 98.38 324 LYS A N 1
ATOM 2503 C CA . LYS A 1 324 ? 3.298 -21.139 -12.211 1.00 98.38 324 LYS A CA 1
ATOM 2504 C C . LYS A 1 324 ? 4.401 -20.286 -11.593 1.00 98.38 324 LYS A C 1
ATOM 2506 O O . LYS A 1 324 ? 5.414 -20.094 -12.253 1.00 98.38 324 LYS A O 1
ATOM 2511 N N . ALA A 1 325 ? 4.193 -19.782 -10.383 1.00 98.06 325 ALA A N 1
ATOM 2512 C CA . ALA A 1 325 ? 5.146 -19.012 -9.597 1.00 98.06 325 ALA A CA 1
ATOM 2513 C C . ALA A 1 325 ? 5.067 -19.468 -8.134 1.00 98.06 325 ALA A C 1
ATOM 2515 O O . ALA A 1 325 ? 3.980 -19.816 -7.670 1.00 98.06 325 ALA A O 1
ATOM 2516 N N . ASP A 1 326 ? 6.192 -19.436 -7.418 1.00 96.44 326 ASP A N 1
ATOM 2517 C CA . ASP A 1 326 ? 6.264 -19.890 -6.017 1.00 96.44 326 ASP A CA 1
ATOM 2518 C C . ASP A 1 326 ? 5.760 -18.836 -5.014 1.00 96.44 326 ASP A C 1
ATOM 2520 O O . ASP A 1 326 ? 5.512 -19.137 -3.847 1.00 96.44 326 ASP A O 1
ATOM 2524 N N . SER A 1 327 ? 5.604 -17.586 -5.456 1.00 96.56 327 SER A N 1
ATOM 2525 C CA . SER A 1 327 ? 5.048 -16.488 -4.666 1.00 96.56 327 SER A CA 1
ATOM 2526 C C . SER A 1 327 ? 4.220 -15.544 -5.536 1.00 96.56 327 SER A C 1
ATOM 2528 O O . SER A 1 327 ? 4.374 -15.510 -6.763 1.00 96.56 327 SER A O 1
ATOM 2530 N N . SER A 1 328 ? 3.370 -14.731 -4.902 1.00 94.56 328 SER A N 1
ATOM 2531 C CA . SER A 1 328 ? 2.543 -13.722 -5.578 1.00 94.56 328 SER A CA 1
ATOM 2532 C C . SER A 1 328 ? 3.349 -12.650 -6.318 1.00 94.56 328 SER A C 1
ATOM 2534 O O . SER A 1 328 ? 2.809 -11.955 -7.182 1.00 94.56 328 SER A O 1
ATOM 2536 N N . PHE A 1 329 ? 4.657 -12.554 -6.047 1.00 95.12 329 PHE A N 1
ATOM 2537 C CA . PHE A 1 329 ? 5.611 -11.786 -6.841 1.00 95.12 329 PHE A CA 1
ATOM 2538 C C . PHE A 1 329 ? 6.962 -12.510 -6.983 1.00 95.12 329 PHE A C 1
ATOM 2540 O O . PHE A 1 329 ? 7.965 -12.149 -6.362 1.00 95.12 329 PHE A O 1
ATOM 2547 N N . ASP A 1 330 ? 7.004 -13.531 -7.837 1.00 96.00 330 ASP A N 1
ATOM 2548 C CA . ASP A 1 330 ? 8.233 -14.277 -8.125 1.00 96.00 330 ASP A CA 1
ATOM 2549 C C . ASP A 1 330 ? 9.183 -13.497 -9.055 1.00 96.00 330 ASP A C 1
ATOM 2551 O O . ASP A 1 330 ? 8.901 -13.235 -10.233 1.00 96.00 330 ASP A O 1
ATOM 2555 N N . TRP A 1 331 ? 10.358 -13.146 -8.526 1.00 93.44 331 TRP A N 1
ATOM 2556 C CA . TRP A 1 331 ? 11.395 -12.392 -9.232 1.00 93.44 331 TRP A CA 1
ATOM 2557 C C . TRP A 1 331 ? 11.921 -13.093 -10.489 1.00 93.44 331 TRP A C 1
ATOM 2559 O O . TRP A 1 331 ? 12.361 -12.408 -11.416 1.00 93.44 331 TRP A O 1
ATOM 2569 N N . THR A 1 332 ? 11.822 -14.421 -10.569 1.00 97.56 332 THR A N 1
ATOM 2570 C CA . THR A 1 332 ? 12.211 -15.216 -11.745 1.00 97.56 332 THR A CA 1
ATOM 2571 C C . THR A 1 332 ? 11.386 -14.836 -12.975 1.00 97.56 332 THR A C 1
ATOM 2573 O O . THR A 1 332 ? 11.886 -14.820 -14.101 1.00 97.56 332 THR A O 1
ATOM 2576 N N . HIS A 1 333 ? 10.128 -14.449 -12.763 1.00 97.56 333 HIS A N 1
ATOM 2577 C CA . HIS A 1 333 ? 9.197 -14.059 -13.819 1.00 97.56 333 HIS A CA 1
ATOM 2578 C C . HIS A 1 333 ? 9.121 -12.542 -14.042 1.00 97.56 333 HIS A C 1
ATOM 2580 O O . HIS A 1 333 ? 8.426 -12.085 -14.954 1.00 97.56 333 HIS A O 1
ATOM 2586 N N . ARG A 1 334 ? 9.897 -11.742 -13.296 1.00 96.81 334 ARG A N 1
ATOM 2587 C CA . ARG A 1 334 ? 9.922 -10.275 -13.417 1.00 96.81 334 ARG A CA 1
ATOM 2588 C C . ARG A 1 334 ? 10.104 -9.756 -14.852 1.00 96.81 334 ARG A C 1
ATOM 2590 O O . ARG A 1 334 ? 9.401 -8.801 -15.192 1.00 96.81 334 ARG A O 1
ATOM 2597 N N . PRO A 1 335 ? 10.972 -10.330 -15.715 1.00 97.94 335 PRO A N 1
ATOM 2598 C CA . PRO A 1 335 ? 11.092 -9.869 -17.100 1.00 97.94 335 PRO A CA 1
ATOM 2599 C C . PRO A 1 335 ? 9.775 -9.937 -17.888 1.00 97.94 335 PRO A C 1
ATOM 2601 O O . PRO A 1 335 ? 9.497 -9.038 -18.679 1.00 97.94 335 PRO A O 1
ATOM 2604 N N . LEU A 1 336 ? 8.942 -10.957 -17.648 1.00 98.25 336 LEU A N 1
ATOM 2605 C CA . LEU A 1 336 ? 7.613 -11.064 -18.255 1.00 98.25 336 LEU A CA 1
ATOM 2606 C C . LEU A 1 336 ? 6.675 -9.987 -17.700 1.00 98.25 336 LEU A C 1
ATOM 2608 O O . LEU A 1 336 ? 6.025 -9.284 -18.468 1.00 98.25 336 LEU A O 1
ATOM 2612 N N . PHE A 1 337 ? 6.630 -9.824 -16.375 1.00 97.88 337 PHE A N 1
ATOM 2613 C CA . PHE A 1 337 ? 5.707 -8.887 -15.729 1.00 97.88 337 PHE A CA 1
ATOM 2614 C C . PHE A 1 337 ? 5.952 -7.440 -16.161 1.00 97.88 337 PHE A C 1
ATOM 2616 O O . PHE A 1 337 ? 5.006 -6.702 -16.428 1.00 97.88 337 PHE A O 1
ATOM 2623 N N . LEU A 1 338 ? 7.221 -7.037 -16.285 1.00 96.94 338 LEU A N 1
ATOM 2624 C CA . LEU A 1 338 ? 7.583 -5.675 -16.681 1.00 96.94 338 LEU A CA 1
ATOM 2625 C C . LEU A 1 338 ? 7.169 -5.326 -18.116 1.00 96.94 338 LEU A C 1
ATOM 2627 O O . LEU A 1 338 ? 6.910 -4.155 -18.380 1.00 96.94 338 LEU A O 1
ATOM 2631 N N . ARG A 1 339 ? 7.026 -6.307 -19.018 1.00 98.06 339 ARG A N 1
ATOM 2632 C CA . ARG A 1 339 ? 6.554 -6.069 -20.396 1.00 98.06 339 ARG A CA 1
ATOM 2633 C C . ARG A 1 339 ? 5.096 -5.614 -20.465 1.00 98.06 339 ARG A C 1
ATOM 2635 O O . ARG A 1 339 ? 4.689 -5.028 -21.460 1.00 98.06 339 ARG A O 1
ATOM 2642 N N . PHE A 1 340 ? 4.311 -5.807 -19.403 1.00 97.38 340 PHE A N 1
ATOM 2643 C CA . PHE A 1 340 ? 2.970 -5.225 -19.321 1.00 97.38 340 PHE A CA 1
ATOM 2644 C C . PHE A 1 340 ? 2.969 -3.709 -19.053 1.00 97.38 340 PHE A C 1
ATOM 2646 O O . PHE A 1 340 ? 1.932 -3.069 -19.242 1.00 97.38 340 PHE A O 1
ATOM 2653 N N . LYS A 1 341 ? 4.104 -3.104 -18.662 1.00 95.38 341 LYS A N 1
ATOM 2654 C CA . LYS A 1 341 ? 4.270 -1.640 -18.579 1.00 95.38 341 LYS A CA 1
ATOM 2655 C C . LYS A 1 341 ? 4.527 -1.029 -19.964 1.00 95.38 341 LYS A C 1
ATOM 2657 O O . LYS A 1 341 ? 5.520 -0.340 -20.171 1.00 95.38 341 LYS A O 1
ATOM 2662 N N . THR A 1 342 ? 3.632 -1.298 -20.907 1.00 95.56 342 THR A N 1
ATOM 2663 C CA . THR A 1 342 ? 3.667 -0.744 -22.265 1.00 95.56 342 THR A CA 1
ATOM 2664 C C . THR A 1 342 ? 2.399 0.053 -22.550 1.00 95.56 342 THR A C 1
ATOM 2666 O O . THR A 1 342 ? 1.300 -0.329 -22.138 1.00 95.56 342 THR A O 1
ATOM 2669 N N . GLU A 1 343 ? 2.533 1.169 -23.259 1.00 94.88 343 GLU A N 1
ATOM 2670 C CA . GLU A 1 343 ? 1.399 1.938 -23.782 1.00 94.88 343 GLU A CA 1
ATOM 2671 C C . GLU A 1 343 ? 0.877 1.354 -25.105 1.00 94.88 343 GLU A C 1
ATOM 2673 O O . GLU A 1 343 ? -0.268 1.614 -25.484 1.00 94.88 343 GLU A O 1
ATOM 2678 N N . ASP A 1 344 ? 1.673 0.519 -25.786 1.00 95.94 344 ASP A N 1
ATOM 2679 C CA . ASP A 1 344 ? 1.267 -0.130 -27.027 1.00 95.94 344 ASP A CA 1
ATOM 2680 C C . ASP A 1 344 ? 0.305 -1.288 -26.737 1.00 95.94 344 ASP A C 1
ATOM 2682 O O . ASP A 1 344 ? 0.627 -2.298 -26.101 1.00 95.94 344 ASP A O 1
ATOM 2686 N N . ARG A 1 345 ? -0.918 -1.148 -27.247 1.00 95.06 345 ARG A N 1
ATOM 2687 C CA . ARG A 1 345 ? -1.949 -2.176 -27.151 1.00 95.06 345 ARG A CA 1
ATOM 2688 C C . ARG A 1 345 ? -1.531 -3.482 -27.829 1.00 95.06 345 ARG A C 1
ATOM 2690 O O . ARG A 1 345 ? -1.838 -4.541 -27.289 1.00 95.06 345 ARG A O 1
ATOM 2697 N N . ALA A 1 346 ? -0.882 -3.429 -28.989 1.00 96.38 346 ALA A N 1
ATOM 2698 C CA . ALA A 1 346 ? -0.487 -4.630 -29.721 1.00 96.38 346 ALA A CA 1
ATOM 2699 C C . ALA A 1 346 ? 0.587 -5.410 -28.950 1.00 96.38 346 ALA A C 1
ATOM 2701 O O . ALA A 1 346 ? 0.480 -6.629 -28.803 1.00 96.38 346 ALA A O 1
ATOM 2702 N N . GLU A 1 347 ? 1.569 -4.701 -28.387 1.00 97.12 347 GLU A N 1
ATOM 2703 C CA . GLU A 1 347 ? 2.566 -5.294 -27.495 1.00 97.12 347 GLU A CA 1
ATOM 2704 C C . GLU A 1 347 ? 1.896 -5.928 -26.269 1.00 97.12 347 GLU A C 1
ATOM 2706 O O . GLU A 1 347 ? 2.117 -7.104 -25.984 1.00 97.12 347 GLU A O 1
ATOM 2711 N N . ARG A 1 348 ? 0.999 -5.202 -25.594 1.00 97.81 348 ARG A N 1
ATOM 2712 C CA . ARG A 1 348 ? 0.256 -5.710 -24.432 1.00 97.81 348 ARG A CA 1
ATOM 2713 C C . ARG A 1 348 ? -0.548 -6.972 -24.747 1.00 97.81 348 ARG A C 1
ATOM 2715 O O . ARG A 1 348 ? -0.512 -7.921 -23.971 1.00 97.81 348 ARG A O 1
ATOM 2722 N N . GLU A 1 349 ? -1.267 -7.005 -25.869 1.00 97.94 349 GLU A N 1
ATOM 2723 C CA . GLU A 1 349 ? -2.041 -8.177 -26.301 1.00 97.94 349 GLU A CA 1
ATOM 2724 C C . GLU A 1 349 ? -1.147 -9.374 -26.680 1.00 97.94 349 GLU A C 1
ATOM 2726 O O . GLU A 1 349 ? -1.565 -10.525 -26.522 1.00 97.94 349 GLU A O 1
ATOM 2731 N N . SER A 1 350 ? 0.075 -9.118 -27.155 1.00 98.25 350 SER A N 1
ATOM 2732 C CA . SER A 1 350 ? 1.092 -10.144 -27.413 1.00 98.25 350 SER A CA 1
ATOM 2733 C C . SER A 1 350 ? 1.627 -10.745 -26.107 1.00 98.25 350 SER A C 1
ATOM 2735 O O . SER A 1 350 ? 1.567 -11.959 -25.913 1.00 98.25 350 SER A O 1
ATOM 2737 N N . VAL A 1 351 ? 2.040 -9.899 -25.155 1.00 98.38 351 VAL A N 1
ATOM 2738 C CA . VAL A 1 351 ? 2.502 -10.329 -23.818 1.00 98.38 351 VAL A CA 1
ATOM 2739 C C . VAL A 1 351 ? 1.384 -11.051 -23.055 1.00 98.38 351 VAL A C 1
ATOM 2741 O O . VAL A 1 351 ? 1.629 -12.041 -22.370 1.00 98.38 351 VAL A O 1
ATOM 2744 N N . PHE A 1 352 ? 0.135 -10.605 -23.210 1.00 98.62 352 PHE A N 1
ATOM 2745 C CA . PHE A 1 352 ? -1.036 -11.266 -22.636 1.00 98.62 352 PHE A CA 1
ATOM 2746 C C . PHE A 1 352 ? -1.209 -12.704 -23.139 1.00 98.62 352 PHE A C 1
ATOM 2748 O O . PHE A 1 352 ? -1.474 -13.600 -22.340 1.00 98.62 352 PHE A O 1
ATOM 2755 N N . ARG A 1 353 ? -1.028 -12.949 -24.445 1.00 98.62 353 ARG A N 1
ATOM 2756 C CA . ARG A 1 353 ? -1.081 -14.307 -25.012 1.00 98.62 353 ARG A CA 1
ATOM 2757 C C . ARG A 1 353 ? 0.021 -15.198 -24.461 1.00 98.62 353 ARG A C 1
ATOM 2759 O O . ARG A 1 353 ? -0.265 -16.335 -24.108 1.00 98.62 353 ARG A O 1
ATOM 2766 N N . GLU A 1 354 ? 1.232 -14.666 -24.330 1.00 98.62 354 GLU A N 1
ATOM 2767 C CA . GLU A 1 354 ? 2.351 -15.383 -23.713 1.00 98.62 354 GLU A CA 1
ATOM 2768 C C . GLU A 1 354 ? 2.059 -15.749 -22.248 1.00 98.62 354 GLU A C 1
ATOM 2770 O O . GLU A 1 354 ? 2.329 -16.872 -21.823 1.00 98.62 354 GLU A O 1
ATOM 2775 N N . LEU A 1 355 ? 1.466 -14.832 -21.472 1.00 98.69 355 LEU A N 1
ATOM 2776 C CA . LEU A 1 355 ? 1.016 -15.125 -20.108 1.00 98.69 355 LEU A CA 1
ATOM 2777 C C . LEU A 1 355 ? -0.036 -16.244 -20.102 1.00 98.69 355 LEU A C 1
ATOM 2779 O O . LEU A 1 355 ? 0.118 -17.211 -19.363 1.00 98.69 355 LEU A O 1
ATOM 2783 N N . CYS A 1 356 ? -1.075 -16.129 -20.935 1.00 98.62 356 CYS A N 1
ATOM 2784 C CA . CYS A 1 356 ? -2.147 -17.120 -21.072 1.00 98.62 356 CYS A CA 1
ATOM 2785 C C . CYS A 1 356 ? -1.624 -18.513 -21.453 1.00 98.62 356 CYS A C 1
ATOM 2787 O O . CYS A 1 356 ? -2.052 -19.502 -20.860 1.00 98.62 356 CYS A O 1
ATOM 2789 N N . GLU A 1 357 ? -0.659 -18.599 -22.371 1.00 98.50 357 GLU A N 1
ATOM 2790 C CA . GLU A 1 357 ? 0.012 -19.852 -22.730 1.00 98.50 357 GLU A CA 1
ATOM 2791 C C . GLU A 1 357 ? 0.703 -20.488 -21.515 1.00 98.50 357 GLU A C 1
ATOM 2793 O O . GLU A 1 357 ? 0.520 -21.676 -21.249 1.00 98.50 357 GLU A O 1
ATOM 2798 N N . LYS A 1 358 ? 1.437 -19.694 -20.721 1.00 98.50 358 LYS A N 1
ATOM 2799 C CA . LYS A 1 358 ? 2.137 -20.182 -19.519 1.00 98.50 358 LYS A CA 1
ATOM 2800 C C . LYS A 1 358 ? 1.185 -20.732 -18.457 1.00 98.50 358 LYS A C 1
ATOM 2802 O O . LYS A 1 358 ? 1.502 -21.744 -17.831 1.00 98.50 358 LYS A O 1
ATOM 2807 N N . ILE A 1 359 ? 0.038 -20.084 -18.253 1.00 98.44 359 ILE A N 1
ATOM 2808 C CA . ILE A 1 359 ? -0.955 -20.478 -17.236 1.00 98.44 359 ILE A CA 1
ATOM 2809 C C . ILE A 1 359 ? -2.029 -21.448 -17.762 1.00 98.44 359 ILE A C 1
ATOM 2811 O O . ILE A 1 359 ? -2.841 -21.932 -16.977 1.00 98.44 359 ILE A O 1
ATOM 2815 N N . GLY A 1 360 ? -2.027 -21.770 -19.061 1.00 98.12 360 GLY A N 1
ATOM 2816 C CA . GLY A 1 360 ? -2.964 -22.715 -19.679 1.00 98.12 360 GLY A CA 1
ATOM 2817 C C . GLY A 1 360 ? -4.389 -22.176 -19.865 1.00 98.12 360 GLY A C 1
ATOM 2818 O O . GLY A 1 360 ? -5.347 -22.937 -19.741 1.00 98.12 360 GLY A O 1
ATOM 2819 N N . VAL A 1 361 ? -4.545 -20.879 -20.143 1.00 98.25 361 VAL A N 1
ATOM 2820 C CA . VAL A 1 361 ? -5.844 -20.206 -20.349 1.00 98.25 361 VAL A CA 1
ATOM 2821 C C . VAL A 1 361 ? -6.002 -19.788 -21.815 1.00 98.25 361 VAL A C 1
ATOM 2823 O O . VAL A 1 361 ? -5.038 -19.364 -22.443 1.00 98.25 361 VAL A O 1
ATOM 2826 N N . ASP A 1 362 ? -7.214 -19.887 -22.377 1.00 97.94 362 ASP A N 1
ATOM 2827 C CA . ASP A 1 362 ? -7.509 -19.390 -23.731 1.00 97.94 362 ASP A CA 1
ATOM 2828 C C . ASP A 1 362 ? -7.558 -17.845 -23.752 1.00 97.94 362 ASP A C 1
ATOM 2830 O O . ASP A 1 362 ? -8.492 -17.253 -23.191 1.00 97.94 362 ASP A O 1
ATOM 2834 N N . PRO A 1 363 ? -6.606 -17.162 -24.421 1.00 97.88 363 PRO A N 1
ATOM 2835 C CA . PRO A 1 363 ? -6.561 -15.703 -24.436 1.00 97.88 363 PRO A CA 1
ATOM 2836 C C . PRO A 1 363 ? -7.761 -15.075 -25.162 1.00 97.88 363 PRO A C 1
ATOM 2838 O O . PRO A 1 363 ? -8.169 -13.953 -24.839 1.00 97.88 363 PRO A O 1
ATOM 2841 N N . GLU A 1 364 ? -8.365 -15.773 -26.128 1.00 97.62 364 GLU A N 1
ATOM 2842 C CA . GLU A 1 364 ? -9.406 -15.206 -26.990 1.00 97.62 364 GLU A CA 1
ATOM 2843 C C . GLU A 1 364 ? -10.702 -14.904 -26.228 1.00 97.62 364 GLU A C 1
ATOM 2845 O O . GLU A 1 364 ? -11.431 -13.969 -26.583 1.00 97.62 364 GLU A O 1
ATOM 2850 N N . ARG A 1 365 ? -10.971 -15.628 -25.133 1.00 96.25 365 ARG A N 1
ATOM 2851 C CA . ARG A 1 365 ? -12.098 -15.351 -24.229 1.00 96.25 365 ARG A CA 1
ATOM 2852 C C . ARG A 1 365 ? -12.025 -13.934 -23.653 1.00 96.25 365 ARG A C 1
ATOM 2854 O O . ARG A 1 365 ? -13.031 -13.221 -23.635 1.00 96.25 365 ARG A O 1
ATOM 2861 N N . HIS A 1 366 ? -10.845 -13.511 -23.207 1.00 96.06 366 HIS A N 1
ATOM 2862 C CA . HIS A 1 366 ? -10.656 -12.239 -22.502 1.00 96.06 366 HIS A CA 1
ATOM 2863 C C . HIS A 1 366 ? -10.470 -11.063 -23.468 1.00 96.06 366 HIS A C 1
ATOM 2865 O O . HIS A 1 366 ? -10.989 -9.967 -23.240 1.00 96.06 366 HIS A O 1
ATOM 2871 N N . LEU A 1 367 ? -9.806 -11.297 -24.599 1.00 96.00 367 LEU A N 1
ATOM 2872 C CA . LEU A 1 367 ? -9.545 -10.261 -25.599 1.00 96.00 367 LEU A CA 1
ATOM 2873 C C . LEU A 1 367 ? -10.816 -9.800 -26.317 1.00 96.00 367 LEU A C 1
ATOM 2875 O O . LEU A 1 367 ? -11.018 -8.597 -26.510 1.00 96.00 367 LEU A O 1
ATOM 2879 N N . LYS A 1 368 ? -11.731 -10.727 -26.631 1.00 92.44 368 LYS A N 1
ATOM 2880 C CA . LYS A 1 368 ? -13.051 -10.384 -27.191 1.00 92.44 368 LYS A CA 1
ATOM 2881 C C . LYS A 1 368 ? -13.857 -9.504 -26.232 1.00 92.44 368 LYS A C 1
ATOM 2883 O O . LYS A 1 368 ? -14.466 -8.521 -26.661 1.00 92.44 368 LYS A O 1
ATOM 2888 N N . ALA A 1 369 ? -13.823 -9.814 -24.934 1.00 90.06 369 ALA A N 1
ATOM 2889 C CA . ALA A 1 369 ? -14.504 -9.029 -23.906 1.00 90.06 369 ALA A CA 1
ATOM 2890 C C . ALA A 1 369 ? -13.922 -7.607 -23.778 1.00 90.06 369 ALA A C 1
ATOM 2892 O O . ALA A 1 369 ? -14.679 -6.639 -23.657 1.00 90.06 369 ALA A O 1
ATOM 2893 N N . ALA A 1 370 ? -12.596 -7.467 -23.874 1.00 89.31 370 ALA A N 1
ATOM 2894 C CA . ALA A 1 370 ? -11.919 -6.170 -23.850 1.00 89.31 370 ALA A CA 1
ATOM 2895 C C . ALA A 1 370 ? -12.216 -5.324 -25.107 1.00 89.31 370 ALA A C 1
ATOM 2897 O O . ALA A 1 370 ? -12.466 -4.120 -25.005 1.00 89.31 370 ALA A O 1
ATOM 2898 N N . GLY A 1 371 ? -12.250 -5.938 -26.296 1.00 82.69 371 GLY A N 1
ATOM 2899 C CA . GLY A 1 371 ? -12.555 -5.255 -27.561 1.00 82.69 371 GLY A CA 1
ATOM 2900 C C . GLY A 1 371 ? -14.004 -4.761 -27.673 1.00 82.69 371 GLY A C 1
ATOM 2901 O O . GLY A 1 371 ? -14.252 -3.660 -28.171 1.00 82.69 371 GLY A O 1
ATOM 2902 N N . GLY A 1 372 ? -14.971 -5.527 -27.156 1.00 77.94 372 GLY A N 1
ATOM 2903 C CA . GLY A 1 372 ? -16.400 -5.208 -27.272 1.00 77.94 372 GLY A CA 1
ATOM 2904 C C . GLY A 1 372 ? -16.853 -3.952 -26.512 1.00 77.94 372 GLY A C 1
ATOM 2905 O O . GLY A 1 372 ? -17.799 -3.286 -26.941 1.00 77.94 372 GLY A O 1
ATOM 2906 N N . LYS A 1 373 ? -16.183 -3.589 -25.407 1.00 67.6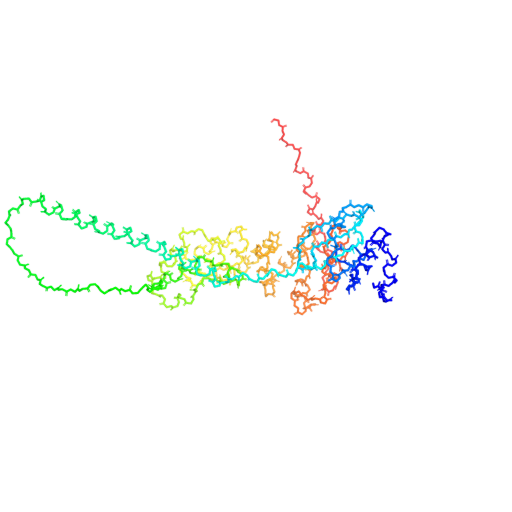2 373 LYS A N 1
ATOM 2907 C CA . LYS A 1 373 ? -16.515 -2.379 -24.627 1.00 67.62 373 LYS A CA 1
ATOM 2908 C C . LYS A 1 373 ? -16.032 -1.090 -25.302 1.00 67.62 373 LYS A C 1
ATOM 2910 O O . LYS A 1 373 ? -16.756 -0.094 -25.280 1.00 67.62 373 LYS A O 1
ATOM 2915 N N . ALA A 1 374 ? -14.869 -1.113 -25.958 1.00 63.84 374 ALA A N 1
ATOM 2916 C CA . ALA A 1 374 ? -14.301 0.064 -26.622 1.00 63.84 374 ALA A CA 1
ATOM 2917 C C . ALA A 1 374 ? -15.192 0.589 -27.765 1.00 63.84 374 ALA A C 1
ATOM 2919 O O . ALA A 1 374 ? -15.340 1.797 -27.938 1.00 63.84 374 ALA A O 1
ATOM 2920 N N . ALA A 1 375 ? -15.865 -0.306 -28.497 1.00 62.69 375 ALA A N 1
ATOM 2921 C CA . ALA A 1 375 ? -16.726 0.072 -29.618 1.00 62.69 375 ALA A CA 1
ATOM 2922 C C . ALA A 1 375 ? -18.037 0.776 -29.204 1.00 62.69 375 ALA A C 1
ATOM 2924 O O . ALA A 1 375 ? -18.627 1.492 -30.013 1.00 62.69 375 ALA A O 1
ATOM 2925 N N . LYS A 1 376 ? -18.515 0.600 -27.960 1.00 64.56 376 LYS A N 1
ATOM 2926 C CA . LYS A 1 376 ? -19.812 1.147 -27.507 1.00 64.56 376 LYS A CA 1
ATOM 2927 C C . LYS A 1 376 ? -19.717 2.510 -26.804 1.00 64.56 376 LYS A C 1
ATOM 2929 O O . LYS A 1 376 ? -20.702 3.242 -26.807 1.00 64.56 376 LYS A O 1
ATOM 2934 N N . GLY A 1 377 ? -18.559 2.886 -26.257 1.00 56.94 377 GLY A N 1
ATOM 2935 C CA . GLY A 1 377 ? -18.384 4.141 -25.503 1.00 56.94 377 GLY A CA 1
ATOM 2936 C C . GLY A 1 377 ? -18.203 5.414 -26.348 1.00 56.94 377 GLY A C 1
ATOM 2937 O O . GLY A 1 377 ? -18.343 6.516 -25.831 1.00 56.94 377 GLY A O 1
ATOM 2938 N N . GLY A 1 378 ? -17.926 5.299 -27.652 1.00 52.31 378 GLY A N 1
ATOM 2939 C CA . GLY A 1 378 ? -17.509 6.433 -28.495 1.00 52.31 378 GLY A CA 1
ATOM 2940 C C . GLY A 1 378 ? -18.609 7.357 -29.047 1.00 52.31 378 GLY A C 1
ATOM 2941 O O . GLY A 1 378 ? -18.287 8.263 -29.811 1.00 52.31 378 GLY A O 1
ATOM 2942 N N . LYS A 1 379 ? -19.899 7.151 -28.728 1.00 54.97 379 LYS A N 1
ATOM 2943 C CA . LYS A 1 379 ? -21.014 7.913 -29.350 1.00 54.97 379 LYS A CA 1
ATOM 2944 C C . LYS A 1 379 ? -21.846 8.811 -28.423 1.00 54.97 379 LYS A C 1
ATOM 2946 O O . LYS A 1 379 ? -22.691 9.548 -28.926 1.00 54.97 379 LYS A O 1
ATOM 2951 N N . GLN A 1 380 ? -21.623 8.822 -27.110 1.00 52.34 380 GLN A N 1
ATOM 2952 C CA . GLN A 1 380 ? -22.408 9.643 -26.172 1.00 52.34 380 GLN A CA 1
ATOM 2953 C C . GLN A 1 380 ? -21.581 10.818 -25.642 1.00 52.34 380 GLN A C 1
ATOM 2955 O O . GLN A 1 380 ? -20.975 10.724 -24.585 1.00 52.34 380 GLN A O 1
ATOM 2960 N N . GLY A 1 381 ? -21.528 11.938 -26.371 1.00 52.12 381 GLY A N 1
ATOM 2961 C CA . GLY A 1 381 ? -20.800 13.102 -25.847 1.00 52.12 381 GLY A CA 1
ATOM 2962 C C . GLY A 1 381 ? -20.655 14.333 -26.736 1.00 52.12 381 GLY A C 1
ATOM 2963 O O . GLY A 1 381 ? -19.699 15.073 -26.556 1.00 52.12 381 GLY A O 1
ATOM 2964 N N . ARG A 1 382 ? -21.548 14.589 -27.701 1.00 49.72 382 ARG A N 1
ATOM 2965 C CA . ARG A 1 382 ? -21.602 15.883 -28.414 1.00 49.72 382 ARG A CA 1
ATOM 2966 C C . ARG A 1 382 ? -23.032 16.245 -28.812 1.00 49.72 382 ARG A C 1
ATOM 2968 O O . ARG A 1 382 ? -23.366 16.245 -29.986 1.00 49.72 382 ARG A O 1
ATOM 2975 N N . SER A 1 383 ? -23.898 16.534 -27.847 1.00 55.50 383 SER A N 1
ATOM 2976 C CA . SER A 1 383 ? -25.077 17.379 -28.091 1.00 55.50 383 SER A CA 1
ATOM 2977 C C . SER A 1 383 ? -25.730 17.746 -26.766 1.00 55.50 383 SER A C 1
ATOM 2979 O O . SER A 1 383 ? -26.452 16.935 -26.194 1.00 55.50 383 SER A O 1
ATOM 2981 N N . ARG A 1 384 ? -25.421 18.948 -26.269 1.00 54.16 384 ARG A N 1
ATOM 2982 C CA . ARG A 1 384 ? -26.311 19.837 -25.497 1.00 54.16 384 ARG A CA 1
ATOM 2983 C C . ARG A 1 384 ? -25.520 21.080 -25.075 1.00 54.16 384 ARG A C 1
ATOM 2985 O O . ARG A 1 384 ? -25.024 21.191 -23.963 1.00 54.16 384 ARG A O 1
ATOM 2992 N N . ARG A 1 385 ? -25.395 22.013 -26.018 1.00 59.62 385 ARG A N 1
ATOM 2993 C CA . ARG A 1 385 ? -25.367 23.451 -25.736 1.00 59.62 385 ARG A CA 1
ATOM 2994 C C . ARG A 1 385 ? -26.455 24.075 -26.605 1.00 59.62 385 ARG A C 1
ATOM 2996 O O . ARG A 1 385 ? -26.342 24.053 -27.830 1.00 59.62 385 ARG A O 1
ATOM 3003 N N . ARG A 1 386 ? -27.517 24.545 -25.965 1.00 61.69 386 ARG A N 1
ATOM 3004 C CA . ARG A 1 386 ? -28.360 25.649 -26.414 1.00 61.69 386 ARG A CA 1
ATOM 3005 C C . ARG A 1 386 ? -28.615 26.512 -25.200 1.00 61.69 386 ARG A C 1
ATOM 3007 O O . ARG A 1 386 ? -28.844 25.899 -24.133 1.00 61.69 386 ARG A O 1
#

Secondary structure (DSSP, 8-state):
----HHHHHHHTTS-HHHHHHHHHHHHTT--EEEEEESTTS-TT-EEEEESSPPPGGG-S--TT-EEEE---SS-SEEEE-TT-S-EEEPPPPPPPPPP-HHHHHHHHHHHHHHHHHHHHHHHHHHHHHHHHHHHHHHHT---------------PPP-----SS-SHHHHHHHHHT--HHHHHHT----GGGGGT--HHHHHHHHHHHHTS---SHHHHHHHHHH--HHHHHHHHHHTT-S-HHHHHHHHHH-GGGS-HHHHHHHHHHHHHHPPTTTTHHHHHHHHHH---HHHHHHHHHHHHSTT-S-HHHHHHHHHHHTTSSSSTT-GGGHHHHHTT--S-HHHHHHHHHHHHHHHT--HHHHHHHHHHHHTTGGGSSS----

Radius of gyration: 34.3 Å; chains: 1; bounding box: 76×62×96 Å